Protein AF-0000000079759157 (afdb_homodimer)

Structure (mmCIF, N/CA/C/O backbone):
data_AF-0000000079759157-model_v1
#
loop_
_entity.id
_entity.type
_entity.pdbx_description
1 polymer 'Putative HTH-type transcriptional regulator YurK'
#
loop_
_atom_site.group_PDB
_atom_site.id
_atom_site.type_symbol
_atom_site.label_atom_id
_atom_site.label_alt_id
_atom_site.label_comp_id
_atom_site.label_asym_id
_atom_site.label_entity_id
_atom_site.label_seq_id
_atom_site.pdbx_PDB_ins_code
_atom_site.Cartn_x
_atom_site.Cartn_y
_atom_site.Cartn_z
_atom_site.occupancy
_atom_site.B_iso_or_equiv
_atom_site.auth_seq_id
_atom_site.auth_comp_id
_atom_site.auth_asym_id
_atom_site.auth_atom_id
_atom_site.pdbx_PDB_model_num
ATOM 1 N N . MET A 1 1 ? 7.984 17.531 22.031 1 26.16 1 MET A N 1
ATOM 2 C CA . MET A 1 1 ? 6.555 17.766 21.828 1 26.16 1 MET A CA 1
ATOM 3 C C . MET A 1 1 ? 6.312 18.609 20.578 1 26.16 1 MET A C 1
ATOM 5 O O . MET A 1 1 ? 6.824 19.719 20.484 1 26.16 1 MET A O 1
ATOM 9 N N . GLY A 1 2 ? 6.324 18.125 19.375 1 37.56 2 GLY A N 1
ATOM 10 C CA . GLY A 1 2 ? 6.117 18.844 18.141 1 37.56 2 GLY A CA 1
ATOM 11 C C . GLY A 1 2 ? 5.105 19.969 18.266 1 37.56 2 GLY A C 1
ATOM 12 O O . GLY A 1 2 ? 4.277 19.969 19.188 1 37.56 2 GLY A O 1
ATOM 13 N N . ASN A 1 3 ? 5.531 21.156 17.891 1 44.03 3 ASN A N 1
ATOM 14 C CA . ASN A 1 3 ? 4.754 22.391 17.969 1 44.03 3 ASN A CA 1
ATOM 15 C C . ASN A 1 3 ? 3.35 22.203 17.406 1 44.03 3 ASN A C 1
ATOM 17 O O . ASN A 1 3 ? 3.088 22.562 16.266 1 44.03 3 ASN A O 1
ATOM 21 N N . GLU A 1 4 ? 2.848 21.094 17.531 1 53 4 GLU A N 1
ATOM 22 C CA . GLU A 1 4 ? 1.427 21.172 17.203 1 53 4 GLU A CA 1
ATOM 23 C C . GLU A 1 4 ? 0.751 22.312 17.953 1 53 4 GLU A C 1
ATOM 25 O O . GLU A 1 4 ? 1.009 22.516 19.156 1 53 4 GLU A O 1
ATOM 30 N N . ASN A 1 5 ? 0.287 23.281 17.094 1 66.5 5 ASN A N 1
ATOM 31 C CA . ASN A 1 5 ? -0.483 24.375 17.656 1 66.5 5 ASN A CA 1
ATOM 32 C C . ASN A 1 5 ? -1.43 23.891 18.766 1 66.5 5 ASN A C 1
ATOM 34 O O . ASN A 1 5 ? -1.923 22.766 18.703 1 66.5 5 ASN A O 1
ATOM 38 N N . LEU A 1 6 ? -1.226 24.266 19.969 1 78.81 6 LEU A N 1
ATOM 39 C CA . LEU A 1 6 ? -1.998 23.938 21.156 1 78.81 6 LEU A CA 1
ATOM 40 C C . LEU A 1 6 ? -3.467 23.719 20.812 1 78.81 6 LEU A C 1
ATOM 42 O O . LEU A 1 6 ? -4.125 22.844 21.375 1 78.81 6 LEU A O 1
ATOM 46 N N . TYR A 1 7 ? -3.875 24.438 19.797 1 83.94 7 TYR A N 1
ATOM 47 C CA . TYR A 1 7 ? -5.285 24.297 19.453 1 83.94 7 TYR A CA 1
ATOM 48 C C . TYR A 1 7 ? -5.543 22.969 18.766 1 83.94 7 TYR A C 1
ATOM 50 O O . TYR A 1 7 ? -6.629 22.391 18.891 1 83.94 7 TYR A O 1
ATOM 58 N N . GLU A 1 8 ? -4.551 22.484 18.031 1 83.19 8 GLU A N 1
ATOM 59 C CA . GLU A 1 8 ? -4.688 21.203 17.375 1 83.19 8 GLU A CA 1
ATOM 60 C C . GLU A 1 8 ? -4.715 20.062 18.391 1 83.19 8 GLU A C 1
ATOM 62 O O . GLU A 1 8 ? -5.422 19.062 18.188 1 83.19 8 GLU A O 1
ATOM 67 N N . ILE A 1 9 ? -4.012 20.25 19.375 1 86.19 9 ILE A N 1
ATOM 68 C CA . ILE A 1 9 ? -3.973 19.25 20.438 1 86.19 9 ILE A CA 1
ATOM 69 C C . ILE A 1 9 ? -5.352 19.141 21.078 1 86.19 9 ILE A C 1
ATOM 71 O O . ILE A 1 9 ? -5.852 18.031 21.297 1 86.19 9 ILE A O 1
ATOM 75 N N . VAL A 1 10 ? -5.93 20.297 21.344 1 90.06 10 VAL A N 1
ATOM 76 C CA . VAL A 1 10 ? -7.25 20.312 21.953 1 90.06 10 VAL A CA 1
ATOM 77 C C . VAL A 1 10 ? -8.273 19.688 21 1 90.06 10 VAL A C 1
ATOM 79 O O . VAL A 1 10 ? -9.062 18.828 21.406 1 90.06 10 VAL A O 1
ATOM 82 N N . LYS A 1 11 ? -8.242 20.109 19.781 1 92 11 LYS A N 1
ATOM 83 C CA . LYS A 1 11 ? -9.148 19.562 18.781 1 92 11 LYS A CA 1
ATOM 84 C C . LYS A 1 11 ? -9.031 18.047 18.688 1 92 11 LYS A C 1
ATOM 86 O O . LYS A 1 11 ? -10.031 17.344 18.719 1 92 11 LYS A O 1
ATOM 91 N N . ASN A 1 12 ? -7.816 17.609 18.641 1 91.69 12 ASN A N 1
ATOM 92 C CA . ASN A 1 12 ? -7.559 16.172 18.5 1 91.69 12 ASN A CA 1
ATOM 93 C C . ASN A 1 12 ? -8.047 15.398 19.719 1 91.69 12 ASN A C 1
ATOM 95 O O . ASN A 1 12 ? -8.547 14.281 19.594 1 91.69 12 ASN A O 1
ATOM 99 N N . ARG A 1 13 ? -7.875 15.977 20.828 1 93.31 13 ARG A N 1
ATOM 100 C CA . ARG A 1 13 ? -8.336 15.328 22.062 1 93.31 13 ARG A CA 1
ATOM 101 C C . ARG A 1 13 ? -9.852 15.148 22.031 1 93.31 13 ARG A C 1
ATOM 103 O O . ARG A 1 13 ? -10.359 14.094 22.422 1 93.31 13 ARG A O 1
ATOM 110 N N . ILE A 1 14 ? -10.516 16.141 21.625 1 94.25 14 ILE A N 1
ATOM 111 C CA . ILE A 1 14 ? -11.969 16.062 21.562 1 94.25 14 ILE A CA 1
ATOM 112 C C . ILE A 1 14 ? -12.383 15.023 20.516 1 94.25 14 ILE A C 1
ATOM 114 O O . ILE A 1 14 ? -13.273 14.211 20.766 1 94.25 14 ILE A O 1
ATOM 118 N N . CYS A 1 15 ? -11.742 15.008 19.375 1 95.94 15 CYS A N 1
ATOM 119 C CA . CYS A 1 15 ? -12.008 14.023 18.328 1 95.94 15 CYS A CA 1
ATOM 120 C C . CYS A 1 15 ? -11.766 12.609 18.844 1 95.94 15 CYS A C 1
ATOM 122 O O . CYS A 1 15 ? -12.531 11.688 18.547 1 95.94 15 CYS A O 1
ATOM 124 N N . ASP A 1 16 ? -10.695 12.492 19.672 1 96.62 16 ASP A N 1
ATOM 125 C CA . ASP A 1 16 ? -10.391 11.203 20.281 1 96.62 16 ASP A CA 1
ATOM 126 C C . ASP A 1 16 ? -11.547 10.727 21.172 1 96.62 16 ASP A C 1
ATOM 128 O O . ASP A 1 16 ? -11.953 9.562 21.094 1 96.62 16 ASP A O 1
ATOM 132 N N . GLU A 1 17 ? -12.055 11.633 21.922 1 96 17 GLU A N 1
ATOM 133 C CA . GLU A 1 17 ? -13.133 11.289 22.844 1 96 17 GLU A CA 1
ATOM 134 C C . GLU A 1 17 ? -14.414 10.938 22.094 1 96 17 GLU A C 1
ATOM 136 O O . GLU A 1 17 ? -15.156 10.047 22.5 1 96 17 GLU A O 1
ATOM 141 N N . ILE A 1 18 ? -14.641 11.609 21.031 1 96.38 18 ILE A N 1
ATOM 142 C CA . ILE A 1 18 ? -15.797 11.297 20.188 1 96.38 18 ILE A CA 1
ATOM 143 C C . ILE A 1 18 ? -15.625 9.914 19.578 1 96.38 18 ILE A C 1
ATOM 145 O O . ILE A 1 18 ? -16.531 9.07 19.672 1 96.38 18 ILE A O 1
ATOM 149 N N . PHE A 1 19 ? -14.492 9.633 19.031 1 97.5 19 PHE A N 1
ATOM 150 C CA . PHE A 1 19 ? -14.242 8.359 18.359 1 97.5 19 PHE A CA 1
ATOM 151 C C . PHE A 1 19 ? -14.359 7.199 19.328 1 97.5 19 PHE A C 1
ATOM 153 O O . PHE A 1 19 ? -14.906 6.148 19 1 97.5 19 PHE A O 1
ATOM 160 N N . LYS A 1 20 ? -13.859 7.43 20.562 1 96.75 20 LYS A N 1
ATOM 161 C CA . LYS A 1 20 ? -13.875 6.387 21.578 1 96.75 20 LYS A CA 1
ATOM 162 C C . LYS A 1 20 ? -15.289 6.172 22.125 1 96.75 20 LYS A C 1
ATOM 164 O O . LYS A 1 20 ? -15.539 5.203 22.844 1 96.75 20 LYS A O 1
ATOM 169 N N . GLY A 1 21 ? -16.156 7.031 21.797 1 96.25 21 GLY A N 1
ATOM 170 C CA . GLY A 1 21 ? -17.547 6.887 22.203 1 96.25 21 GLY A CA 1
ATOM 171 C C . GLY A 1 21 ? -17.859 7.543 23.547 1 96.25 21 GLY A C 1
ATOM 172 O O . GLY A 1 21 ? -18.938 7.336 24.109 1 96.25 21 GLY A O 1
ATOM 173 N N . HIS A 1 22 ? -16.938 8.305 24.062 1 95.94 22 HIS A N 1
ATOM 174 C CA . HIS A 1 22 ? -17.172 9.008 25.312 1 95.94 22 HIS A CA 1
ATOM 175 C C . HIS A 1 22 ? -18.203 10.109 25.141 1 95.94 22 HIS A C 1
ATOM 177 O O . HIS A 1 22 ? -18.922 10.445 26.078 1 95.94 22 HIS A O 1
ATOM 183 N N . TYR A 1 23 ? -18.281 10.734 23.953 1 95.25 23 TYR A N 1
ATOM 184 C CA . TYR A 1 23 ? -19.344 11.664 23.594 1 95.25 23 TYR A CA 1
ATOM 185 C C . TYR A 1 23 ? -20.25 11.07 22.531 1 95.25 23 TYR A C 1
ATOM 187 O O . TYR A 1 23 ? -19.797 10.68 21.453 1 95.25 23 TYR A O 1
ATOM 195 N N . SER A 1 24 ? -21.484 10.992 22.844 1 93.88 24 SER A N 1
ATOM 196 C CA . SER A 1 24 ? -22.5 10.57 21.875 1 93.88 24 SER A CA 1
ATOM 197 C C . SER A 1 24 ? -23.109 11.773 21.141 1 93.88 24 SER A C 1
ATOM 199 O O . SER A 1 24 ? -22.797 12.922 21.484 1 93.88 24 SER A O 1
ATOM 201 N N . ASP A 1 25 ? -23.922 11.414 20.156 1 94.88 25 ASP A N 1
ATOM 202 C CA . ASP A 1 25 ? -24.641 12.477 19.453 1 94.88 25 ASP A CA 1
ATOM 203 C C . ASP A 1 25 ? -25.5 13.281 20.422 1 94.88 25 ASP A C 1
ATOM 205 O O . ASP A 1 25 ? -26.156 12.711 21.312 1 94.88 25 ASP A O 1
ATOM 209 N N . ALA A 1 26 ? -25.391 14.539 20.406 1 95.19 26 ALA A N 1
ATOM 210 C CA . ALA A 1 26 ? -26.188 15.492 21.172 1 95.19 26 ALA A CA 1
ATOM 211 C C . ALA A 1 26 ? -25.672 15.625 22.609 1 95.19 26 ALA A C 1
ATOM 213 O O . ALA A 1 26 ? -26.219 16.391 23.406 1 95.19 26 ALA A O 1
ATOM 214 N N . ASP A 1 27 ? -24.609 14.945 22.891 1 96.31 27 ASP A N 1
ATOM 215 C CA . ASP A 1 27 ? -24.016 15.133 24.203 1 96.31 27 ASP A CA 1
ATOM 216 C C . ASP A 1 27 ? -23.438 16.531 24.359 1 96.31 27 ASP A C 1
ATOM 218 O O . ASP A 1 27 ? -22.922 17.109 23.391 1 96.31 27 ASP A O 1
ATOM 222 N N . LYS A 1 28 ? -23.422 17.016 25.609 1 96.12 28 LYS A N 1
ATOM 223 C CA . LYS A 1 28 ? -22.844 18.328 25.906 1 96.12 28 LYS A CA 1
ATOM 224 C C . LYS A 1 28 ? -21.344 18.188 26.234 1 96.12 28 LYS A C 1
ATOM 226 O O . LYS A 1 28 ? -20.953 17.312 27 1 96.12 28 LYS A O 1
ATOM 231 N N . LEU A 1 29 ? -20.562 19.016 25.594 1 96.31 29 LEU A N 1
ATOM 232 C CA . LEU A 1 29 ? -19.172 19.141 26.016 1 96.31 29 LEU A CA 1
ATOM 233 C C . LEU A 1 29 ? -19.062 19.938 27.297 1 96.31 29 LEU A C 1
ATOM 235 O O . LEU A 1 29 ? -19.922 20.781 27.594 1 96.31 29 LEU A O 1
ATOM 239 N N . PRO A 1 30 ? -17.953 19.688 28.031 1 94.38 30 PRO A N 1
ATOM 240 C CA . PRO A 1 30 ? -17.703 20.562 29.172 1 94.38 30 PRO A CA 1
ATOM 241 C C . PRO A 1 30 ? -17.594 22.031 28.781 1 94.38 30 PRO A C 1
ATOM 243 O O . PRO A 1 30 ? -17.188 22.344 27.656 1 94.38 30 PRO A O 1
ATOM 246 N N . PRO A 1 31 ? -18 22.906 29.75 1 93.5 31 PRO A N 1
ATOM 247 C CA . PRO A 1 31 ? -17.828 24.344 29.469 1 93.5 31 PRO A CA 1
ATOM 248 C C . PRO A 1 31 ? -16.391 24.719 29.156 1 93.5 31 PRO A C 1
ATOM 250 O O . PRO A 1 31 ? -15.461 24 29.547 1 93.5 31 PRO A O 1
ATOM 253 N N . GLU A 1 32 ? -16.219 25.797 28.375 1 93.19 32 GLU A N 1
ATOM 254 C CA . GLU A 1 32 ? -14.906 26.25 27.938 1 93.19 32 GLU A CA 1
ATOM 255 C C . GLU A 1 32 ? -13.938 26.344 29.109 1 93.19 32 GLU A C 1
ATOM 257 O O . GLU A 1 32 ? -12.781 25.938 29.016 1 93.19 32 GLU A O 1
ATOM 262 N N . ARG A 1 33 ? -14.422 26.812 30.297 1 92.44 33 ARG A N 1
ATOM 263 C CA . ARG A 1 33 ? -13.594 26.984 31.484 1 92.44 33 ARG A CA 1
ATOM 264 C C . ARG A 1 33 ? -13.078 25.641 31.984 1 92.44 33 ARG A C 1
ATOM 266 O O . ARG A 1 33 ? -11.914 25.531 32.375 1 92.44 33 ARG A O 1
ATOM 273 N N . GLU A 1 34 ? -13.914 24.719 32 1 94.38 34 GLU A N 1
ATOM 274 C CA . GLU A 1 34 ? -13.523 23.391 32.438 1 94.38 34 GLU A CA 1
ATOM 275 C C . GLU A 1 34 ? -12.531 22.75 31.469 1 94.38 34 GLU A C 1
ATOM 277 O O . GLU A 1 34 ? -11.594 22.062 31.875 1 94.38 34 GLU A O 1
ATOM 282 N N . LEU A 1 35 ? -12.75 22.891 30.172 1 93.62 35 LEU A N 1
ATOM 283 C CA . LEU A 1 35 ? -11.82 22.391 29.172 1 93.62 35 LEU A CA 1
ATOM 284 C C . LEU A 1 35 ? -10.438 23.016 29.344 1 93.62 35 LEU A C 1
ATOM 286 O O . LEU A 1 35 ? -9.422 22.328 29.203 1 93.62 35 LEU A O 1
ATOM 290 N N . GLU A 1 36 ? -10.414 24.25 29.625 1 93 36 GLU A N 1
ATOM 291 C CA . GLU A 1 36 ? -9.18 24.969 29.906 1 93 36 GLU A CA 1
ATOM 292 C C . GLU A 1 36 ? -8.391 24.297 31.016 1 93 36 GLU A C 1
ATOM 294 O O . GLU A 1 36 ? -7.184 24.078 30.891 1 93 36 GLU A O 1
ATOM 299 N N . GLU A 1 37 ? -9.102 24 32.062 1 93.06 37 GLU A N 1
ATOM 300 C CA . GLU A 1 37 ? -8.492 23.406 33.25 1 93.06 37 GLU A CA 1
ATOM 301 C C . GLU A 1 37 ? -8.039 21.969 32.969 1 93.06 37 GLU A C 1
ATOM 303 O O . GLU A 1 37 ? -6.922 21.578 33.312 1 93.06 37 GLU A O 1
ATOM 308 N N . MET A 1 38 ? -8.867 21.281 32.344 1 91.75 38 MET A N 1
ATOM 309 C CA . MET A 1 38 ? -8.609 19.875 32.062 1 91.75 38 MET A CA 1
ATOM 310 C C . MET A 1 38 ? -7.418 19.703 31.109 1 91.75 38 MET A C 1
ATOM 312 O O . MET A 1 38 ? -6.637 18.766 31.25 1 91.75 38 MET A O 1
ATOM 316 N N . LEU A 1 39 ? -7.293 20.625 30.125 1 90.31 39 LEU A N 1
ATOM 317 C CA . LEU A 1 39 ? -6.293 20.453 29.078 1 90.31 39 LEU A CA 1
ATOM 318 C C . LEU A 1 39 ? -5.098 21.375 29.312 1 90.31 39 LEU A C 1
ATOM 320 O O . LEU A 1 39 ? -4.125 21.328 28.547 1 90.31 39 LEU A O 1
ATOM 324 N N . GLU A 1 40 ? -5.172 22.172 30.312 1 91.31 40 GLU A N 1
ATOM 325 C CA . GLU A 1 40 ? -4.098 23.078 30.703 1 91.31 40 GLU A CA 1
ATOM 326 C C . GLU A 1 40 ? -3.666 23.969 29.531 1 91.31 40 GLU A C 1
ATOM 328 O O . GLU A 1 40 ? -2.479 24.047 29.219 1 91.31 40 GLU A O 1
ATOM 333 N N . VAL A 1 41 ? -4.68 24.562 28.891 1 92.5 41 VAL A N 1
ATOM 334 C CA . VAL A 1 41 ? -4.457 25.5 27.797 1 92.5 41 VAL A CA 1
ATOM 335 C C . VAL A 1 41 ? -5.277 26.766 28.031 1 92.5 41 VAL A C 1
ATOM 337 O O . VAL A 1 41 ? -6.145 26.797 28.906 1 92.5 41 VAL A O 1
ATOM 340 N N . SER A 1 42 ? -5.004 27.812 27.281 1 90.69 42 SER A N 1
ATOM 341 C CA . SER A 1 42 ? -5.703 29.078 27.438 1 90.69 42 SER A CA 1
ATOM 342 C C . SER A 1 42 ? -7.109 29.016 26.859 1 90.69 42 SER A C 1
ATOM 344 O O . SER A 1 42 ? -7.41 28.141 26.047 1 90.69 42 SER A O 1
ATOM 346 N N . ARG A 1 43 ? -7.949 29.969 27.297 1 90.69 43 ARG A N 1
ATOM 347 C CA . ARG A 1 43 ? -9.305 30.094 26.75 1 90.69 43 ARG A CA 1
ATOM 348 C C . ARG A 1 43 ? -9.273 30.375 25.25 1 90.69 43 ARG A C 1
ATOM 350 O O . ARG A 1 43 ? -10.133 29.891 24.516 1 90.69 43 ARG A O 1
ATOM 357 N N . VAL A 1 44 ? -8.352 31.094 24.891 1 88.12 44 VAL A N 1
ATOM 358 C CA . VAL A 1 44 ? -8.211 31.453 23.484 1 88.12 44 VAL A CA 1
ATOM 359 C C . VAL A 1 44 ? -7.938 30.203 22.656 1 88.12 44 VAL A C 1
ATOM 361 O O . VAL A 1 44 ? -8.508 30.031 21.578 1 88.12 44 VAL A O 1
ATOM 364 N N . THR A 1 45 ? -7.09 29.359 23.156 1 89.25 45 THR A N 1
ATOM 365 C CA . THR A 1 45 ? -6.754 28.094 22.5 1 89.25 45 THR A CA 1
ATOM 366 C C . THR A 1 45 ? -7.984 27.203 22.391 1 89.25 45 THR A C 1
ATOM 368 O O . THR A 1 45 ? -8.266 26.656 21.328 1 89.25 45 THR A O 1
ATOM 371 N N . VAL A 1 46 ? -8.68 27.109 23.484 1 93.19 46 VAL A N 1
ATOM 372 C CA . VAL A 1 46 ? -9.875 26.281 23.516 1 93.19 46 VAL A CA 1
ATOM 373 C C . VAL A 1 46 ? -10.898 26.812 22.516 1 93.19 46 VAL A C 1
ATOM 375 O O . VAL A 1 46 ? -11.461 26.047 21.719 1 93.19 46 VAL A O 1
ATOM 378 N N . ARG A 1 47 ? -11.125 28.078 22.5 1 91.62 47 ARG A N 1
ATOM 379 C CA . ARG A 1 47 ? -12.109 28.703 21.625 1 91.62 47 ARG A CA 1
ATOM 380 C C . ARG A 1 47 ? -11.766 28.453 20.156 1 91.62 47 ARG A C 1
ATOM 382 O O . ARG A 1 47 ? -12.641 28.172 19.344 1 91.62 47 ARG A O 1
ATOM 389 N N . LYS A 1 48 ? -10.523 28.562 19.891 1 87.94 48 LYS A N 1
ATOM 390 C CA . LYS A 1 48 ? -10.094 28.312 18.516 1 87.94 48 LYS A CA 1
ATOM 391 C C . LYS A 1 48 ? -10.383 26.859 18.109 1 87.94 48 LYS A C 1
ATOM 393 O O . LYS A 1 48 ? -10.852 26.609 17 1 87.94 48 LYS A O 1
ATOM 398 N N . SER A 1 49 ? -10.062 25.969 18.953 1 92.31 49 SER A N 1
ATOM 399 C CA . SER A 1 49 ? -10.336 24.562 18.688 1 92.31 49 SER A CA 1
ATOM 400 C C . SER A 1 49 ? -11.82 24.312 18.469 1 92.31 49 SER A C 1
ATOM 402 O O . SER A 1 49 ? -12.203 23.609 17.547 1 92.31 49 SER A O 1
ATOM 404 N N . LEU A 1 50 ? -12.602 24.922 19.328 1 93.62 50 LEU A N 1
ATOM 405 C CA . LEU A 1 50 ? -14.047 24.75 19.234 1 93.62 50 LEU A CA 1
ATOM 406 C C . LEU A 1 50 ? -14.594 25.359 17.953 1 93.62 50 LEU A C 1
ATOM 408 O O . LEU A 1 50 ? -15.539 24.844 17.359 1 93.62 50 LEU A O 1
ATOM 412 N N . GLU A 1 51 ? -14.031 26.438 17.594 1 91.75 51 GLU A N 1
ATOM 413 C CA . GLU A 1 51 ? -14.414 27.062 16.328 1 91.75 51 GLU A CA 1
ATOM 414 C C . GLU A 1 51 ? -14.156 26.125 15.148 1 91.75 51 GLU A C 1
ATOM 416 O O . GLU A 1 51 ? -15 25.984 14.258 1 91.75 51 GLU A O 1
ATOM 421 N N . ILE A 1 52 ? -13.031 25.5 15.188 1 88.69 52 ILE A N 1
ATOM 422 C CA . ILE A 1 52 ? -12.672 24.578 14.117 1 88.69 52 ILE A CA 1
ATOM 423 C C . ILE A 1 52 ? -13.641 23.391 14.117 1 88.69 52 ILE A C 1
ATOM 425 O O . ILE A 1 52 ? -14.133 23 13.062 1 88.69 52 ILE A O 1
ATOM 429 N N . LEU A 1 53 ? -13.875 22.891 15.242 1 92.94 53 LEU A N 1
ATOM 430 C CA . LEU A 1 53 ? -14.789 21.766 15.367 1 92.94 53 LEU A CA 1
ATOM 431 C C . LEU A 1 53 ? -16.188 22.141 14.891 1 92.94 53 LEU A C 1
ATOM 433 O O . LEU A 1 53 ? -16.891 21.312 14.289 1 92.94 53 LEU A O 1
ATOM 437 N N . GLU A 1 54 ? -16.594 23.344 15.195 1 93.06 54 GLU A N 1
ATOM 438 C CA . GLU A 1 54 ? -17.906 23.828 14.75 1 93.06 54 GLU A CA 1
ATOM 439 C C . GLU A 1 54 ? -17.953 23.984 13.234 1 93.06 54 GLU A C 1
ATOM 441 O O . GLU A 1 54 ? -18.922 23.594 12.594 1 93.06 54 GLU A O 1
ATOM 446 N N . ASP A 1 55 ? -16.906 24.469 12.734 1 87.06 55 ASP A N 1
ATOM 447 C CA . ASP A 1 55 ? -16.797 24.625 11.289 1 87.06 55 ASP A CA 1
ATOM 448 C C . ASP A 1 55 ? -16.844 23.266 10.594 1 87.06 55 ASP A C 1
ATOM 450 O O . ASP A 1 55 ? -17.391 23.141 9.492 1 87.06 55 ASP A O 1
ATOM 454 N N . ASP A 1 56 ? -16.344 22.266 11.281 1 86.25 56 ASP A N 1
ATOM 455 C CA . ASP A 1 56 ? -16.328 20.906 10.742 1 86.25 56 ASP A CA 1
ATOM 456 C C . ASP A 1 56 ? -17.672 20.219 10.938 1 86.25 56 ASP A C 1
ATOM 458 O O . ASP A 1 56 ? -17.906 19.109 10.445 1 86.25 56 ASP A O 1
ATOM 462 N N . GLY A 1 57 ? -18.531 20.891 11.672 1 88.62 57 GLY A N 1
ATOM 463 C CA . GLY A 1 57 ? -19.875 20.375 11.883 1 88.62 57 GLY A CA 1
ATOM 464 C C . GLY A 1 57 ? -19.953 19.312 12.969 1 88.62 57 GLY A C 1
ATOM 465 O O . GLY A 1 57 ? -20.906 18.531 13.023 1 88.62 57 GLY A O 1
ATOM 466 N N . LEU A 1 58 ? -18.938 19.25 13.805 1 93.56 58 LEU A N 1
ATOM 467 C CA . LEU A 1 58 ? -18.859 18.188 14.812 1 93.56 58 LEU A CA 1
ATOM 468 C C . LEU A 1 58 ? -19.516 18.641 16.109 1 93.56 58 LEU A C 1
ATOM 470 O O . LEU A 1 58 ? -19.828 17.812 16.969 1 93.56 58 LEU A O 1
ATOM 474 N N . ILE A 1 59 ? -19.641 19.984 16.234 1 95.69 59 ILE A N 1
ATOM 475 C CA . ILE A 1 59 ? -20.297 20.531 17.406 1 95.69 59 ILE A CA 1
ATOM 476 C C . ILE A 1 59 ? -21.188 21.703 17 1 95.69 59 ILE A C 1
ATOM 478 O O . ILE A 1 59 ? -21.062 22.234 15.898 1 95.69 59 ILE A O 1
ATOM 482 N N . VAL A 1 60 ? -22.078 22.031 17.828 1 95.69 60 VAL A N 1
ATOM 483 C CA . VAL A 1 60 ? -22.906 23.234 17.719 1 95.69 60 VAL A CA 1
ATOM 484 C C . VAL A 1 60 ? -22.844 24.031 19.031 1 95.69 60 VAL A C 1
ATOM 486 O O . VAL A 1 60 ? -23.016 23.469 20.109 1 95.69 60 VAL A O 1
ATOM 489 N N . ARG A 1 61 ? -22.422 25.203 18.875 1 94.25 61 ARG A N 1
ATOM 490 C CA . ARG A 1 61 ? -22.375 26.094 20.031 1 94.25 61 ARG A CA 1
ATOM 491 C C . ARG A 1 61 ? -23.594 27.016 20.062 1 94.25 61 ARG A C 1
ATOM 493 O O . ARG A 1 61 ? -23.891 27.688 19.062 1 94.25 61 ARG A O 1
ATOM 500 N N . GLN A 1 62 ? -24.328 26.969 21.141 1 92.5 62 GLN A N 1
ATOM 501 C CA . GLN A 1 62 ? -25.5 27.812 21.312 1 92.5 62 GLN A CA 1
ATOM 502 C C . GLN A 1 62 ? -25.391 28.656 22.594 1 92.5 62 GLN A C 1
ATOM 504 O O . GLN A 1 62 ? -25.125 28.125 23.672 1 92.5 62 GLN A O 1
ATOM 509 N N . VAL A 1 63 ? -25.688 29.906 22.406 1 88.88 63 VAL A N 1
ATOM 510 C CA . VAL A 1 63 ? -25.641 30.812 23.547 1 88.88 63 VAL A CA 1
ATOM 511 C C . VAL A 1 63 ? -26.641 30.359 24.609 1 88.88 63 VAL A C 1
ATOM 513 O O . VAL A 1 63 ? -27.812 30.078 24.297 1 88.88 63 VAL A O 1
ATOM 516 N N . GLY A 1 64 ? -26.188 30.234 25.734 1 87.12 64 GLY A N 1
ATOM 517 C CA . GLY A 1 64 ? -27.062 29.875 26.844 1 87.12 64 GLY A CA 1
ATOM 518 C C . GLY A 1 64 ? -27.297 28.375 26.953 1 87.12 64 GLY A C 1
ATOM 519 O O . GLY A 1 64 ? -27.781 27.891 27.969 1 87.12 64 GLY A O 1
ATOM 520 N N . ARG A 1 65 ? -27.047 27.578 25.906 1 90.56 65 ARG A N 1
ATOM 521 C CA . ARG A 1 65 ? -27.328 26.141 25.906 1 90.56 65 ARG A CA 1
ATOM 522 C C . ARG A 1 65 ? -26.031 25.328 25.922 1 90.56 65 ARG A C 1
ATOM 524 O O . ARG A 1 65 ? -26.062 24.125 26.141 1 90.56 65 ARG A O 1
ATOM 531 N N . GLY A 1 66 ? -25 26.016 25.641 1 93.19 66 GLY A N 1
ATOM 532 C CA . GLY A 1 66 ? -23.719 25.344 25.703 1 93.19 66 GLY A CA 1
ATOM 533 C C . GLY A 1 66 ? -23.266 24.766 24.375 1 93.19 66 GLY A C 1
ATOM 534 O O . GLY A 1 66 ? -23.719 25.219 23.312 1 93.19 66 GLY A O 1
ATOM 535 N N . THR A 1 67 ? -22.219 23.922 24.359 1 96 67 THR A N 1
ATOM 536 C CA . THR A 1 67 ? -21.641 23.281 23.188 1 96 67 THR A CA 1
ATOM 537 C C . THR A 1 67 ? -22.031 21.812 23.125 1 96 67 THR A C 1
ATOM 539 O O . THR A 1 67 ? -21.797 21.062 24.078 1 96 67 THR A O 1
ATOM 542 N N . THR A 1 68 ? -22.672 21.375 22.016 1 97.12 68 THR A N 1
ATOM 543 C CA . THR A 1 68 ? -23.141 20 21.891 1 97.12 68 THR A CA 1
ATOM 544 C C . THR A 1 68 ? -22.484 19.312 20.703 1 97.12 68 THR A C 1
ATOM 546 O O . THR A 1 68 ? -22.25 19.938 19.672 1 97.12 68 THR A O 1
ATOM 549 N N . VAL A 1 69 ? -22.266 17.953 20.844 1 96.88 69 VAL A N 1
ATOM 550 C CA . VAL A 1 69 ? -21.672 17.141 19.781 1 96.88 69 VAL A CA 1
ATOM 551 C C . VAL A 1 69 ? -22.734 16.781 18.75 1 96.88 69 VAL A C 1
ATOM 553 O O . VAL A 1 69 ? -23.875 16.484 19.094 1 96.88 69 VAL A O 1
ATOM 556 N N . THR A 1 70 ? -22.391 16.812 17.5 1 95.06 70 THR A N 1
ATOM 557 C CA . THR A 1 70 ? -23.25 16.406 16.406 1 95.06 70 THR A CA 1
ATOM 558 C C . THR A 1 70 ? -22.578 15.328 15.555 1 95.06 70 THR A C 1
ATOM 560 O O . THR A 1 70 ? -21.5 15.555 15 1 95.06 70 THR A O 1
ATOM 563 N N . LEU A 1 71 ? -23.172 14.211 15.469 1 93.88 71 LEU A N 1
ATOM 564 C CA . LEU A 1 71 ? -22.672 13.133 14.625 1 93.88 71 LEU A CA 1
ATOM 565 C C . LEU A 1 71 ? -23.547 12.969 13.383 1 93.88 71 LEU A C 1
ATOM 567 O O . LEU A 1 71 ? -24.516 12.211 13.398 1 93.88 71 LEU A O 1
ATOM 571 N N . ARG A 1 72 ? -23.141 13.578 12.297 1 89.75 72 ARG A N 1
ATOM 572 C CA . ARG A 1 72 ? -23.938 13.57 11.07 1 89.75 72 ARG A CA 1
ATOM 573 C C . ARG A 1 72 ? -23.406 12.531 10.086 1 89.75 72 ARG A C 1
ATOM 575 O O . ARG A 1 72 ? -22.203 12.234 10.078 1 89.75 72 ARG A O 1
ATOM 582 N N . ASN A 1 73 ? -24.281 12.016 9.336 1 89.56 73 ASN A N 1
ATOM 583 C CA . ASN A 1 73 ? -23.953 11.125 8.234 1 89.56 73 ASN A CA 1
ATOM 584 C C . ASN A 1 73 ? -24.031 11.836 6.891 1 89.56 73 ASN A C 1
ATOM 586 O O . ASN A 1 73 ? -25.094 11.906 6.277 1 89.56 73 ASN A O 1
ATOM 590 N N . ARG A 1 74 ? -22.938 12.344 6.461 1 88 74 ARG A N 1
ATOM 591 C CA . ARG A 1 74 ? -22.891 13.117 5.227 1 88 74 ARG A CA 1
ATOM 592 C C . ARG A 1 74 ? -21.578 12.898 4.492 1 88 74 ARG A C 1
ATOM 594 O O . ARG A 1 74 ? -20.672 12.227 5.004 1 88 74 ARG A O 1
ATOM 601 N N . GLY A 1 75 ? -21.562 13.445 3.33 1 85.38 75 GLY A N 1
ATOM 602 C CA . GLY A 1 75 ? -20.266 13.539 2.688 1 85.38 75 GLY A CA 1
ATOM 603 C C . GLY A 1 75 ? -19.359 14.562 3.34 1 85.38 75 GLY A C 1
ATOM 604 O O . GLY A 1 75 ? -19.828 15.531 3.939 1 85.38 75 GLY A O 1
ATOM 605 N N . ASN A 1 76 ? -18.062 14.266 3.275 1 87.06 76 ASN A N 1
ATOM 606 C CA . ASN A 1 76 ? -17.062 15.156 3.871 1 87.06 76 ASN A CA 1
ATOM 607 C C . ASN A 1 76 ? -16.125 15.742 2.816 1 87.06 76 ASN A C 1
ATOM 609 O O . ASN A 1 76 ? -15.461 15 2.098 1 87.06 76 ASN A O 1
ATOM 613 N N . LYS A 1 77 ? -16.141 17.016 2.867 1 86.88 77 LYS A N 1
ATOM 614 C CA . LYS A 1 77 ? -15.312 17.703 1.886 1 86.88 77 LYS A CA 1
ATOM 615 C C . LYS A 1 77 ? -13.836 17.375 2.07 1 86.88 77 LYS A C 1
ATOM 617 O O . LYS A 1 77 ? -13.297 17.469 3.178 1 86.88 77 LYS A O 1
ATOM 622 N N . SER A 1 78 ? -13.25 16.953 1.023 1 88.69 78 SER A N 1
ATOM 623 C CA . SER A 1 78 ? -11.828 16.609 0.996 1 88.69 78 SER A CA 1
ATOM 624 C C . SER A 1 78 ? -11.312 16.531 -0.435 1 88.69 78 SER A C 1
ATOM 626 O O . SER A 1 78 ? -12.094 16.406 -1.38 1 88.69 78 SER A O 1
ATOM 628 N N . LYS A 1 79 ? -10.023 16.75 -0.517 1 89.19 79 LYS A N 1
ATOM 629 C CA . LYS A 1 79 ? -9.398 16.516 -1.817 1 89.19 79 LYS A CA 1
ATOM 630 C C . LYS A 1 79 ? -9.227 15.031 -2.096 1 89.19 79 LYS A C 1
ATOM 632 O O . LYS A 1 79 ? -8.859 14.266 -1.201 1 89.19 79 LYS A O 1
ATOM 637 N N . LEU A 1 80 ? -9.57 14.672 -3.262 1 93.5 80 LEU A N 1
ATOM 638 C CA . LEU A 1 80 ? -9.398 13.281 -3.656 1 93.5 80 LEU A CA 1
ATOM 639 C C . LEU A 1 80 ? -8.039 13.062 -4.305 1 93.5 80 LEU A C 1
ATOM 641 O O . LEU A 1 80 ? -7.941 12.453 -5.371 1 93.5 80 LEU A O 1
ATOM 645 N N . ASP A 1 81 ? -7.008 13.531 -3.666 1 94.12 81 ASP A N 1
ATOM 646 C CA . ASP A 1 81 ? -5.66 13.438 -4.211 1 94.12 81 ASP A CA 1
ATOM 647 C C . ASP A 1 81 ? -4.914 12.242 -3.613 1 94.12 81 ASP A C 1
ATOM 649 O O . ASP A 1 81 ? -3.871 11.836 -4.129 1 94.12 81 ASP A O 1
ATOM 653 N N . MET A 1 82 ? -5.496 11.688 -2.557 1 96.06 82 MET A N 1
ATOM 654 C CA . MET A 1 82 ? -4.961 10.469 -1.955 1 96.06 82 MET A CA 1
ATOM 655 C C . MET A 1 82 ? -6.086 9.539 -1.517 1 96.06 82 MET A C 1
ATOM 657 O O . MET A 1 82 ? -7.086 9.992 -0.953 1 96.06 82 MET A O 1
ATOM 661 N N . ILE A 1 83 ? -5.93 8.312 -1.78 1 97.75 83 ILE A N 1
ATOM 662 C CA . ILE A 1 83 ? -6.883 7.273 -1.404 1 97.75 83 ILE A CA 1
ATOM 663 C C . ILE A 1 83 ? -6.152 6.137 -0.694 1 97.75 83 ILE A C 1
ATOM 665 O O . ILE A 1 83 ? -5.105 5.68 -1.156 1 97.75 83 ILE A O 1
ATOM 669 N N . VAL A 1 84 ? -6.68 5.711 0.443 1 97.94 84 VAL A N 1
ATOM 670 C CA . VAL A 1 84 ? -6.109 4.562 1.143 1 97.94 84 VAL A CA 1
ATOM 671 C C . VAL A 1 84 ? -6.949 3.318 0.865 1 97.94 84 VAL A C 1
ATOM 673 O O . VAL A 1 84 ? -8.164 3.326 1.063 1 97.94 84 VAL A O 1
ATOM 676 N N . LEU A 1 85 ? -6.309 2.354 0.375 1 96.38 85 LEU A N 1
ATOM 677 C CA . LEU A 1 85 ? -6.93 1.046 0.201 1 96.38 85 LEU A CA 1
ATOM 678 C C . LEU A 1 85 ? -6.488 0.083 1.297 1 96.38 85 LEU A C 1
ATOM 680 O O . LEU A 1 85 ? -5.301 -0.236 1.406 1 96.38 85 LEU A O 1
ATOM 684 N N . ILE A 1 86 ? -7.383 -0.341 2.098 1 95.69 86 ILE A N 1
ATOM 685 C CA . ILE A 1 86 ? -7.137 -1.387 3.086 1 95.69 86 ILE A CA 1
ATOM 686 C C . ILE A 1 86 ? -7.602 -2.734 2.537 1 95.69 86 ILE A C 1
ATOM 688 O O . ILE A 1 86 ? -8.797 -2.93 2.287 1 95.69 86 ILE A O 1
ATOM 692 N N . ALA A 1 87 ? -6.664 -3.617 2.318 1 91.06 87 ALA A N 1
ATOM 693 C CA . ALA A 1 87 ? -6.969 -4.895 1.682 1 91.06 87 ALA A CA 1
ATOM 694 C C . ALA A 1 87 ? -6.039 -5.996 2.186 1 91.06 87 ALA A C 1
ATOM 696 O O . ALA A 1 87 ? -4.953 -5.711 2.695 1 91.06 87 ALA A O 1
ATOM 697 N N . PRO A 1 88 ? -6.488 -7.188 2.064 1 82.25 88 PRO A N 1
ATOM 698 C CA . PRO A 1 88 ? -5.598 -8.297 2.42 1 82.25 88 PRO A CA 1
ATOM 699 C C . PRO A 1 88 ? -4.551 -8.578 1.348 1 82.25 88 PRO A C 1
ATOM 701 O O . PRO A 1 88 ? -4.895 -8.984 0.235 1 82.25 88 PRO A O 1
ATOM 704 N N . ALA A 1 89 ? -3.291 -8.445 1.628 1 71.75 89 ALA A N 1
ATOM 705 C CA . ALA A 1 89 ? -2.197 -8.539 0.663 1 71.75 89 ALA A CA 1
ATOM 706 C C . ALA A 1 89 ? -2.084 -9.945 0.094 1 71.75 89 ALA A C 1
ATOM 708 O O . ALA A 1 89 ? -1.611 -10.133 -1.03 1 71.75 89 ALA A O 1
ATOM 709 N N . ARG A 1 90 ? -2.459 -10.883 0.73 1 70 90 ARG A N 1
ATOM 710 C CA . ARG A 1 90 ? -2.193 -12.266 0.363 1 70 90 ARG A CA 1
ATOM 711 C C . ARG A 1 90 ? -3.238 -12.781 -0.619 1 70 90 ARG A C 1
ATOM 713 O O . ARG A 1 90 ? -3.113 -13.898 -1.141 1 70 90 ARG A O 1
ATOM 720 N N . ASN A 1 91 ? -4.168 -11.992 -0.942 1 67.06 91 ASN A N 1
ATOM 721 C CA . ASN A 1 91 ? -5.195 -12.422 -1.885 1 67.06 91 ASN A CA 1
ATOM 722 C C . ASN A 1 91 ? -4.715 -12.297 -3.328 1 67.06 91 ASN A C 1
ATOM 724 O O . ASN A 1 91 ? -4.246 -11.242 -3.746 1 67.06 91 ASN A O 1
ATOM 728 N N . PRO A 1 92 ? -4.676 -13.383 -4.008 1 65.62 92 PRO A N 1
ATOM 729 C CA . PRO A 1 92 ? -4.199 -13.352 -5.395 1 65.62 92 PRO A CA 1
ATOM 730 C C . PRO A 1 92 ? -4.949 -12.336 -6.25 1 65.62 92 PRO A C 1
ATOM 732 O O . PRO A 1 92 ? -4.391 -11.797 -7.207 1 65.62 92 PRO A O 1
ATOM 735 N N . PHE A 1 93 ? -6.258 -12.312 -6.012 1 71.31 93 PHE A N 1
ATOM 736 C CA . PHE A 1 93 ? -7.09 -11.367 -6.738 1 71.31 93 PHE A CA 1
ATOM 737 C C . PHE A 1 93 ? -6.688 -9.93 -6.422 1 71.31 93 PHE A C 1
ATOM 739 O O . PHE A 1 93 ? -6.945 -9.016 -7.207 1 71.31 93 PHE A O 1
ATOM 746 N N . PHE A 1 94 ? -6.027 -9.789 -5.406 1 75.38 94 PHE A N 1
ATOM 747 C CA . PHE A 1 94 ? -5.641 -8.484 -4.895 1 75.38 94 PHE A CA 1
ATOM 748 C C . PHE A 1 94 ? -4.695 -7.781 -5.863 1 75.38 94 PHE A C 1
ATOM 750 O O . PHE A 1 94 ? -4.828 -6.582 -6.109 1 75.38 94 PHE A O 1
ATOM 757 N N . ALA A 1 95 ? -3.883 -8.586 -6.496 1 77.56 95 ALA A N 1
ATOM 758 C CA . ALA A 1 95 ? -2.861 -8 -7.363 1 77.56 95 ALA A CA 1
ATOM 759 C C . ALA A 1 95 ? -3.494 -7.312 -8.57 1 77.56 95 ALA A C 1
ATOM 761 O O . ALA A 1 95 ? -3.111 -6.199 -8.922 1 77.56 95 ALA A O 1
ATOM 762 N N . GLU A 1 96 ? -4.438 -8.031 -9.125 1 82.56 96 GLU A N 1
ATOM 763 C CA . GLU A 1 96 ? -5.105 -7.449 -10.289 1 82.56 96 GLU A CA 1
ATOM 764 C C . GLU A 1 96 ? -5.934 -6.23 -9.898 1 82.56 96 GLU A C 1
ATOM 766 O O . GLU A 1 96 ? -5.938 -5.223 -10.609 1 82.56 96 GLU A O 1
ATOM 771 N N . PHE A 1 97 ? -6.605 -6.355 -8.836 1 85.75 97 PHE A N 1
ATOM 772 C CA . PHE A 1 97 ? -7.43 -5.262 -8.336 1 85.75 97 PHE A CA 1
ATOM 773 C C . PHE A 1 97 ? -6.586 -4.016 -8.094 1 85.75 97 PHE A C 1
ATOM 775 O O . PHE A 1 97 ? -6.934 -2.926 -8.555 1 85.75 97 PHE A O 1
ATOM 782 N N . ILE A 1 98 ? -5.531 -4.098 -7.43 1 86.62 98 ILE A N 1
ATOM 783 C CA . ILE A 1 98 ? -4.68 -2.967 -7.07 1 86.62 98 ILE A CA 1
ATOM 784 C C . ILE A 1 98 ? -4.082 -2.352 -8.336 1 86.62 98 ILE A C 1
ATOM 786 O O . ILE A 1 98 ? -3.934 -1.13 -8.43 1 86.62 98 ILE A O 1
ATOM 790 N N . ALA A 1 99 ? -3.723 -3.254 -9.281 1 87.19 99 ALA A N 1
ATOM 791 C CA . ALA A 1 99 ? -3.16 -2.748 -10.531 1 87.19 99 ALA A CA 1
ATOM 792 C C . ALA A 1 99 ? -4.156 -1.855 -11.266 1 87.19 99 ALA A C 1
ATOM 794 O O . ALA A 1 99 ? -3.811 -0.758 -11.711 1 87.19 99 ALA A O 1
ATOM 795 N N . ARG A 1 100 ? -5.379 -2.307 -11.352 1 91.06 100 ARG A N 1
ATOM 796 C CA . ARG A 1 100 ? -6.426 -1.531 -12.016 1 91.06 100 ARG A CA 1
ATOM 797 C C . ARG A 1 100 ? -6.699 -0.231 -11.266 1 91.06 100 ARG A C 1
ATOM 799 O O . ARG A 1 100 ? -6.875 0.821 -11.883 1 91.06 100 ARG A O 1
ATOM 806 N N . PHE A 1 101 ? -6.699 -0.373 -9.992 1 93.25 101 PHE A N 1
ATOM 807 C CA . PHE A 1 101 ? -6.973 0.79 -9.156 1 93.25 101 PHE A CA 1
ATOM 808 C C . PHE A 1 101 ? -5.859 1.825 -9.289 1 93.25 101 PHE A C 1
ATOM 810 O O . PHE A 1 101 ? -6.133 3.018 -9.453 1 93.25 101 PHE A O 1
ATOM 817 N N . GLN A 1 102 ? -4.691 1.36 -9.195 1 92.12 102 GLN A N 1
ATOM 818 C CA . GLN A 1 102 ? -3.529 2.23 -9.336 1 92.12 102 GLN A CA 1
ATOM 819 C C . GLN A 1 102 ? -3.549 2.973 -10.664 1 92.12 102 GLN A C 1
ATOM 821 O O . GLN A 1 102 ? -3.322 4.184 -10.711 1 92.12 102 GLN A O 1
ATOM 826 N N . ASN A 1 103 ? -3.738 2.252 -11.719 1 93.44 103 ASN A N 1
ATOM 827 C CA . ASN A 1 103 ? -3.773 2.852 -13.047 1 93.44 103 ASN A CA 1
ATOM 828 C C . ASN A 1 103 ? -4.844 3.934 -13.148 1 93.44 103 ASN A C 1
ATOM 830 O O . ASN A 1 103 ? -4.59 5.02 -13.672 1 93.44 103 ASN A O 1
ATOM 834 N N . TYR A 1 104 ? -5.977 3.607 -12.641 1 96.12 104 TYR A N 1
ATOM 835 C CA . TYR A 1 104 ? -7.062 4.578 -12.711 1 96.12 104 TYR A CA 1
ATOM 836 C C . TYR A 1 104 ? -6.773 5.785 -11.82 1 96.12 104 TYR A C 1
ATOM 838 O O . TYR A 1 104 ? -7.016 6.93 -12.219 1 96.12 104 TYR A O 1
ATOM 846 N N . ALA A 1 105 ? -6.324 5.547 -10.609 1 95.12 105 ALA A N 1
ATOM 847 C CA . ALA A 1 105 ? -5.98 6.625 -9.688 1 95.12 105 ALA A CA 1
ATOM 848 C C . ALA A 1 105 ? -5 7.602 -10.336 1 95.12 105 ALA A C 1
ATOM 850 O O . ALA A 1 105 ? -5.129 8.82 -10.172 1 95.12 105 ALA A O 1
ATOM 851 N N . GLU A 1 106 ? -4.039 7.078 -11.031 1 94 106 GLU A N 1
ATOM 852 C CA . GLU A 1 106 ? -3.047 7.906 -11.711 1 94 106 GLU A CA 1
ATOM 853 C C . GLU A 1 106 ? -3.703 8.836 -12.727 1 94 106 GLU A C 1
ATOM 855 O O . GLU A 1 106 ? -3.334 10.008 -12.828 1 94 106 GLU A O 1
ATOM 860 N N . THR A 1 107 ? -4.672 8.312 -13.461 1 95.19 107 THR A N 1
ATOM 861 C CA . THR A 1 107 ? -5.359 9.125 -14.461 1 95.19 107 THR A CA 1
ATOM 862 C C . THR A 1 107 ? -6.148 10.25 -13.789 1 95.19 107 THR A C 1
ATOM 864 O O . THR A 1 107 ? -6.434 11.273 -14.414 1 95.19 107 THR A O 1
ATOM 867 N N . GLN A 1 108 ? -6.52 10.047 -12.508 1 95 108 GLN A N 1
ATOM 868 C CA . GLN A 1 108 ? -7.277 11.047 -11.758 1 95 108 GLN A CA 1
ATOM 869 C C . GLN A 1 108 ? -6.355 11.914 -10.906 1 95 108 GLN A C 1
ATOM 871 O O . GLN A 1 108 ? -6.816 12.672 -10.047 1 95 108 GLN A O 1
ATOM 876 N N . ASP A 1 109 ? -5.039 11.734 -11.039 1 94.5 109 ASP A N 1
ATOM 877 C CA . ASP A 1 109 ? -4.012 12.453 -10.289 1 94.5 109 ASP A CA 1
ATOM 878 C C . ASP A 1 109 ? -4.152 12.203 -8.789 1 94.5 109 ASP A C 1
ATOM 880 O O . ASP A 1 109 ? -4.074 13.141 -7.992 1 94.5 109 ASP A O 1
ATOM 884 N N . ALA A 1 110 ? -4.484 11.008 -8.477 1 95.75 110 ALA A N 1
ATOM 885 C CA . ALA A 1 110 ? -4.57 10.586 -7.082 1 95.75 110 ALA A CA 1
ATOM 886 C C . ALA A 1 110 ? -3.512 9.531 -6.762 1 95.75 110 ALA A C 1
ATOM 888 O O . ALA A 1 110 ? -3.203 8.68 -7.598 1 95.75 110 ALA A O 1
ATOM 889 N N . LEU A 1 111 ? -2.959 9.625 -5.586 1 96.06 111 LEU A N 1
ATOM 890 C CA . LEU A 1 111 ? -2.049 8.602 -5.094 1 96.06 111 LEU A CA 1
ATOM 891 C C . LEU A 1 111 ? -2.812 7.508 -4.348 1 96.06 111 LEU A C 1
ATOM 893 O O . LEU A 1 111 ? -3.697 7.805 -3.543 1 96.06 111 LEU A O 1
ATOM 897 N N . LEU A 1 112 ? -2.508 6.297 -4.715 1 95.88 112 LEU A N 1
ATOM 898 C CA . LEU A 1 112 ? -3.086 5.164 -4.004 1 95.88 112 LEU A CA 1
ATOM 899 C C . LEU A 1 112 ? -2.119 4.629 -2.951 1 95.88 112 LEU A C 1
ATOM 901 O O . LEU A 1 112 ? -0.972 4.305 -3.266 1 95.88 112 LEU A O 1
ATOM 905 N N . LEU A 1 113 ? -2.582 4.645 -1.706 1 96.56 113 LEU A N 1
ATOM 906 C CA . LEU A 1 113 ? -1.83 4.086 -0.589 1 96.56 113 LEU A CA 1
ATOM 907 C C . LEU A 1 113 ? -2.449 2.773 -0.12 1 96.56 113 LEU A C 1
ATOM 909 O O . LEU A 1 113 ? -3.631 2.73 0.232 1 96.56 113 LEU A O 1
ATOM 913 N N . TYR A 1 114 ? -1.646 1.75 -0.15 1 93.19 114 TYR A N 1
ATOM 914 C CA . TYR A 1 114 ? -2.131 0.443 0.276 1 93.19 114 TYR A CA 1
ATOM 915 C C . TYR A 1 114 ? -1.725 0.151 1.716 1 93.19 114 TYR A C 1
ATOM 917 O O . TYR A 1 114 ? -0.579 0.391 2.104 1 93.19 114 TYR A O 1
ATOM 925 N N . VAL A 1 115 ? -2.697 -0.362 2.498 1 94.38 115 VAL A N 1
ATOM 926 C CA . VAL A 1 115 ? -2.463 -0.731 3.891 1 94.38 115 VAL A CA 1
ATOM 927 C C . VAL A 1 115 ? -3.02 -2.129 4.156 1 94.38 115 VAL A C 1
ATOM 929 O O . VAL A 1 115 ? -4.164 -2.424 3.805 1 94.38 115 VAL A O 1
ATOM 932 N N . GLU A 1 116 ? -2.154 -2.947 4.641 1 90.38 116 GLU A N 1
ATOM 933 C CA . GLU A 1 116 ? -2.697 -4.141 5.285 1 90.38 116 GLU A CA 1
ATOM 934 C C . GLU A 1 116 ? -2.965 -3.893 6.766 1 90.38 116 GLU A C 1
ATOM 936 O O . GLU A 1 116 ? -2.053 -3.545 7.52 1 90.38 116 GLU A O 1
ATOM 941 N N . LYS A 1 117 ? -4.145 -3.99 7.113 1 91.06 117 LYS A N 1
ATOM 942 C CA . LYS A 1 117 ? -4.508 -3.766 8.508 1 91.06 117 LYS A CA 1
ATOM 943 C C . LYS A 1 117 ? -3.695 -4.66 9.438 1 91.06 117 LYS A C 1
ATOM 945 O O . LYS A 1 117 ? -3.562 -5.863 9.195 1 91.06 117 LYS A O 1
ATOM 950 N N . PRO A 1 118 ? -3.193 -4.102 10.516 1 90.94 118 PRO A N 1
ATOM 951 C CA . PRO A 1 118 ? -2.531 -4.957 11.5 1 90.94 118 PRO A CA 1
ATOM 952 C C . PRO A 1 118 ? -3.457 -6.031 12.062 1 90.94 118 PRO A C 1
ATOM 954 O O . PRO A 1 118 ? -4.645 -5.773 12.289 1 90.94 118 PRO A O 1
ATOM 957 N N . ARG A 1 119 ? -2.885 -7.199 12.398 1 88.88 119 ARG A N 1
ATOM 958 C CA . ARG A 1 119 ? -3.656 -8.391 12.734 1 88.88 119 ARG A CA 1
ATOM 959 C C . ARG A 1 119 ? -4.492 -8.164 13.984 1 88.88 119 ARG A C 1
ATOM 961 O O . ARG A 1 119 ? -5.656 -8.57 14.047 1 88.88 119 ARG A O 1
ATOM 968 N N . LEU A 1 120 ? -3.949 -7.492 14.953 1 90.88 120 LEU A N 1
ATOM 969 C CA . LEU A 1 120 ? -4.609 -7.391 16.25 1 90.88 120 LEU A CA 1
ATOM 970 C C . LEU A 1 120 ? -5.383 -6.082 16.359 1 90.88 120 LEU A C 1
ATOM 972 O O . LEU A 1 120 ? -6.047 -5.836 17.375 1 90.88 120 LEU A O 1
ATOM 976 N N . GLU A 1 121 ? -5.383 -5.281 15.406 1 93.69 121 GLU A N 1
ATOM 977 C CA . GLU A 1 121 ? -6.074 -3.996 15.445 1 93.69 121 GLU A CA 1
ATOM 978 C C . GLU A 1 121 ? -7.43 -4.074 14.75 1 93.69 121 GLU A C 1
ATOM 980 O O . GLU A 1 121 ? -7.566 -4.73 13.719 1 93.69 121 GLU A O 1
ATOM 985 N N . GLU A 1 122 ? -8.352 -3.375 15.312 1 95.62 122 GLU A N 1
ATOM 986 C CA . GLU A 1 122 ? -9.648 -3.27 14.648 1 95.62 122 GLU A CA 1
ATOM 987 C C . GLU A 1 122 ? -9.57 -2.375 13.414 1 95.62 122 GLU A C 1
ATOM 989 O O . GLU A 1 122 ? -8.75 -1.455 13.359 1 95.62 122 GLU A O 1
ATOM 994 N N . LEU A 1 123 ? -10.406 -2.691 12.422 1 96.75 123 LEU A N 1
ATOM 995 C CA . LEU A 1 123 ? -10.445 -1.907 11.195 1 96.75 123 LEU A CA 1
ATOM 996 C C . LEU A 1 123 ? -10.641 -0.426 11.5 1 96.75 123 LEU A C 1
ATOM 998 O O . LEU A 1 123 ? -9.906 0.42 10.977 1 96.75 123 LEU A O 1
ATOM 1002 N N . GLU A 1 124 ? -11.57 -0.129 12.414 1 97.88 124 GLU A N 1
ATOM 1003 C CA . GLU A 1 124 ? -11.961 1.247 12.695 1 97.88 124 GLU A CA 1
ATOM 1004 C C . GLU A 1 124 ? -10.828 2.02 13.359 1 97.88 124 GLU A C 1
ATOM 1006 O O . GLU A 1 124 ? -10.641 3.209 13.094 1 97.88 124 GLU A O 1
ATOM 1011 N N . ASN A 1 125 ? -10.125 1.373 14.219 1 96.81 125 ASN A N 1
ATOM 1012 C CA . ASN A 1 125 ? -8.961 2.006 14.828 1 96.81 125 ASN A CA 1
ATOM 1013 C C . ASN A 1 125 ? -7.891 2.33 13.789 1 96.81 125 ASN A C 1
ATOM 1015 O O . ASN A 1 125 ? -7.266 3.391 13.844 1 96.81 125 ASN A O 1
ATOM 1019 N N . CYS A 1 126 ? -7.691 1.405 12.898 1 96.69 126 CYS A N 1
ATOM 1020 C CA . CYS A 1 126 ? -6.762 1.641 11.797 1 96.69 126 CYS A CA 1
ATOM 1021 C C . CYS A 1 126 ? -7.195 2.844 10.969 1 96.69 126 CYS A C 1
ATOM 1023 O O . CYS A 1 126 ? -6.387 3.729 10.688 1 96.69 126 CYS A O 1
ATOM 1025 N N . LEU A 1 127 ? -8.445 2.9 10.609 1 97.75 127 LEU A N 1
ATOM 1026 C CA . LEU A 1 127 ? -9.008 4.008 9.836 1 97.75 127 LEU A CA 1
ATOM 1027 C C . LEU A 1 127 ? -8.852 5.324 10.594 1 97.75 127 LEU A C 1
ATOM 1029 O O . LEU A 1 127 ? -8.555 6.359 9.984 1 97.75 127 LEU A O 1
ATOM 1033 N N . TYR A 1 128 ? -9.008 5.277 11.898 1 97.44 128 TYR A N 1
ATOM 1034 C CA . TYR A 1 128 ? -8.898 6.496 12.688 1 97.44 128 TYR A CA 1
ATOM 1035 C C . TYR A 1 128 ? -7.461 7.008 12.703 1 97.44 128 TYR A C 1
ATOM 1037 O O . TYR A 1 128 ? -7.223 8.219 12.703 1 97.44 128 TYR A O 1
ATOM 1045 N N . ARG A 1 129 ? -6.484 6.113 12.758 1 95.06 129 ARG A N 1
ATOM 1046 C CA . ARG A 1 129 ? -5.09 6.527 12.633 1 95.06 129 ARG A CA 1
ATOM 1047 C C . ARG A 1 129 ? -4.863 7.297 11.336 1 95.06 129 ARG A C 1
ATOM 1049 O O . ARG A 1 129 ? -4.16 8.312 11.328 1 95.06 129 ARG A O 1
ATOM 1056 N N . LEU A 1 130 ? -5.438 6.762 10.273 1 96.38 130 LEU A N 1
ATOM 1057 C CA . LEU A 1 130 ? -5.316 7.402 8.969 1 96.38 130 LEU A CA 1
ATOM 1058 C C . LEU A 1 130 ? -5.988 8.773 8.969 1 96.38 130 LEU A C 1
ATOM 1060 O O . LEU A 1 130 ? -5.422 9.75 8.484 1 96.38 130 LEU A O 1
ATOM 1064 N N . TYR A 1 131 ? -7.172 8.844 9.586 1 95.06 131 TYR A N 1
ATOM 1065 C CA . TYR A 1 131 ? -7.906 10.094 9.719 1 95.06 131 TYR A CA 1
ATOM 1066 C C . TYR A 1 131 ? -7.047 11.164 10.383 1 95.06 131 TYR A C 1
ATOM 1068 O O . TYR A 1 131 ? -7.02 12.312 9.93 1 95.06 131 TYR A O 1
ATOM 1076 N N . LYS A 1 132 ? -6.344 10.766 11.383 1 90.75 132 LYS A N 1
ATOM 1077 C CA . LYS A 1 132 ? -5.535 11.695 12.164 1 90.75 132 LYS A CA 1
ATOM 1078 C C . LYS A 1 132 ? -4.395 12.273 11.32 1 90.75 132 LYS A C 1
ATOM 1080 O O . LYS A 1 132 ? -3.846 13.328 11.656 1 90.75 132 LYS A O 1
ATOM 1085 N N . ARG A 1 133 ? -4.117 11.664 10.195 1 90.19 133 ARG A N 1
ATOM 1086 C CA . ARG A 1 133 ? -3.051 12.141 9.328 1 90.19 133 ARG A CA 1
ATOM 1087 C C . ARG A 1 133 ? -3.619 12.836 8.094 1 90.19 133 ARG A C 1
ATOM 1089 O O . ARG A 1 133 ? -2.893 13.094 7.133 1 90.19 133 ARG A O 1
ATOM 1096 N N . GLY A 1 134 ? -4.859 13.039 8.125 1 90.19 134 GLY A N 1
ATOM 1097 C CA . GLY A 1 134 ? -5.488 13.75 7.023 1 90.19 134 GLY A CA 1
ATOM 1098 C C . GLY A 1 134 ? -5.805 12.859 5.836 1 90.19 134 GLY A C 1
ATOM 1099 O O . GLY A 1 134 ? -6.109 13.352 4.746 1 90.19 134 GLY A O 1
ATOM 1100 N N . LEU A 1 135 ? -5.629 11.57 6 1 95.19 135 LEU A N 1
ATOM 1101 C CA . LEU A 1 135 ? -6.051 10.617 4.98 1 95.19 135 LEU A CA 1
ATOM 1102 C C . LEU A 1 135 ? -7.52 10.25 5.152 1 95.19 135 LEU A C 1
ATOM 1104 O O . LEU A 1 135 ? -7.848 9.32 5.898 1 95.19 135 LEU A O 1
ATOM 1108 N N . ARG A 1 136 ? -8.359 10.922 4.379 1 95.12 136 ARG A N 1
ATOM 1109 C CA . ARG A 1 136 ? -9.781 10.93 4.715 1 95.12 136 ARG A CA 1
ATOM 1110 C C . ARG A 1 136 ? -10.586 10.117 3.707 1 95.12 136 ARG A C 1
ATOM 1112 O O . ARG A 1 136 ? -11.812 10.023 3.822 1 95.12 136 ARG A O 1
ATOM 1119 N N . ASN A 1 137 ? -9.984 9.633 2.645 1 97.75 137 ASN A N 1
ATOM 1120 C CA . ASN A 1 137 ? -10.641 8.805 1.639 1 97.75 137 ASN A CA 1
ATOM 1121 C C . ASN A 1 137 ? -10.148 7.363 1.685 1 97.75 137 ASN A C 1
ATOM 1123 O O . ASN A 1 137 ? -8.992 7.09 1.368 1 97.75 137 ASN A O 1
ATOM 1127 N N . ALA A 1 138 ? -11.07 6.469 2.055 1 98.31 138 ALA A N 1
ATOM 1128 C CA . ALA A 1 138 ? -10.641 5.086 2.252 1 98.31 138 ALA A CA 1
ATOM 1129 C C . ALA A 1 138 ? -11.516 4.117 1.467 1 98.31 138 ALA A C 1
ATOM 1131 O O . ALA A 1 138 ? -12.734 4.305 1.375 1 98.31 138 ALA A O 1
ATOM 1132 N N . VAL A 1 139 ? -10.922 3.189 0.917 1 98.12 139 VAL A N 1
ATOM 1133 C CA . VAL A 1 139 ? -11.57 2.021 0.335 1 98.12 139 VAL A CA 1
ATOM 1134 C C . VAL A 1 139 ? -11.195 0.771 1.128 1 98.12 139 VAL A C 1
ATOM 1136 O O . VAL A 1 139 ? -10.023 0.545 1.422 1 98.12 139 VAL A O 1
ATOM 1139 N N . VAL A 1 140 ? -12.211 -0.039 1.461 1 97.12 140 VAL A N 1
ATOM 1140 C CA . VAL A 1 140 ? -11.961 -1.18 2.336 1 97.12 140 VAL A CA 1
ATOM 1141 C C . VAL A 1 140 ? -12.422 -2.465 1.652 1 97.12 140 VAL A C 1
ATOM 1143 O O . VAL A 1 140 ? -13.586 -2.596 1.282 1 97.12 140 VAL A O 1
ATOM 1146 N N . TRP A 1 141 ? -11.508 -3.283 1.398 1 93.06 141 TRP A N 1
ATOM 1147 C CA . TRP A 1 141 ? -11.836 -4.668 1.084 1 93.06 141 TRP A CA 1
ATOM 1148 C C . TRP A 1 141 ? -11.883 -5.52 2.348 1 93.06 141 TRP A C 1
ATOM 1150 O O . TRP A 1 141 ? -10.844 -5.992 2.818 1 93.06 141 TRP A O 1
ATOM 1160 N N . LEU A 1 142 ? -13.008 -5.789 2.85 1 87.19 142 LEU A N 1
ATOM 1161 C CA . LEU A 1 142 ? -13.242 -6.293 4.199 1 87.19 142 LEU A CA 1
ATOM 1162 C C . LEU A 1 142 ? -13.086 -7.809 4.246 1 87.19 142 LEU A C 1
ATOM 1164 O O . LEU A 1 142 ? -12.625 -8.359 5.246 1 87.19 142 LEU A O 1
ATOM 1168 N N . GLU A 1 143 ? -13.359 -8.523 3.176 1 81.75 143 GLU A N 1
ATOM 1169 C CA . GLU A 1 143 ? -13.453 -9.977 3.145 1 81.75 143 GLU A CA 1
ATOM 1170 C C . GLU A 1 143 ? -14.352 -10.5 4.258 1 81.75 143 GLU A C 1
ATOM 1172 O O . GLU A 1 143 ? -15.547 -10.172 4.301 1 81.75 143 GLU A O 1
ATOM 1177 N N . ASP A 1 144 ? -13.828 -11.211 5.285 1 80.75 144 ASP A N 1
ATOM 1178 C CA . ASP A 1 144 ? -14.641 -11.844 6.316 1 80.75 144 ASP A CA 1
ATOM 1179 C C . ASP A 1 144 ? -14.438 -11.164 7.672 1 80.75 144 ASP A C 1
ATOM 1181 O O . ASP A 1 144 ? -14.93 -11.656 8.695 1 80.75 144 ASP A O 1
ATOM 1185 N N . LEU A 1 145 ? -13.914 -10 7.695 1 86.12 145 LEU A N 1
ATOM 1186 C CA . LEU A 1 145 ? -13.625 -9.312 8.953 1 86.12 145 LEU A CA 1
ATOM 1187 C C . LEU A 1 145 ? -14.875 -8.625 9.492 1 86.12 145 LEU A C 1
ATOM 1189 O O . LEU A 1 145 ? -15.75 -8.219 8.727 1 86.12 145 LEU A O 1
ATOM 1193 N N . PRO A 1 146 ? -14.969 -8.539 10.797 1 90.62 146 PRO A N 1
ATOM 1194 C CA . PRO A 1 146 ? -16.109 -7.84 11.398 1 90.62 146 PRO A CA 1
ATOM 1195 C C . PRO A 1 146 ? -15.977 -6.32 11.32 1 90.62 146 PRO A C 1
ATOM 1197 O O . PRO A 1 146 ? -14.891 -5.805 11.047 1 90.62 146 PRO A O 1
ATOM 1200 N N . VAL A 1 147 ? -17.109 -5.668 11.57 1 94.44 147 VAL A N 1
ATOM 1201 C CA . VAL A 1 147 ? -17.141 -4.207 11.617 1 94.44 147 VAL A CA 1
ATOM 1202 C C . VAL A 1 147 ? -17.875 -3.746 12.875 1 94.44 147 VAL A C 1
ATOM 1204 O O . VAL A 1 147 ? -18.828 -4.387 13.312 1 94.44 147 VAL A O 1
ATOM 1207 N N . ASP A 1 1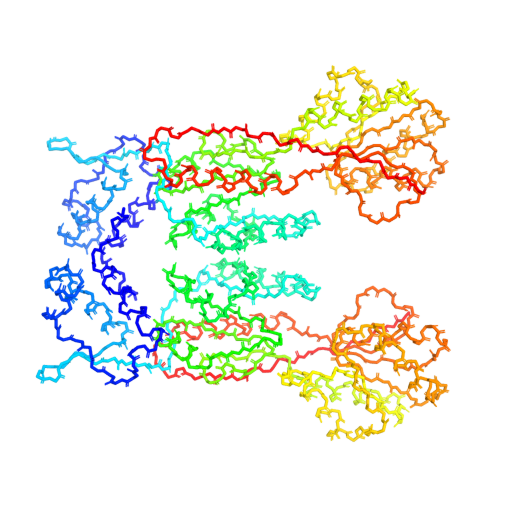48 ? -17.359 -2.758 13.492 1 96.5 148 ASP A N 1
ATOM 1208 C CA . ASP A 1 148 ? -18.062 -2.021 14.531 1 96.5 148 ASP A CA 1
ATOM 1209 C C . ASP A 1 148 ? -18.828 -0.842 13.945 1 96.5 148 ASP A C 1
ATOM 1211 O O . ASP A 1 148 ? -18.266 0.223 13.703 1 96.5 148 ASP A O 1
ATOM 1215 N N . VAL A 1 149 ? -20.078 -1.021 13.836 1 95.12 149 VAL A N 1
ATOM 1216 C CA . VAL A 1 149 ? -20.938 -0.078 13.117 1 95.12 149 VAL A CA 1
ATOM 1217 C C . VAL A 1 149 ? -20.938 1.27 13.836 1 95.12 149 VAL A C 1
ATOM 1219 O O . VAL A 1 149 ? -20.969 2.322 13.195 1 95.12 149 VAL A O 1
ATOM 1222 N N . GLU A 1 150 ? -20.906 1.251 15.117 1 96.31 150 GLU A N 1
ATOM 1223 C CA . GLU A 1 150 ? -20.922 2.494 15.875 1 96.31 150 GLU A CA 1
ATOM 1224 C C . GLU A 1 150 ? -19.625 3.275 15.68 1 96.31 150 GLU A C 1
ATOM 1226 O O . GLU A 1 150 ? -19.641 4.504 15.562 1 96.31 150 GLU A O 1
ATOM 1231 N N . LYS A 1 151 ? -18.562 2.604 15.664 1 97.19 151 LYS A N 1
ATOM 1232 C CA . LYS A 1 151 ? -17.297 3.27 15.383 1 97.19 151 LYS A CA 1
ATOM 1233 C C . LYS A 1 151 ? -17.266 3.834 13.969 1 97.19 151 LYS A C 1
ATOM 1235 O O . LYS A 1 151 ? -16.734 4.918 13.734 1 97.19 151 LYS A O 1
ATOM 1240 N N . LEU A 1 152 ? -17.875 3.109 13.031 1 97.06 152 LEU A N 1
ATOM 1241 C CA . LEU A 1 152 ? -17.938 3.611 11.664 1 97.06 152 LEU A CA 1
ATOM 1242 C C . LEU A 1 152 ? -18.766 4.887 11.586 1 97.06 152 LEU A C 1
ATOM 1244 O O . LEU A 1 152 ? -18.422 5.82 10.867 1 97.06 152 LEU A O 1
ATOM 1248 N N . ARG A 1 153 ? -19.844 4.836 12.336 1 96.56 153 ARG A N 1
ATOM 1249 C CA . ARG A 1 153 ? -20.688 6.023 12.43 1 96.56 153 ARG A CA 1
ATOM 1250 C C . ARG A 1 153 ? -19.891 7.23 12.906 1 96.56 153 ARG A C 1
ATOM 1252 O O . ARG A 1 153 ? -19.969 8.305 12.305 1 96.56 153 ARG A O 1
ATOM 1259 N N . ARG A 1 154 ? -19.141 7.012 13.922 1 97.19 154 ARG A N 1
ATOM 1260 C CA . ARG A 1 154 ? -18.359 8.102 14.492 1 97.19 154 ARG A CA 1
ATOM 1261 C C . ARG A 1 154 ? -17.266 8.547 13.539 1 97.19 154 ARG A C 1
ATOM 1263 O O . ARG A 1 154 ? -16.984 9.742 13.406 1 97.19 154 ARG A O 1
ATOM 1270 N N . LEU A 1 155 ? -16.641 7.621 12.859 1 96.88 155 LEU A N 1
ATOM 1271 C CA . LEU A 1 155 ? -15.617 7.945 11.867 1 96.88 155 LEU A CA 1
ATOM 1272 C C . LEU A 1 155 ? -16.203 8.781 10.734 1 96.88 155 LEU A C 1
ATOM 1274 O O . LEU A 1 155 ? -15.594 9.758 10.297 1 96.88 155 LEU A O 1
ATOM 1278 N N . ARG A 1 156 ? -17.375 8.344 10.281 1 95.81 156 ARG A N 1
ATOM 1279 C CA . ARG A 1 156 ? -18.078 9.086 9.25 1 95.81 156 ARG A CA 1
ATOM 1280 C C . ARG A 1 156 ? -18.359 10.516 9.695 1 95.81 156 ARG A C 1
ATOM 1282 O O . ARG A 1 156 ? -18.078 11.469 8.953 1 95.81 156 ARG A O 1
ATOM 1289 N N . ALA A 1 157 ? -18.812 10.656 10.859 1 94.12 157 ALA A N 1
ATOM 1290 C CA . ALA A 1 157 ? -19.156 11.969 11.406 1 94.12 157 ALA A CA 1
ATOM 1291 C C . ALA A 1 157 ? -17.906 12.836 11.562 1 94.12 157 ALA A C 1
ATOM 1293 O O . ALA A 1 157 ? -17.969 14.055 11.398 1 94.12 157 ALA A O 1
ATOM 1294 N N . LEU A 1 158 ? -16.828 12.203 11.898 1 94.69 158 LEU A N 1
ATOM 1295 C CA . LEU A 1 158 ? -15.57 12.922 12.094 1 94.69 158 LEU A CA 1
ATOM 1296 C C . LEU A 1 158 ? -15.047 13.477 10.773 1 94.69 158 LEU A C 1
ATOM 1298 O O . LEU A 1 158 ? -14.359 14.5 10.758 1 94.69 158 LEU A O 1
ATOM 1302 N N . GLY A 1 159 ? -15.391 12.742 9.695 1 92.94 159 GLY A N 1
ATOM 1303 C CA . GLY A 1 159 ? -14.961 13.336 8.438 1 92.94 159 GLY A CA 1
ATOM 1304 C C . GLY A 1 159 ? -14.391 12.328 7.465 1 92.94 159 GLY A C 1
ATOM 1305 O O . GLY A 1 159 ? -13.781 12.703 6.457 1 92.94 159 GLY A O 1
ATOM 1306 N N . MET A 1 160 ? -14.547 11.047 7.746 1 95.44 160 MET A N 1
ATOM 1307 C CA . MET A 1 160 ? -14 10.016 6.875 1 95.44 160 MET A CA 1
ATOM 1308 C C . MET A 1 160 ? -14.953 9.703 5.727 1 95.44 160 MET A C 1
ATOM 1310 O O . MET A 1 160 ? -16.156 9.57 5.938 1 95.44 160 MET A O 1
ATOM 1314 N N . ASN A 1 161 ? -14.492 9.703 4.547 1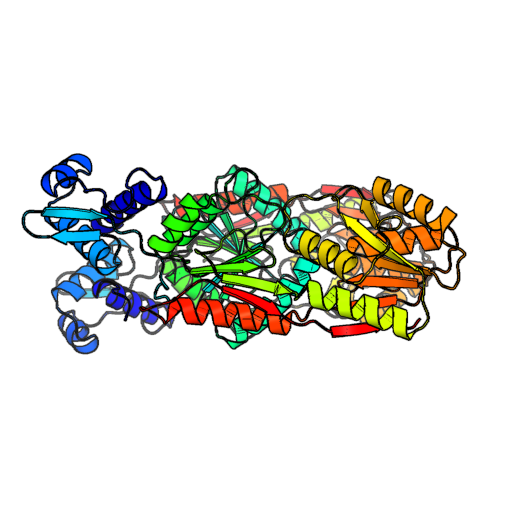 96.69 161 ASN A N 1
ATOM 1315 C CA . ASN A 1 161 ? -15.188 9.133 3.395 1 96.69 161 ASN A CA 1
ATOM 1316 C C . ASN A 1 161 ? -14.781 7.684 3.158 1 96.69 161 ASN A C 1
ATOM 1318 O O . ASN A 1 161 ? -13.602 7.348 3.205 1 96.69 161 ASN A O 1
ATOM 1322 N N . MET A 1 162 ? -15.781 6.789 2.945 1 98 162 MET A N 1
ATOM 1323 C CA . MET A 1 162 ? -15.453 5.367 2.904 1 98 162 MET A CA 1
ATOM 1324 C C . MET A 1 162 ? -16.266 4.656 1.825 1 98 162 MET A C 1
ATOM 1326 O O . MET A 1 162 ? -17.438 4.961 1.627 1 98 162 MET A O 1
ATOM 1330 N N . VAL A 1 163 ? -15.672 3.762 1.16 1 98.38 163 VAL A N 1
ATOM 1331 C CA . VAL A 1 163 ? -16.312 2.812 0.259 1 98.38 163 VAL A CA 1
ATOM 1332 C C . VAL A 1 163 ? -15.883 1.393 0.602 1 98.38 163 VAL A C 1
ATOM 1334 O O . VAL A 1 163 ? -14.68 1.116 0.713 1 98.38 163 VAL A O 1
ATOM 1337 N N . PHE A 1 164 ? -16.797 0.526 0.801 1 97.62 164 PHE A N 1
ATOM 1338 C CA . PHE A 1 164 ? -16.484 -0.882 1.033 1 97.62 164 PHE A CA 1
ATOM 1339 C C . PHE A 1 164 ? -16.656 -1.69 -0.248 1 97.62 164 PHE A C 1
ATOM 1341 O O . PHE A 1 164 ? -17.672 -1.557 -0.943 1 97.62 164 PHE A O 1
ATOM 1348 N N . PHE A 1 165 ? -15.688 -2.461 -0.534 1 95 165 PHE A N 1
ATOM 1349 C CA . PHE A 1 165 ? -15.719 -3.373 -1.672 1 95 165 PHE A CA 1
ATOM 1350 C C . PHE A 1 165 ? -16.203 -4.758 -1.243 1 95 165 PHE A C 1
ATOM 1352 O O . PHE A 1 165 ? -15.68 -5.32 -0.276 1 95 165 PHE A O 1
ATOM 1359 N N . ASP A 1 166 ? -17.188 -5.266 -1.887 1 92.06 166 ASP A N 1
ATOM 1360 C CA . ASP A 1 166 ? -17.688 -6.633 -1.76 1 92.06 166 ASP A CA 1
ATOM 1361 C C . ASP A 1 166 ? -18.297 -6.871 -0.382 1 92.06 166 ASP A C 1
ATOM 1363 O O . ASP A 1 166 ? -18.25 -7.984 0.143 1 92.06 166 ASP A O 1
ATOM 1367 N N . SER A 1 167 ? -18.828 -5.785 0.293 1 93.88 167 SER A N 1
ATOM 1368 C CA . SER A 1 167 ? -19.453 -5.91 1.601 1 93.88 167 SER A CA 1
ATOM 1369 C C . SER A 1 167 ? -20.453 -4.781 1.842 1 93.88 167 SER A C 1
ATOM 1371 O O . SER A 1 167 ? -20.156 -3.615 1.565 1 93.88 167 SER A O 1
ATOM 1373 N N . ASP A 1 168 ? -21.594 -5.125 2.396 1 93.44 168 ASP A N 1
ATOM 1374 C CA . ASP A 1 168 ? -22.609 -4.117 2.713 1 93.44 168 ASP A CA 1
ATOM 1375 C C . ASP A 1 168 ? -22.672 -3.861 4.219 1 93.44 168 ASP A C 1
ATOM 1377 O O . ASP A 1 168 ? -23.594 -3.203 4.703 1 93.44 168 ASP A O 1
ATOM 1381 N N . LYS A 1 169 ? -21.703 -4.305 4.914 1 93.88 169 LYS A N 1
ATOM 1382 C CA . LYS A 1 169 ? -21.719 -4.258 6.371 1 93.88 169 LYS A CA 1
ATOM 1383 C C . LYS A 1 169 ? -21.625 -2.818 6.875 1 93.88 169 LYS A C 1
ATOM 1385 O O . LYS A 1 169 ? -22 -2.531 8.016 1 93.88 169 LYS A O 1
ATOM 1390 N N . ALA A 1 170 ? -21.156 -1.962 6.055 1 95 170 ALA A N 1
ATOM 1391 C CA . ALA A 1 170 ? -20.875 -0.605 6.516 1 95 170 ALA A CA 1
ATOM 1392 C C . ALA A 1 170 ? -22.031 0.336 6.191 1 95 170 ALA A C 1
ATOM 1394 O O . ALA A 1 170 ? -22 1.512 6.562 1 95 170 ALA A O 1
ATOM 1395 N N . ILE A 1 171 ? -23.062 -0.123 5.516 1 94.62 171 ILE A N 1
ATOM 1396 C CA . ILE A 1 171 ? -24.25 0.682 5.266 1 94.62 171 ILE A CA 1
ATOM 1397 C C . ILE A 1 171 ? -24.922 1.03 6.59 1 94.62 171 ILE A C 1
ATOM 1399 O O . ILE A 1 171 ? -25.078 0.168 7.457 1 94.62 171 ILE A O 1
ATOM 1403 N N . PRO A 1 172 ? -25.297 2.262 6.859 1 96.12 172 PRO A N 1
ATOM 1404 C CA . PRO A 1 172 ? -25.406 3.361 5.898 1 96.12 172 PRO A CA 1
ATOM 1405 C C . PRO A 1 172 ? -24.234 4.344 5.992 1 96.12 172 PRO A C 1
ATOM 1407 O O . PRO A 1 172 ? -24.359 5.5 5.59 1 96.12 172 PRO A O 1
ATOM 1410 N N . TYR A 1 173 ? -23.141 4.004 6.496 1 96.19 173 TYR A N 1
ATOM 1411 C CA . TYR A 1 173 ? -22.078 4.961 6.781 1 96.19 173 TYR A CA 1
ATOM 1412 C C . TYR A 1 173 ? -21 4.922 5.703 1 96.19 173 TYR A C 1
ATOM 1414 O O . TYR A 1 173 ? -20.094 5.762 5.691 1 96.19 173 TYR A O 1
ATOM 1422 N N . ALA A 1 174 ? -21.078 3.986 4.781 1 97.25 174 ALA A N 1
ATOM 1423 C CA . ALA A 1 174 ? -20.188 3.893 3.635 1 97.25 174 ALA A CA 1
ATOM 1424 C C . ALA A 1 174 ? -20.906 3.311 2.422 1 97.25 174 ALA A C 1
ATOM 1426 O O . ALA A 1 174 ? -21.797 2.475 2.566 1 97.25 174 ALA A O 1
ATOM 1427 N N . ASP A 1 175 ? -20.531 3.766 1.267 1 97.62 175 ASP A N 1
ATOM 1428 C CA . ASP A 1 175 ? -21 3.125 0.045 1 97.62 175 ASP A CA 1
ATOM 1429 C C . ASP A 1 175 ? -20.438 1.716 -0.094 1 97.62 175 ASP A C 1
ATOM 1431 O O . ASP A 1 175 ? -19.375 1.409 0.468 1 97.62 175 ASP A O 1
ATOM 1435 N N . CYS A 1 176 ? -21.172 0.886 -0.743 1 97.5 176 CYS A N 1
ATOM 1436 C CA . CYS A 1 176 ? -20.734 -0.468 -1.064 1 97.5 176 CYS A CA 1
ATOM 1437 C C . CYS A 1 176 ? -20.688 -0.686 -2.572 1 97.5 176 CYS A C 1
ATOM 1439 O O . CYS A 1 176 ? -21.656 -0.378 -3.271 1 97.5 176 CYS A O 1
ATOM 1441 N N . VAL A 1 177 ? -19.547 -1.115 -3.09 1 97.88 177 VAL A N 1
ATOM 1442 C CA . VAL A 1 177 ? -19.422 -1.492 -4.492 1 97.88 177 VAL A CA 1
ATOM 1443 C C . VAL A 1 177 ? -19.141 -2.988 -4.602 1 97.88 177 VAL A C 1
ATOM 1445 O O . VAL A 1 177 ? -18.203 -3.494 -3.979 1 97.88 177 VAL A O 1
ATOM 1448 N N . THR A 1 178 ? -19.891 -3.73 -5.348 1 96.25 178 THR A N 1
ATOM 1449 C CA . THR A 1 178 ? -19.781 -5.18 -5.453 1 96.25 178 THR A CA 1
ATOM 1450 C C . THR A 1 178 ? -20.125 -5.648 -6.863 1 96.25 178 THR A C 1
ATOM 1452 O O . THR A 1 178 ? -20.656 -4.875 -7.668 1 96.25 178 THR A O 1
ATOM 1455 N N . LEU A 1 179 ? -19.734 -6.867 -7.117 1 96.25 179 LEU A N 1
ATOM 1456 C CA . LEU A 1 179 ? -20.281 -7.543 -8.289 1 96.25 179 LEU A CA 1
ATOM 1457 C C . LEU A 1 179 ? -21.781 -7.742 -8.156 1 96.25 179 LEU A C 1
ATOM 1459 O O . LEU A 1 179 ? -22.281 -7.938 -7.051 1 96.25 179 LEU A O 1
ATOM 1463 N N . ASP A 1 180 ? -22.5 -7.609 -9.266 1 97.75 180 ASP A N 1
ATOM 1464 C CA . ASP A 1 180 ? -23.875 -8.102 -9.266 1 97.75 180 ASP A CA 1
ATOM 1465 C C . ASP A 1 180 ? -23.906 -9.625 -9.188 1 97.75 180 ASP A C 1
ATOM 1467 O O . ASP A 1 180 ? -23.984 -10.305 -10.211 1 97.75 180 ASP A O 1
ATOM 1471 N N . ASN A 1 181 ? -23.859 -10.016 -8 1 97.12 181 ASN A N 1
ATOM 1472 C CA . ASN A 1 181 ? -23.703 -11.438 -7.727 1 97.12 181 ASN A CA 1
ATOM 1473 C C . ASN A 1 181 ? -24.891 -12.242 -8.266 1 97.12 181 ASN A C 1
ATOM 1475 O O . ASN A 1 181 ? -24.719 -13.336 -8.797 1 97.12 181 ASN A O 1
ATOM 1479 N N . ALA A 1 182 ? -26.078 -11.773 -8.078 1 97.12 182 ALA A N 1
ATOM 1480 C CA . ALA A 1 182 ? -27.266 -12.453 -8.586 1 97.12 182 ALA A CA 1
ATOM 1481 C C . ALA A 1 182 ? -27.219 -12.594 -10.109 1 97.12 182 ALA A C 1
ATOM 1483 O O . ALA A 1 182 ? -27.484 -13.672 -10.641 1 97.12 182 ALA A O 1
ATOM 1484 N N . LEU A 1 183 ? -26.844 -11.508 -10.695 1 97.69 183 LEU A N 1
ATOM 1485 C CA . LEU A 1 183 ? -26.734 -11.531 -12.148 1 97.69 183 LEU A CA 1
ATOM 1486 C C . LEU A 1 183 ? -25.656 -12.516 -12.594 1 97.69 183 LEU A C 1
ATOM 1488 O O . LEU A 1 183 ? -25.797 -13.188 -13.617 1 97.69 183 LEU A O 1
ATOM 1492 N N . ALA A 1 184 ? -24.547 -12.547 -11.906 1 98.12 184 ALA A N 1
ATOM 1493 C CA . ALA A 1 184 ? -23.453 -13.461 -12.242 1 98.12 184 ALA A CA 1
ATOM 1494 C C . ALA A 1 184 ? -23.938 -14.906 -12.281 1 98.12 184 ALA A C 1
ATOM 1496 O O . ALA A 1 184 ? -23.703 -15.625 -13.25 1 98.12 184 ALA A O 1
ATOM 1497 N N . ILE A 1 185 ? -24.672 -15.273 -11.258 1 98.12 185 ILE A N 1
ATOM 1498 C CA . ILE A 1 185 ? -25.141 -16.641 -11.148 1 98.12 185 ILE A CA 1
ATOM 1499 C C . ILE A 1 185 ? -26.219 -16.906 -12.188 1 98.12 185 ILE A C 1
ATOM 1501 O O . ILE A 1 185 ? -26.234 -17.953 -12.836 1 98.12 185 ILE A O 1
ATOM 1505 N N . ARG A 1 186 ? -27.094 -15.953 -12.352 1 97.62 186 ARG A N 1
ATOM 1506 C CA . ARG A 1 186 ? -28.141 -16.094 -13.359 1 97.62 186 ARG A CA 1
ATOM 1507 C C . ARG A 1 186 ? -27.547 -16.281 -14.75 1 97.62 186 ARG A C 1
ATOM 1509 O O . ARG A 1 186 ? -28.047 -17.094 -15.539 1 97.62 186 ARG A O 1
ATOM 1516 N N . ALA A 1 187 ? -26.562 -15.547 -15.039 1 97.69 187 ALA A N 1
ATOM 1517 C CA . ALA A 1 187 ? -25.891 -15.625 -16.344 1 97.69 187 ALA A CA 1
ATOM 1518 C C . ALA A 1 187 ? -25.25 -16.984 -16.547 1 97.69 187 ALA A C 1
ATOM 1520 O O . ALA A 1 187 ? -25.406 -17.609 -17.609 1 97.69 187 ALA A O 1
ATOM 1521 N N . LEU A 1 188 ? -24.547 -17.438 -15.555 1 97.69 188 LEU A N 1
ATOM 1522 C CA . LEU A 1 188 ? -23.906 -18.734 -15.641 1 97.69 188 LEU A CA 1
ATOM 1523 C C . LEU A 1 188 ? -24.938 -19.844 -15.766 1 97.69 188 LEU A C 1
ATOM 1525 O O . LEU A 1 188 ? -24.844 -20.703 -16.641 1 97.69 188 LEU A O 1
ATOM 1529 N N . TYR A 1 189 ? -25.906 -19.844 -14.898 1 97.44 189 TYR A N 1
ATOM 1530 C CA . TYR A 1 189 ? -26.969 -20.844 -14.891 1 97.44 189 TYR A CA 1
ATOM 1531 C C . TYR A 1 189 ? -27.703 -20.859 -16.219 1 97.44 189 TYR A C 1
ATOM 1533 O O . TYR A 1 189 ? -27.922 -21.922 -16.797 1 97.44 189 TYR A O 1
ATOM 1541 N N . GLY A 1 190 ? -28.062 -19.672 -16.641 1 96.56 190 GLY A N 1
ATOM 1542 C CA . GLY A 1 190 ? -28.781 -19.547 -17.906 1 96.56 190 GLY A CA 1
ATOM 1543 C C . GLY A 1 190 ? -27.984 -20.062 -19.094 1 96.56 190 GLY A C 1
ATOM 1544 O O . GLY A 1 190 ? -28.531 -20.766 -19.953 1 96.56 190 GLY A O 1
ATOM 1545 N N . GLU A 1 191 ? -26.734 -19.734 -19.125 1 96.94 191 GLU A N 1
ATOM 1546 C CA . GLU A 1 191 ? -25.875 -20.203 -20.219 1 96.94 191 GLU A CA 1
ATOM 1547 C C . GLU A 1 191 ? -25.734 -21.719 -20.188 1 96.94 191 GLU A C 1
ATOM 1549 O O . GLU A 1 191 ? -25.766 -22.375 -21.234 1 96.94 191 GLU A O 1
ATOM 1554 N N . LEU A 1 192 ? -25.594 -22.281 -19.031 1 96.12 192 LEU A N 1
ATOM 1555 C CA . LEU A 1 192 ? -25.5 -23.719 -18.906 1 96.12 192 LEU A CA 1
ATOM 1556 C C . LEU A 1 192 ? -26.781 -24.391 -19.391 1 96.12 192 LEU A C 1
ATOM 1558 O O . LEU A 1 192 ? -26.734 -25.391 -20.125 1 96.12 192 LEU A O 1
ATOM 1562 N N . LYS A 1 193 ? -27.906 -23.859 -19.062 1 95.94 193 LYS A N 1
ATOM 1563 C CA . LYS A 1 193 ? -29.188 -24.391 -19.516 1 95.94 193 LYS A CA 1
ATOM 1564 C C . LYS A 1 193 ? -29.297 -24.297 -21.047 1 95.94 193 LYS A C 1
ATOM 1566 O O . LYS A 1 193 ? -29.766 -25.25 -21.688 1 95.94 193 LYS A O 1
ATOM 1571 N N . ARG A 1 194 ? -28.938 -23.188 -21.547 1 95.94 194 ARG A N 1
ATOM 1572 C CA . ARG A 1 194 ? -28.969 -22.984 -23 1 95.94 194 ARG A CA 1
ATOM 1573 C C . ARG A 1 194 ? -28.109 -24.016 -23.719 1 95.94 194 ARG A C 1
ATOM 1575 O O . ARG A 1 194 ? -28.469 -24.453 -24.812 1 95.94 194 ARG A O 1
ATOM 1582 N N . ARG A 1 195 ? -27.031 -24.469 -23.062 1 93.94 195 ARG A N 1
ATOM 1583 C CA . ARG A 1 195 ? -26.109 -25.438 -23.656 1 93.94 195 ARG A CA 1
ATOM 1584 C C . ARG A 1 195 ? -26.625 -26.859 -23.469 1 93.94 195 ARG A C 1
ATOM 1586 O O . ARG A 1 195 ? -26.016 -27.812 -23.969 1 93.94 195 ARG A O 1
ATOM 1593 N N . GLY A 1 196 ? -27.703 -27.016 -22.688 1 93.88 196 GLY A N 1
ATOM 1594 C CA . GLY A 1 196 ? -28.359 -28.312 -22.625 1 93.88 196 GLY A CA 1
ATOM 1595 C C . GLY A 1 196 ? -28.125 -29.031 -21.312 1 93.88 196 GLY A C 1
ATOM 1596 O O . GLY A 1 196 ? -28.578 -30.172 -21.125 1 93.88 196 GLY A O 1
ATOM 1597 N N . TYR A 1 197 ? -27.453 -28.359 -20.391 1 93.75 197 TYR A N 1
ATOM 1598 C CA . TYR A 1 197 ? -27.25 -29 -19.094 1 93.75 197 TYR A CA 1
ATOM 1599 C C . TYR A 1 197 ? -28.531 -28.969 -18.266 1 93.75 197 TYR A C 1
ATOM 1601 O O . TYR A 1 197 ? -29.141 -27.922 -18.109 1 93.75 197 TYR A O 1
ATOM 1609 N N . GLU A 1 198 ? -28.859 -30.141 -17.719 1 91.5 198 GLU A N 1
ATOM 1610 C CA . GLU A 1 198 ? -30.125 -30.25 -17 1 91.5 198 GLU A CA 1
ATOM 1611 C C . GLU A 1 198 ? -29.906 -30.281 -15.484 1 91.5 198 GLU A C 1
ATOM 1613 O O . GLU A 1 198 ? -30.734 -29.797 -14.719 1 91.5 198 GLU A O 1
ATOM 1618 N N . ARG A 1 199 ? -28.859 -30.875 -15.062 1 92.06 199 ARG A N 1
ATOM 1619 C CA . ARG A 1 199 ? -28.531 -30.984 -13.641 1 92.06 199 ARG A CA 1
ATOM 1620 C C . ARG A 1 199 ? -27.359 -30.078 -13.273 1 92.06 199 ARG A C 1
ATOM 1622 O O . ARG A 1 199 ? -26.203 -30.438 -13.469 1 92.06 199 ARG A O 1
ATOM 1629 N N . ILE A 1 200 ? -27.734 -28.938 -12.766 1 95.56 200 ILE A N 1
ATOM 1630 C CA . ILE A 1 200 ? -26.703 -27.953 -12.469 1 95.56 200 ILE A CA 1
ATOM 1631 C C . ILE A 1 200 ? -26.516 -27.844 -10.953 1 95.56 200 ILE A C 1
ATOM 1633 O O . ILE A 1 200 ? -27.453 -27.5 -10.234 1 95.56 200 ILE A O 1
ATOM 1637 N N . GLY A 1 201 ? -25.328 -28.141 -10.484 1 96.19 201 GLY A N 1
ATOM 1638 C CA . GLY A 1 201 ? -24.984 -28.031 -9.07 1 96.19 201 GLY A CA 1
ATOM 1639 C C . GLY A 1 201 ? -24.266 -26.734 -8.727 1 96.19 201 GLY A C 1
ATOM 1640 O O . GLY A 1 201 ? -24.031 -25.906 -9.594 1 96.19 201 GLY A O 1
ATOM 1641 N N . TYR A 1 202 ? -24.031 -26.562 -7.438 1 97.38 202 TYR A N 1
ATOM 1642 C CA . TYR A 1 202 ? -23.391 -25.359 -6.926 1 97.38 202 TYR A CA 1
ATOM 1643 C C . TYR A 1 202 ? -22.375 -25.703 -5.836 1 97.38 202 TYR A C 1
ATOM 1645 O O . TYR A 1 202 ? -22.672 -26.484 -4.934 1 97.38 202 TYR A O 1
ATOM 1653 N N . ILE A 1 203 ? -21.188 -25.172 -6.051 1 97.25 203 ILE A N 1
ATOM 1654 C CA . ILE A 1 203 ? -20.141 -25.344 -5.051 1 97.25 203 ILE A CA 1
ATOM 1655 C C . ILE A 1 203 ? -19.781 -23.984 -4.465 1 97.25 203 ILE A C 1
ATOM 1657 O O . ILE A 1 203 ? -19.297 -23.094 -5.18 1 97.25 203 ILE A O 1
ATOM 1661 N N . GLY A 1 204 ? -19.984 -23.766 -3.182 1 96.56 204 GLY A N 1
ATOM 1662 C CA . GLY A 1 204 ? -19.672 -22.531 -2.49 1 96.56 204 GLY A CA 1
ATOM 1663 C C . GLY A 1 204 ? -18.969 -22.75 -1.163 1 96.56 204 GLY A C 1
ATOM 1664 O O . GLY A 1 204 ? -18.484 -23.859 -0.884 1 96.56 204 GLY A O 1
ATOM 1665 N N . TRP A 1 205 ? -18.766 -21.719 -0.407 1 95.06 205 TRP A N 1
ATOM 1666 C CA . TRP A 1 205 ? -18.094 -21.75 0.891 1 95.06 205 TRP A CA 1
ATOM 1667 C C . TRP A 1 205 ? -19.109 -21.828 2.023 1 95.06 205 TRP A C 1
ATOM 1669 O O . TRP A 1 205 ? -20.234 -21.328 1.903 1 95.06 205 TRP A O 1
ATOM 1679 N N . ASP A 1 206 ? -18.625 -22.469 3.123 1 93.94 206 ASP A N 1
ATOM 1680 C CA . ASP A 1 206 ? -19.484 -22.484 4.309 1 93.94 206 ASP A CA 1
ATOM 1681 C C . ASP A 1 206 ? -19.234 -21.266 5.184 1 93.94 206 ASP A C 1
ATOM 1683 O O . ASP A 1 206 ? -18.953 -21.391 6.379 1 93.94 206 ASP A O 1
ATOM 1687 N N . LEU A 1 207 ? -19.078 -20.156 4.66 1 88.5 207 LEU A N 1
ATOM 1688 C CA . LEU A 1 207 ? -18.875 -18.891 5.359 1 88.5 207 LEU A CA 1
ATOM 1689 C C . LEU A 1 207 ? -20.188 -18.141 5.527 1 88.5 207 LEU A C 1
ATOM 1691 O O . LEU A 1 207 ? -20.875 -17.844 4.543 1 88.5 207 LEU A O 1
ATOM 1695 N N . GLU A 1 208 ? -20.391 -17.922 6.91 1 81.19 208 GLU A N 1
ATOM 1696 C CA . GLU A 1 208 ? -21.609 -17.203 7.223 1 81.19 208 GLU A CA 1
ATOM 1697 C C . GLU A 1 208 ? -21.375 -15.695 7.207 1 81.19 208 GLU A C 1
ATOM 1699 O O . G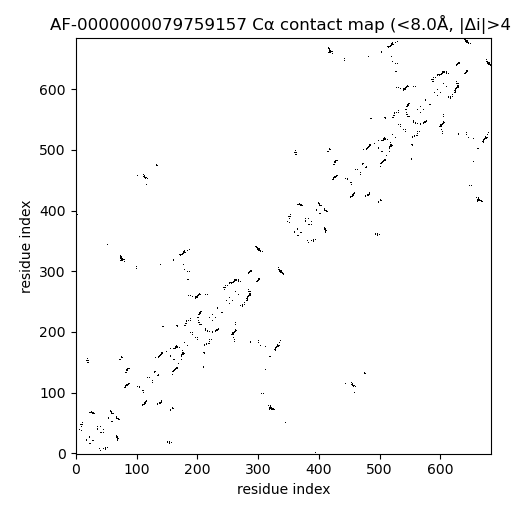LU A 1 208 ? -20.266 -15.227 7.473 1 81.19 208 GLU A O 1
ATOM 1704 N N . ASN A 1 209 ? -22.141 -14.906 6.508 1 80.81 209 ASN A N 1
ATOM 1705 C CA . ASN A 1 209 ? -22.141 -13.453 6.625 1 80.81 209 ASN A CA 1
ATOM 1706 C C . ASN A 1 209 ? -21.25 -12.805 5.578 1 80.81 209 ASN A C 1
ATOM 1708 O O . ASN A 1 209 ? -20.609 -11.781 5.844 1 80.81 209 ASN A O 1
ATOM 1712 N N . ALA A 1 210 ? -20.891 -13.516 4.641 1 86.25 210 ALA A N 1
ATOM 1713 C CA . ALA A 1 210 ? -20.219 -12.914 3.494 1 86.25 210 ALA A CA 1
ATOM 1714 C C . ALA A 1 210 ? -21.219 -12.531 2.41 1 86.25 210 ALA A C 1
ATOM 1716 O O . ALA A 1 210 ? -21.906 -13.391 1.85 1 86.25 210 ALA A O 1
ATOM 1717 N N . TYR A 1 211 ? -21.156 -11.359 2.143 1 88.94 211 TYR A N 1
ATOM 1718 C CA . TYR A 1 211 ? -22.188 -10.773 1.277 1 88.94 211 TYR A CA 1
ATOM 1719 C C . TYR A 1 211 ? -22.219 -11.484 -0.072 1 88.94 211 TYR A C 1
ATOM 1721 O O . TYR A 1 211 ? -23.25 -12.008 -0.476 1 88.94 211 TYR A O 1
ATOM 1729 N N . SER A 1 212 ? -21.109 -11.586 -0.729 1 92.12 212 SER A N 1
ATOM 1730 C CA . SER A 1 212 ? -21.047 -12.133 -2.078 1 92.12 212 SER A CA 1
ATOM 1731 C C . SER A 1 212 ? -21.359 -13.633 -2.08 1 92.12 212 SER A C 1
ATOM 1733 O O . SER A 1 212 ? -22.094 -14.117 -2.951 1 92.12 212 SER A O 1
ATOM 1735 N N . ILE A 1 213 ? -20.875 -14.305 -1.068 1 91.69 213 ILE A N 1
ATOM 1736 C CA . ILE A 1 213 ? -21.078 -15.75 -0.967 1 91.69 213 ILE A CA 1
ATOM 1737 C C . ILE A 1 213 ? -22.562 -16.047 -0.787 1 91.69 213 ILE A C 1
ATOM 1739 O O . ILE A 1 213 ? -23.125 -16.875 -1.506 1 91.69 213 ILE A O 1
ATOM 1743 N N . ASN A 1 214 ? -23.188 -15.32 0.084 1 92.75 214 ASN A N 1
ATOM 1744 C CA . ASN A 1 214 ? -24.609 -15.531 0.35 1 92.75 214 ASN A CA 1
ATOM 1745 C C . ASN A 1 214 ? -25.453 -15.156 -0.856 1 92.75 214 ASN A C 1
ATOM 1747 O O . ASN A 1 214 ? -26.391 -15.875 -1.211 1 92.75 214 ASN A O 1
ATOM 1751 N N . ALA A 1 215 ? -25.109 -14.07 -1.426 1 94.88 215 ALA A N 1
ATOM 1752 C CA . ALA A 1 215 ? -25.891 -13.586 -2.566 1 94.88 215 ALA A CA 1
ATOM 1753 C C . ALA A 1 215 ? -25.828 -14.57 -3.73 1 94.88 215 ALA A C 1
ATOM 1755 O O . ALA A 1 215 ? -26.828 -14.812 -4.398 1 94.88 215 ALA A O 1
ATOM 1756 N N . ARG A 1 216 ? -24.719 -15.148 -3.977 1 96.88 216 ARG A N 1
ATOM 1757 C CA . ARG A 1 216 ? -24.531 -16.094 -5.074 1 96.88 216 ARG A CA 1
ATOM 1758 C C . ARG A 1 216 ? -25.266 -17.391 -4.801 1 96.88 216 ARG A C 1
ATOM 1760 O O . ARG A 1 216 ? -25.953 -17.938 -5.684 1 96.88 216 ARG A O 1
ATOM 1767 N N . GLU A 1 217 ? -25.141 -17.844 -3.57 1 96.25 217 GLU A N 1
ATOM 1768 C CA . GLU A 1 217 ? -25.859 -19.062 -3.189 1 96.25 217 GLU A CA 1
ATOM 1769 C C . GLU A 1 217 ? -27.359 -18.875 -3.328 1 96.25 217 GLU A C 1
ATOM 1771 O O . GLU A 1 217 ? -28.047 -19.719 -3.893 1 96.25 217 GLU A O 1
ATOM 1776 N N . GLU A 1 218 ? -27.844 -17.781 -2.803 1 95.44 218 GLU A N 1
ATOM 1777 C CA . GLU A 1 218 ? -29.266 -17.469 -2.889 1 95.44 218 GLU A CA 1
ATOM 1778 C C . GLU A 1 218 ? -29.719 -17.391 -4.34 1 95.44 218 GLU A C 1
ATOM 1780 O O . GLU A 1 218 ? -30.797 -17.891 -4.684 1 95.44 218 GLU A O 1
ATOM 1785 N N . ALA A 1 219 ? -28.938 -16.781 -5.152 1 97.19 219 ALA A N 1
ATOM 1786 C CA . ALA A 1 219 ? -29.281 -16.641 -6.566 1 97.19 219 ALA A CA 1
ATOM 1787 C C . ALA A 1 219 ? -29.375 -18.016 -7.238 1 97.19 219 ALA A C 1
ATOM 1789 O O . ALA A 1 219 ? -30.234 -18.234 -8.086 1 97.19 219 ALA A O 1
ATOM 1790 N N . TYR A 1 220 ? -28.5 -18.891 -6.91 1 97.5 220 TYR A N 1
ATOM 1791 C CA . TYR A 1 220 ? -28.531 -20.25 -7.434 1 97.5 220 TYR A CA 1
ATOM 1792 C C . TYR A 1 220 ? -29.859 -20.938 -7.094 1 97.5 220 TYR A C 1
ATOM 1794 O O . TYR A 1 220 ? -30.5 -21.5 -7.969 1 97.5 220 TYR A O 1
ATOM 1802 N N . LEU A 1 221 ? -30.25 -20.797 -5.848 1 95.88 221 LEU A N 1
ATOM 1803 C CA . LEU A 1 221 ? -31.484 -21.422 -5.391 1 95.88 221 LEU A CA 1
ATOM 1804 C C . LEU A 1 221 ? -32.688 -20.766 -6.043 1 95.88 221 LEU A C 1
ATOM 1806 O O . LEU A 1 221 ? -33.656 -21.453 -6.418 1 95.88 221 LEU A O 1
ATOM 1810 N N . GLU A 1 222 ? -32.625 -19.531 -6.195 1 95.25 222 GLU A N 1
ATOM 1811 C CA . GLU A 1 222 ? -33.719 -18.781 -6.789 1 95.25 222 GLU A CA 1
ATOM 1812 C C . GLU A 1 222 ? -33.906 -19.141 -8.258 1 95.25 222 GLU A C 1
ATOM 1814 O O . GLU A 1 222 ? -35 -19.016 -8.805 1 95.25 222 GLU A O 1
ATOM 1819 N N . ASN A 1 223 ? -32.844 -19.594 -8.898 1 93.12 223 ASN A N 1
ATOM 1820 C CA . ASN A 1 223 ? -32.906 -19.969 -10.312 1 93.12 223 ASN A CA 1
ATOM 1821 C C . ASN A 1 223 ? -33.281 -21.438 -10.492 1 93.12 223 ASN A C 1
ATOM 1823 O O . ASN A 1 223 ? -33.094 -21.984 -11.578 1 93.12 223 ASN A O 1
ATOM 1827 N N . GLY A 1 224 ? -33.719 -22.062 -9.383 1 86.06 224 GLY A N 1
ATOM 1828 C CA . GLY A 1 224 ? -34.188 -23.438 -9.477 1 86.06 224 GLY A CA 1
ATOM 1829 C C . GLY A 1 224 ? -33.094 -24.469 -9.25 1 86.06 224 GLY A C 1
ATOM 1830 O O . GLY A 1 224 ? -33.219 -25.625 -9.641 1 86.06 224 GLY A O 1
ATOM 1831 N N . GLY A 1 225 ? -32 -24 -8.75 1 88.94 225 GLY A N 1
ATOM 1832 C CA . GLY A 1 225 ? -30.938 -24.938 -8.453 1 88.94 225 GLY A CA 1
ATOM 1833 C C . GLY A 1 225 ? -31.359 -26.047 -7.523 1 88.94 225 GLY A C 1
ATOM 1834 O O . GLY A 1 225 ? -32.219 -25.859 -6.648 1 88.94 225 GLY A O 1
ATOM 1835 N N . ASP A 1 226 ? -30.828 -27.203 -7.859 1 85 226 ASP A N 1
ATOM 1836 C CA . ASP A 1 226 ? -31.094 -28.375 -7.047 1 85 226 ASP A CA 1
ATOM 1837 C C . ASP A 1 226 ? -30.391 -28.281 -5.695 1 85 226 ASP A C 1
ATOM 1839 O O . ASP A 1 226 ? -29.156 -28.312 -5.629 1 85 226 ASP A O 1
ATOM 1843 N N . GLY A 1 227 ? -31.109 -28.219 -4.645 1 83.69 227 GLY A N 1
ATOM 1844 C CA . GLY A 1 227 ? -30.562 -28.156 -3.299 1 83.69 227 GLY A CA 1
ATOM 1845 C C . GLY A 1 227 ? -29.703 -29.375 -2.949 1 83.69 227 GLY A C 1
ATOM 1846 O O . GLY A 1 227 ? -28.781 -29.266 -2.135 1 83.69 227 GLY A O 1
ATOM 1847 N N . GLU A 1 228 ? -29.922 -30.469 -3.633 1 83.31 228 GLU A N 1
ATOM 1848 C CA . GLU A 1 228 ? -29.172 -31.688 -3.367 1 83.31 228 GLU A CA 1
ATOM 1849 C C . GLU A 1 228 ? -27.766 -31.625 -3.961 1 83.31 228 GLU A C 1
ATOM 1851 O O . GLU A 1 228 ? -26.875 -32.375 -3.543 1 83.31 228 GLU A O 1
ATOM 1856 N N . MET A 1 229 ? -27.672 -30.688 -4.914 1 89.94 229 MET A N 1
ATOM 1857 C CA . MET A 1 229 ? -26.359 -30.562 -5.559 1 89.94 229 MET A CA 1
ATOM 1858 C C . MET A 1 229 ? -25.656 -29.297 -5.09 1 89.94 229 MET A C 1
ATOM 1860 O O . MET A 1 229 ? -24.719 -28.812 -5.742 1 89.94 229 MET A O 1
ATOM 1864 N N . LEU A 1 230 ? -26.25 -28.734 -4.066 1 94.5 230 LEU A N 1
ATOM 1865 C CA . LEU A 1 230 ? -25.594 -27.609 -3.428 1 94.5 230 LEU A CA 1
ATOM 1866 C C . LEU A 1 230 ? -24.562 -28.078 -2.402 1 94.5 230 LEU A C 1
ATOM 1868 O O . LEU A 1 230 ? -24.938 -28.703 -1.402 1 94.5 230 LEU A O 1
ATOM 1872 N N . LEU A 1 231 ? -23.344 -27.781 -2.693 1 95.88 231 LEU A N 1
ATOM 1873 C CA . LEU A 1 231 ? -22.266 -28.203 -1.803 1 95.88 231 LEU A CA 1
ATOM 1874 C C . LEU A 1 231 ? -21.578 -26.984 -1.186 1 95.88 231 LEU A C 1
ATOM 1876 O O . LEU A 1 231 ? -21.094 -26.109 -1.904 1 95.88 231 LEU A O 1
ATOM 1880 N N . LYS A 1 232 ? -21.562 -26.891 0.118 1 95.81 232 LYS A N 1
ATOM 1881 C CA . LYS A 1 232 ? -20.812 -25.875 0.849 1 95.81 232 LYS A CA 1
ATOM 1882 C C . LYS A 1 232 ? -19.547 -26.453 1.453 1 95.81 232 LYS A C 1
ATOM 1884 O O . LYS A 1 232 ? -19.609 -27.281 2.373 1 95.81 232 LYS A O 1
ATOM 1889 N N . ILE A 1 233 ? -18.484 -26.062 0.893 1 96.88 233 ILE A N 1
ATOM 1890 C CA . ILE A 1 233 ? -17.219 -26.609 1.384 1 96.88 233 ILE A CA 1
ATOM 1891 C C . ILE A 1 233 ? -16.656 -25.703 2.469 1 96.88 233 ILE A C 1
ATOM 1893 O O . ILE A 1 233 ? -17 -24.516 2.547 1 96.88 233 ILE A O 1
ATOM 1897 N N . PRO A 1 234 ? -15.742 -26.234 3.348 1 95.56 234 PRO A N 1
ATOM 1898 C CA . PRO A 1 234 ? -15.195 -25.453 4.449 1 95.56 234 PRO A CA 1
ATOM 1899 C C . PRO A 1 234 ? -14.32 -24.297 3.969 1 95.56 234 PRO A C 1
ATOM 1901 O O . PRO A 1 234 ? -13.438 -24.484 3.127 1 95.56 234 PRO A O 1
ATOM 1904 N N . TRP A 1 235 ? -14.531 -23.156 4.59 1 91.25 235 TRP A N 1
ATOM 1905 C CA . TRP A 1 235 ? -13.852 -21.922 4.199 1 91.25 235 TRP A CA 1
ATOM 1906 C C . TRP A 1 235 ? -12.336 -22.078 4.316 1 91.25 235 TRP A C 1
ATOM 1908 O O . TRP A 1 235 ? -11.82 -22.375 5.398 1 91.25 235 TRP A O 1
ATOM 1918 N N . LYS A 1 236 ? -11.617 -21.922 3.232 1 81.38 236 LYS A N 1
ATOM 1919 C CA . LYS A 1 236 ? -10.164 -21.875 3.09 1 81.38 236 LYS A CA 1
ATOM 1920 C C . LYS A 1 236 ? -9.531 -23.219 3.455 1 81.38 236 LYS A C 1
ATOM 1922 O O . LYS A 1 236 ? -8.359 -23.281 3.826 1 81.38 236 LYS A O 1
ATOM 1927 N N . ASP A 1 237 ? -10.32 -24.297 3.422 1 92.56 237 ASP A N 1
ATOM 1928 C CA . ASP A 1 237 ? -9.805 -25.656 3.541 1 92.56 237 ASP A CA 1
ATOM 1929 C C . ASP A 1 237 ? -9.836 -26.375 2.195 1 92.56 237 ASP A C 1
ATOM 1931 O O . ASP A 1 237 ? -10.781 -27.109 1.904 1 92.56 237 ASP A O 1
ATOM 1935 N N . THR A 1 238 ? -8.82 -26.188 1.506 1 92.44 238 THR A N 1
ATOM 1936 C CA . THR A 1 238 ? -8.734 -26.672 0.131 1 92.44 238 THR A CA 1
ATOM 1937 C C . THR A 1 238 ? -8.758 -28.203 0.086 1 92.44 238 THR A C 1
ATOM 1939 O O . THR A 1 238 ? -9.398 -28.781 -0.782 1 92.44 238 THR A O 1
ATOM 1942 N N . GLN A 1 239 ? -8.062 -28.781 1.016 1 93.69 239 GLN A N 1
ATOM 1943 C CA . GLN A 1 239 ? -7.965 -30.234 1.02 1 93.69 239 GLN A CA 1
ATOM 1944 C C . GLN A 1 239 ? -9.32 -30.875 1.31 1 93.69 239 GLN A C 1
ATOM 1946 O O . GLN A 1 239 ? -9.766 -31.766 0.572 1 93.69 239 GLN A O 1
ATOM 1951 N N . LYS A 1 240 ? -9.898 -30.438 2.35 1 95.94 240 LYS A N 1
ATOM 1952 C CA . LYS A 1 240 ? -11.219 -30.953 2.678 1 95.94 240 LYS A CA 1
ATOM 1953 C C . LYS A 1 240 ? -12.227 -30.641 1.576 1 95.94 240 LYS A C 1
ATOM 1955 O O . LYS A 1 240 ? -13.078 -31.469 1.246 1 95.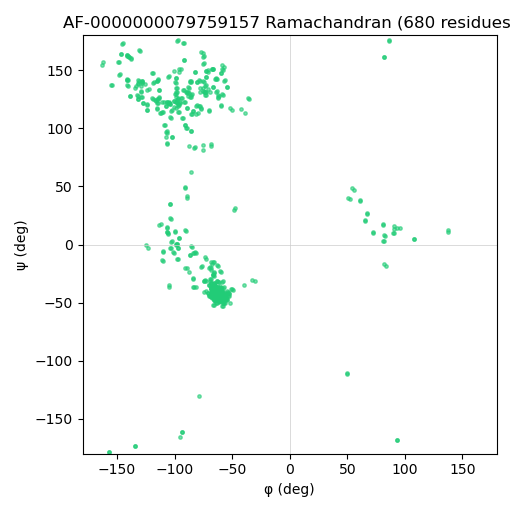94 240 LYS A O 1
ATOM 1960 N N . GLY A 1 241 ? -12.164 -29.469 1.062 1 96.69 241 GLY A N 1
ATOM 1961 C CA . GLY A 1 241 ? -13.031 -29.078 -0.036 1 96.69 241 GLY A CA 1
ATOM 1962 C C . GLY A 1 241 ? -12.906 -29.984 -1.246 1 96.69 241 GLY A C 1
ATOM 1963 O O . GLY A 1 241 ? -13.914 -30.391 -1.829 1 96.69 241 GLY A O 1
ATOM 1964 N N . ARG A 1 242 ? -11.688 -30.281 -1.576 1 96.44 242 ARG A N 1
ATOM 1965 C CA . ARG A 1 242 ? -11.445 -31.141 -2.73 1 96.44 242 ARG A CA 1
ATOM 1966 C C . ARG A 1 242 ? -12.07 -32.531 -2.527 1 96.44 242 ARG A C 1
ATOM 1968 O O . ARG A 1 242 ? -12.711 -33.062 -3.436 1 96.44 242 ARG A O 1
ATOM 1975 N N . LYS A 1 243 ? -11.898 -33.062 -1.368 1 96.12 243 LYS A N 1
ATOM 1976 C CA . LYS A 1 243 ? -12.477 -34.375 -1.059 1 96.12 243 LYS A CA 1
ATOM 1977 C C . LYS A 1 243 ? -14 -34.344 -1.182 1 96.12 243 LYS A C 1
ATOM 1979 O O . LYS A 1 243 ? -14.602 -35.25 -1.718 1 96.12 243 LYS A O 1
ATOM 1984 N N . MET A 1 244 ? -14.555 -33.344 -0.705 1 96.5 244 MET A N 1
ATOM 1985 C CA . MET A 1 244 ? -16.016 -33.188 -0.763 1 96.5 244 MET A CA 1
ATOM 1986 C C . MET A 1 244 ? -16.484 -33.062 -2.207 1 96.5 244 MET A C 1
ATOM 1988 O O . MET A 1 244 ? -17.516 -33.656 -2.574 1 96.5 244 MET A O 1
ATOM 1992 N N . VAL A 1 245 ? -15.773 -32.344 -2.977 1 96.12 245 VAL A N 1
ATOM 1993 C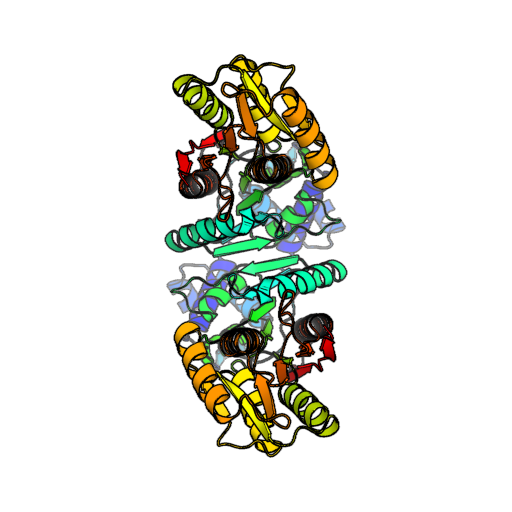 CA . VAL A 1 245 ? -16.125 -32.156 -4.383 1 96.12 245 VAL A CA 1
ATOM 1994 C C . VAL A 1 245 ? -15.977 -33.5 -5.117 1 96.12 245 VAL A C 1
ATOM 1996 O O . VAL A 1 245 ? -16.812 -33.844 -5.961 1 96.12 245 VAL A O 1
ATOM 1999 N N . GLU A 1 246 ? -14.945 -34.219 -4.812 1 95.62 246 GLU A N 1
ATOM 2000 C CA . GLU A 1 246 ? -14.742 -35.531 -5.41 1 95.62 246 GLU A CA 1
ATOM 2001 C C . GLU A 1 246 ? -15.906 -36.469 -5.105 1 95.62 246 GLU A C 1
ATOM 2003 O O . GLU A 1 246 ? -16.344 -37.219 -5.969 1 95.62 246 GLU A O 1
ATOM 2008 N N . GLU A 1 247 ? -16.359 -36.375 -3.916 1 93.44 247 GLU A N 1
ATOM 2009 C CA . GLU A 1 247 ? -17.531 -37.188 -3.547 1 93.44 247 GLU A CA 1
ATOM 2010 C C . GLU A 1 247 ? -18.75 -36.812 -4.383 1 93.44 247 GLU A C 1
ATOM 2012 O O . GLU A 1 247 ? -19.5 -37.688 -4.812 1 93.44 247 GLU A O 1
ATOM 2017 N N . LEU A 1 248 ? -18.969 -35.531 -4.586 1 90.44 248 LEU A N 1
ATOM 2018 C CA . LEU A 1 248 ? -20.062 -35.062 -5.43 1 90.44 248 LEU A CA 1
ATOM 2019 C C . LEU A 1 248 ? -19.906 -35.562 -6.859 1 90.44 248 LEU A C 1
ATOM 2021 O O . LEU A 1 248 ? -20.875 -35.969 -7.488 1 90.44 248 LEU A O 1
ATOM 2025 N N . LEU A 1 249 ? -18.688 -35.562 -7.352 1 89.94 249 LEU A N 1
ATOM 2026 C CA . LEU A 1 249 ? -18.406 -35.938 -8.734 1 89.94 249 LEU A CA 1
ATOM 2027 C C . LEU A 1 249 ? -18.562 -37.438 -8.93 1 89.94 249 LEU A C 1
ATOM 2029 O O . LEU A 1 249 ? -18.812 -37.906 -10.047 1 89.94 249 LEU A O 1
ATOM 2033 N N . LYS A 1 250 ? -18.281 -38.219 -7.875 1 88.44 250 LYS A N 1
ATOM 2034 C CA . LYS A 1 250 ? -18.5 -39.656 -7.941 1 88.44 250 LYS A CA 1
ATOM 2035 C C . LYS A 1 250 ? -19.953 -39.969 -8.273 1 88.44 250 LYS A C 1
ATOM 2037 O O . LYS A 1 250 ? -20.234 -40.938 -9 1 88.44 250 LYS A O 1
ATOM 2042 N N . ARG A 1 251 ? -20.812 -39.188 -7.75 1 83.62 251 ARG A N 1
ATOM 2043 C CA . ARG A 1 251 ? -22.25 -39.438 -7.926 1 83.62 251 ARG A CA 1
ATOM 2044 C C . ARG A 1 251 ? -22.734 -38.875 -9.266 1 83.62 251 ARG A C 1
ATOM 2046 O O . ARG A 1 251 ? -23.578 -39.469 -9.922 1 83.62 251 ARG A O 1
ATOM 2053 N N . HIS A 1 252 ? -22.172 -37.75 -9.648 1 78.56 252 HIS A N 1
ATOM 2054 C CA . HIS A 1 252 ? -22.75 -37.031 -10.773 1 78.56 252 HIS A CA 1
ATOM 2055 C C . HIS A 1 252 ? -21.703 -36.781 -11.867 1 78.56 252 HIS A C 1
ATOM 2057 O O . HIS A 1 252 ? -22.016 -36.25 -12.922 1 78.56 252 HIS A O 1
ATOM 2063 N N . GLY A 1 253 ? -20.484 -37.188 -11.719 1 71.44 253 GLY A N 1
ATOM 2064 C CA . GLY A 1 253 ? -19.344 -36.812 -12.539 1 71.44 253 GLY A CA 1
ATOM 2065 C C . GLY A 1 253 ? -19.406 -37.406 -13.945 1 71.44 253 GLY A C 1
ATOM 2066 O O . GLY A 1 253 ? -18.766 -36.875 -14.859 1 71.44 253 GLY A O 1
ATOM 2067 N N . GLN A 1 254 ? -20.188 -38.469 -14.133 1 77.81 254 GLN A N 1
ATOM 2068 C CA . GLN A 1 254 ? -20.25 -39.125 -15.445 1 77.81 254 GLN A CA 1
ATOM 2069 C C . GLN A 1 254 ? -21.531 -38.75 -16.172 1 77.81 254 GLN A C 1
ATOM 2071 O O . GLN A 1 254 ? -21.75 -39.188 -17.312 1 77.81 254 GLN A O 1
ATOM 2076 N N . ASP A 1 255 ? -22.266 -37.938 -15.547 1 82.38 255 ASP A N 1
ATOM 2077 C CA . ASP A 1 255 ? -23.484 -37.469 -16.172 1 82.38 255 ASP A CA 1
ATOM 2078 C C . ASP A 1 255 ? -23.203 -36.344 -17.188 1 82.38 255 ASP A C 1
ATOM 2080 O O . ASP A 1 255 ? -22.781 -35.25 -16.797 1 82.38 255 ASP A O 1
ATOM 2084 N N . LYS A 1 256 ? -23.422 -36.625 -18.453 1 85.75 256 LYS A N 1
ATOM 2085 C CA . LYS A 1 256 ? -23.109 -35.688 -19.531 1 85.75 256 LYS A CA 1
ATOM 2086 C C . LYS A 1 256 ? -24.031 -34.469 -19.484 1 85.75 256 LYS A C 1
ATOM 2088 O O . LYS A 1 256 ? -23.734 -33.438 -20.094 1 85.75 256 LYS A O 1
ATOM 2093 N N . ASN A 1 257 ? -25.078 -34.562 -18.766 1 89.75 257 ASN A N 1
ATOM 2094 C CA . ASN A 1 257 ? -26.031 -33.469 -18.656 1 89.75 257 ASN A CA 1
ATOM 2095 C C . ASN A 1 257 ? -25.812 -32.688 -17.359 1 89.75 257 ASN A C 1
ATOM 2097 O O . ASN A 1 257 ? -26.641 -31.828 -17.016 1 89.75 257 ASN A O 1
ATOM 2101 N N . ALA A 1 258 ? -24.734 -32.969 -16.703 1 91.62 258 ALA A N 1
ATOM 2102 C CA . ALA A 1 258 ? -24.5 -32.312 -15.406 1 91.62 258 ALA A CA 1
ATOM 2103 C C . ALA A 1 258 ? -23.453 -31.219 -15.523 1 91.62 258 ALA A C 1
ATOM 2105 O O . ALA A 1 258 ? -22.562 -31.281 -16.359 1 91.62 258 ALA A O 1
ATOM 2106 N N . ALA A 1 259 ? -23.625 -30.172 -14.789 1 95.12 259 ALA A N 1
ATOM 2107 C CA . ALA A 1 259 ? -22.672 -29.078 -14.656 1 95.12 259 ALA A CA 1
ATOM 2108 C C . ALA A 1 259 ? -22.609 -28.562 -13.219 1 95.12 259 ALA A C 1
ATOM 2110 O O . ALA A 1 259 ? -23.469 -28.891 -12.398 1 95.12 259 ALA A O 1
ATOM 2111 N N . VAL A 1 260 ? -21.578 -27.859 -12.922 1 96.38 260 VAL A N 1
ATOM 2112 C CA . VAL A 1 260 ? -21.484 -27.281 -11.586 1 96.38 260 VAL A CA 1
ATOM 2113 C C . VAL A 1 260 ? -21.047 -25.812 -11.688 1 96.38 260 VAL A C 1
ATOM 2115 O O . VAL A 1 260 ? -20.203 -25.469 -12.516 1 96.38 260 VAL A O 1
ATOM 2118 N N . ILE A 1 261 ? -21.719 -24.953 -10.938 1 97.88 261 ILE A N 1
ATOM 2119 C CA . ILE A 1 261 ? -21.328 -23.562 -10.781 1 97.88 261 ILE A CA 1
ATOM 2120 C C . ILE A 1 261 ? -20.516 -23.391 -9.5 1 97.88 261 ILE A C 1
ATOM 2122 O O . ILE A 1 261 ? -20.953 -23.812 -8.422 1 97.88 261 ILE A O 1
ATOM 2126 N N . CYS A 1 262 ? -19.359 -22.844 -9.648 1 97.44 262 CYS A N 1
ATOM 2127 C CA . CYS A 1 262 ? -18.516 -22.562 -8.5 1 97.44 262 CYS A CA 1
ATOM 2128 C C . CYS A 1 262 ? -18.609 -21.094 -8.094 1 97.44 262 CYS A C 1
ATOM 2130 O O . CYS A 1 262 ? -18.594 -20.219 -8.945 1 97.44 262 CYS A O 1
ATOM 2132 N N . SER A 1 263 ? -18.641 -20.906 -6.805 1 96.19 263 SER A N 1
ATOM 2133 C CA . SER A 1 263 ? -18.953 -19.594 -6.234 1 96.19 263 SER A CA 1
ATOM 2134 C C . SER A 1 263 ? -17.859 -18.578 -6.57 1 96.19 263 SER A C 1
ATOM 2136 O O . SER A 1 263 ? -18.125 -17.375 -6.598 1 96.19 263 SER A O 1
ATOM 2138 N N . ASP A 1 264 ? -16.625 -18.969 -6.676 1 93.12 264 ASP A N 1
ATOM 2139 C CA . ASP A 1 264 ? -15.5 -18.062 -6.934 1 93.12 264 ASP A CA 1
ATOM 2140 C C . ASP A 1 264 ? -14.328 -18.828 -7.547 1 93.12 264 ASP A C 1
ATOM 2142 O O . ASP A 1 264 ? -14.445 -20.016 -7.875 1 93.12 264 ASP A O 1
ATOM 2146 N N . ARG A 1 265 ? -13.305 -18.156 -7.785 1 91 265 ARG A N 1
ATOM 2147 C CA . ARG A 1 265 ? -12.117 -18.719 -8.43 1 91 265 ARG A CA 1
ATOM 2148 C C . ARG A 1 265 ? -11.57 -19.906 -7.645 1 91 265 ARG A C 1
ATOM 2150 O O . ARG A 1 265 ? -11.219 -20.922 -8.234 1 91 265 ARG A O 1
ATOM 2157 N N . ASP A 1 266 ? -11.547 -19.812 -6.371 1 91.12 266 ASP A N 1
ATOM 2158 C CA . ASP A 1 266 ? -10.969 -20.859 -5.535 1 91.12 266 ASP A CA 1
ATOM 2159 C C . ASP A 1 266 ? -11.805 -22.141 -5.613 1 91.12 266 ASP A C 1
ATOM 2161 O O . ASP A 1 266 ? -11.266 -23.234 -5.758 1 91.12 266 ASP A O 1
ATOM 2165 N N . CYS A 1 267 ? -13.039 -22 -5.52 1 94.75 267 CYS A N 1
ATOM 2166 C CA . CYS A 1 267 ? -13.93 -23.141 -5.68 1 94.75 267 CYS A CA 1
ATOM 2167 C C . CYS A 1 267 ? -13.766 -23.781 -7.055 1 94.75 267 CYS A C 1
ATOM 2169 O O . CYS A 1 267 ? -13.773 -25 -7.188 1 94.75 267 CYS A O 1
ATOM 2171 N N . GLY A 1 268 ? -13.625 -22.906 -8.031 1 95.06 268 GLY A N 1
ATOM 2172 C CA . GLY A 1 268 ? -13.398 -23.391 -9.383 1 95.06 268 GLY A CA 1
ATOM 2173 C C . GLY A 1 268 ? -12.125 -24.203 -9.516 1 95.06 268 GLY A C 1
ATOM 2174 O O . GLY A 1 268 ? -12.125 -25.266 -10.148 1 95.06 268 GLY A O 1
ATOM 2175 N N . GLU A 1 269 ? -11.109 -23.703 -8.922 1 92.81 269 GLU A N 1
ATOM 2176 C CA . GLU A 1 269 ? -9.836 -24.406 -8.961 1 92.81 269 GLU A CA 1
ATOM 2177 C C . GLU A 1 269 ? -9.945 -25.766 -8.266 1 92.81 269 GLU A C 1
ATOM 2179 O O . GLU A 1 269 ? -9.406 -26.766 -8.75 1 92.81 269 GLU A O 1
ATOM 2184 N N . ILE A 1 270 ? -10.586 -25.781 -7.164 1 94.94 270 ILE A N 1
ATOM 2185 C CA . ILE A 1 270 ? -10.805 -27.016 -6.422 1 94.94 270 ILE A CA 1
ATOM 2186 C C . ILE A 1 270 ? -11.594 -28 -7.281 1 94.94 270 ILE A C 1
ATOM 2188 O O . ILE A 1 270 ? -11.234 -29.172 -7.379 1 94.94 270 ILE A O 1
ATOM 2192 N N . ALA A 1 271 ? -12.633 -27.547 -7.953 1 95.56 271 ALA A N 1
ATOM 2193 C CA . ALA A 1 271 ? -13.477 -28.391 -8.805 1 95.56 271 ALA A CA 1
ATOM 2194 C C . ALA A 1 271 ? -12.688 -28.938 -9.992 1 95.56 271 ALA A C 1
ATOM 2196 O O . ALA A 1 271 ? -12.812 -30.109 -10.344 1 95.56 271 ALA A O 1
ATOM 2197 N N . CYS A 1 272 ? -11.891 -28.078 -10.586 1 94.25 272 CYS A N 1
ATOM 2198 C CA . CYS A 1 272 ? -11.07 -28.5 -11.719 1 94.25 272 CYS A CA 1
ATOM 2199 C C . CYS A 1 272 ? -10.086 -29.594 -11.32 1 94.25 272 CYS A C 1
ATOM 2201 O O . CYS A 1 272 ? -9.953 -30.594 -12.023 1 94.25 272 CYS A O 1
ATOM 2203 N N . LYS A 1 273 ? -9.453 -29.391 -10.227 1 93.31 273 LYS A N 1
ATOM 2204 C CA . LYS A 1 273 ? -8.484 -30.375 -9.75 1 93.31 273 LYS A CA 1
ATOM 2205 C C . LYS A 1 273 ? -9.164 -31.688 -9.406 1 93.31 273 LYS A C 1
ATOM 2207 O O . LYS A 1 273 ? -8.641 -32.75 -9.727 1 93.31 273 LYS A O 1
ATOM 2212 N N . ALA A 1 274 ? -10.258 -31.609 -8.742 1 94.62 274 ALA A N 1
ATOM 2213 C CA . ALA A 1 274 ? -11.023 -32.812 -8.406 1 94.62 274 ALA A CA 1
ATOM 2214 C C . ALA A 1 274 ? -11.453 -33.562 -9.664 1 94.62 274 ALA A C 1
ATOM 2216 O O . ALA A 1 274 ? -11.336 -34.781 -9.734 1 94.62 274 ALA A O 1
ATOM 2217 N N . ALA A 1 275 ? -11.961 -32.844 -10.656 1 93.31 275 ALA A N 1
ATOM 2218 C CA . ALA A 1 275 ? -12.398 -33.438 -11.914 1 93.31 275 ALA A CA 1
ATOM 2219 C C . ALA A 1 275 ? -11.242 -34.125 -12.633 1 93.31 275 ALA A C 1
ATOM 2221 O O . ALA A 1 275 ? -11.406 -35.188 -13.227 1 93.31 275 ALA A O 1
ATOM 2222 N N . GLU A 1 276 ? -10.141 -33.438 -12.578 1 91.56 276 GLU A N 1
ATOM 2223 C CA . GLU A 1 276 ? -8.945 -34 -13.188 1 91.56 276 GLU A CA 1
ATOM 2224 C C . GLU A 1 276 ? -8.547 -35.312 -12.5 1 91.56 276 GLU A C 1
ATOM 2226 O O . GLU A 1 276 ? -8.273 -36.312 -13.172 1 91.56 276 GLU A O 1
ATOM 2231 N N . ASN A 1 277 ? -8.531 -35.281 -11.234 1 92.25 277 ASN A N 1
ATOM 2232 C CA . ASN A 1 277 ? -8.156 -36.438 -10.453 1 92.25 277 ASN A CA 1
ATOM 2233 C C . ASN A 1 277 ? -9.102 -37.625 -10.695 1 92.25 277 ASN A C 1
ATOM 2235 O O . ASN A 1 277 ? -8.688 -38.781 -10.68 1 92.25 277 ASN A O 1
ATOM 2239 N N . MET A 1 278 ? -10.328 -37.312 -10.961 1 91.88 278 MET A N 1
ATOM 2240 C CA . MET A 1 278 ? -11.359 -38.344 -11.102 1 91.88 278 MET A CA 1
ATOM 2241 C C . MET A 1 278 ? -11.617 -38.656 -12.578 1 91.88 278 MET A C 1
ATOM 2243 O O . MET A 1 278 ? -12.461 -39.5 -12.898 1 91.88 278 MET A O 1
ATOM 2247 N N . ASP A 1 279 ? -10.922 -38 -13.43 1 89.62 279 ASP A N 1
ATOM 2248 C CA . ASP A 1 279 ? -11.18 -38.094 -14.859 1 89.62 279 ASP A CA 1
ATOM 2249 C C . ASP A 1 279 ? -12.656 -37.875 -15.172 1 89.62 279 ASP A C 1
ATOM 2251 O O . ASP A 1 279 ? -13.266 -38.656 -15.914 1 89.62 279 ASP A O 1
ATOM 2255 N N . ALA A 1 280 ? -13.211 -36.938 -14.461 1 90.25 280 ALA A N 1
ATOM 2256 C CA . ALA A 1 280 ? -14.617 -36.594 -14.656 1 90.25 280 ALA A CA 1
ATOM 2257 C C . ALA A 1 280 ? -14.773 -35.562 -15.773 1 90.25 280 ALA A C 1
ATOM 2259 O O . ALA A 1 280 ? -13.969 -34.625 -15.883 1 90.25 280 ALA A O 1
ATOM 2260 N N . ASP A 1 281 ? -15.789 -35.719 -16.578 1 87.44 281 ASP A N 1
ATOM 2261 C CA . ASP A 1 281 ? -16.016 -34.812 -17.703 1 87.44 281 ASP A CA 1
ATOM 2262 C C . ASP A 1 281 ? -17.156 -33.844 -17.406 1 87.44 281 ASP A C 1
ATOM 2264 O O . ASP A 1 281 ? -17.891 -33.438 -18.312 1 87.44 281 ASP A O 1
ATOM 2268 N N . ILE A 1 282 ? -17.297 -33.438 -16.266 1 92.06 282 ILE A N 1
ATOM 2269 C CA . ILE A 1 282 ? -18.375 -32.531 -15.859 1 92.06 282 ILE A CA 1
ATOM 2270 C C . ILE A 1 282 ? -18.031 -31.109 -16.281 1 92.06 282 ILE A C 1
ATOM 2272 O O . ILE A 1 282 ? -16.859 -30.703 -16.219 1 92.06 282 ILE A O 1
ATOM 2276 N N . MET A 1 283 ? -19.047 -30.344 -16.75 1 94 283 MET A N 1
ATOM 2277 C CA . MET A 1 283 ? -18.844 -28.938 -17.078 1 94 283 MET A CA 1
ATOM 2278 C C . MET A 1 283 ? -18.719 -28.094 -15.82 1 94 283 MET A C 1
ATOM 2280 O O . MET A 1 283 ? -19.531 -28.219 -14.898 1 94 283 MET A O 1
ATOM 2284 N N . ILE A 1 284 ? -17.703 -27.266 -15.805 1 95.25 284 ILE A N 1
ATOM 2285 C CA . ILE A 1 284 ? -17.453 -26.406 -14.648 1 95.25 284 ILE A CA 1
ATOM 2286 C C . ILE A 1 284 ? -17.625 -24.938 -15.047 1 95.25 284 ILE A C 1
ATOM 2288 O O . ILE A 1 284 ? -17.047 -24.5 -16.047 1 95.25 284 ILE A O 1
ATOM 2292 N N . ALA A 1 285 ? -18.453 -24.234 -14.359 1 97.06 285 ALA A N 1
ATOM 2293 C CA . ALA A 1 285 ? -18.641 -22.797 -14.469 1 97.06 285 ALA A CA 1
ATOM 2294 C C . ALA A 1 285 ? -18.234 -22.094 -13.172 1 97.06 285 ALA A C 1
ATOM 2296 O O . ALA A 1 285 ? -18.453 -22.609 -12.078 1 97.06 285 ALA A O 1
ATOM 2297 N N . THR A 1 286 ? -17.625 -20.984 -13.289 1 96.75 286 THR A N 1
ATOM 2298 C CA . THR A 1 286 ? -17.125 -20.328 -12.086 1 96.75 286 THR A CA 1
ATOM 2299 C C . THR A 1 286 ? -17.312 -18.812 -12.172 1 96.75 286 THR A C 1
ATOM 2301 O O . THR A 1 286 ? -17.219 -18.234 -13.25 1 96.75 286 THR A O 1
ATOM 2304 N N . VAL A 1 287 ? -17.641 -18.25 -11.016 1 95.75 287 VAL A N 1
ATOM 2305 C CA . VAL A 1 287 ? -17.5 -16.797 -10.875 1 95.75 287 VAL A CA 1
ATOM 2306 C C . VAL A 1 287 ? -16.016 -16.438 -10.734 1 95.75 287 VAL A C 1
ATOM 2308 O O . VAL A 1 287 ? -15.281 -17.094 -9.984 1 95.75 287 VAL A O 1
ATOM 2311 N N . ASP A 1 288 ? -15.477 -15.445 -11.492 1 91.38 288 ASP A N 1
ATOM 2312 C CA . ASP A 1 288 ? -14.094 -15 -11.578 1 91.38 288 ASP A CA 1
ATOM 2313 C C . ASP A 1 288 ? -13.281 -15.898 -12.516 1 91.38 288 ASP A C 1
ATOM 2315 O O . ASP A 1 288 ? -13.656 -17.047 -12.75 1 91.38 288 ASP A O 1
ATOM 2319 N N . GLU A 1 289 ? -12.242 -15.453 -12.945 1 87.88 289 GLU A N 1
ATOM 2320 C CA . GLU A 1 289 ? -11.383 -16.172 -13.883 1 87.88 289 GLU A CA 1
ATOM 2321 C C . GLU A 1 289 ? -10.391 -17.078 -13.141 1 87.88 289 GLU A C 1
ATOM 2323 O O . GLU A 1 289 ? -9.844 -16.688 -12.109 1 87.88 289 GLU A O 1
ATOM 2328 N N . ILE A 1 290 ? -10.266 -18.266 -13.602 1 86.69 290 ILE A N 1
ATOM 2329 C CA . ILE A 1 290 ? -9.211 -19.141 -13.117 1 86.69 290 ILE A CA 1
ATOM 2330 C C . ILE A 1 290 ? -7.926 -18.906 -13.898 1 86.69 290 ILE A C 1
ATOM 2332 O O . ILE A 1 290 ? -7.945 -18.844 -15.133 1 86.69 290 ILE A O 1
ATOM 2336 N N . ALA A 1 291 ? -6.875 -18.656 -13.102 1 73.69 291 ALA A N 1
ATOM 2337 C CA . ALA A 1 291 ? -5.59 -18.375 -13.742 1 73.69 291 ALA A CA 1
ATOM 2338 C C . ALA A 1 291 ? -4.992 -19.656 -14.336 1 73.69 291 ALA A C 1
ATOM 2340 O O . ALA A 1 291 ? -5.078 -20.734 -13.734 1 73.69 291 ALA A O 1
ATOM 2341 N N . GLY A 1 292 ? -4.355 -19.453 -15.438 1 72 292 GLY A N 1
ATOM 2342 C CA . GLY A 1 292 ? -3.586 -20.547 -16 1 72 292 GLY A CA 1
ATOM 2343 C C . GLY A 1 292 ? -4.414 -21.469 -16.891 1 72 292 GLY A C 1
ATOM 2344 O O . GLY A 1 292 ? -5.594 -21.203 -17.125 1 72 292 GLY A O 1
ATOM 2345 N N . ASN A 1 293 ? -3.764 -22.422 -17.516 1 70.38 293 ASN A N 1
ATOM 2346 C CA . ASN A 1 293 ? -4.395 -23.438 -18.359 1 70.38 293 ASN A CA 1
ATOM 2347 C C . ASN A 1 293 ? -4.898 -24.609 -17.531 1 70.38 293 ASN A C 1
ATOM 2349 O O . ASN A 1 293 ? -4.109 -25.328 -16.906 1 70.38 293 ASN A O 1
ATOM 2353 N N . THR A 1 294 ? -6.227 -24.734 -17.484 1 74.44 294 THR A N 1
ATOM 2354 C CA . THR A 1 294 ? -6.82 -25.812 -16.703 1 74.44 294 THR A CA 1
ATOM 2355 C C . THR A 1 294 ? -6.926 -27.094 -17.531 1 74.44 294 THR A C 1
ATOM 2357 O O . THR A 1 294 ? -7.156 -28.172 -16.984 1 74.44 294 THR A O 1
ATOM 2360 N N . GLY A 1 295 ? -6.656 -26.984 -18.797 1 78.5 295 GLY A N 1
ATOM 2361 C CA . GLY A 1 295 ? -6.766 -28.141 -19.672 1 78.5 295 GLY A CA 1
ATOM 2362 C C . GLY A 1 295 ? -8.203 -28.547 -19.953 1 78.5 295 GLY A C 1
ATOM 2363 O O . GLY A 1 295 ? -8.461 -29.688 -20.359 1 78.5 295 GLY A O 1
ATOM 2364 N N . ARG A 1 296 ? -9.195 -27.781 -19.594 1 86.12 296 ARG A N 1
ATOM 2365 C CA . ARG A 1 296 ? -10.602 -28.094 -19.828 1 86.12 296 ARG A CA 1
ATOM 2366 C C . ARG A 1 296 ? -11.391 -26.859 -20.234 1 86.12 296 ARG A C 1
ATOM 2368 O O . ARG A 1 296 ? -10.922 -25.734 -20.047 1 86.12 296 ARG A O 1
ATOM 2375 N N . ASP A 1 297 ? -12.578 -27.141 -20.828 1 87.88 297 ASP A N 1
ATOM 2376 C CA . ASP A 1 297 ? -13.508 -26.062 -21.141 1 87.88 297 ASP A CA 1
ATOM 2377 C C . ASP A 1 297 ? -14.172 -25.531 -19.859 1 87.88 297 ASP A C 1
ATOM 2379 O O . ASP A 1 297 ? -14.625 -26.297 -19.016 1 87.88 297 ASP A O 1
ATOM 2383 N N . LEU A 1 298 ? -14.094 -24.297 -19.75 1 92.88 298 LEU A N 1
ATOM 2384 C CA . LEU A 1 298 ? -14.688 -23.641 -18.578 1 92.88 298 LEU A CA 1
ATOM 2385 C C . LEU A 1 298 ? -15.609 -22.516 -19 1 92.88 298 LEU A C 1
ATOM 2387 O O . LEU A 1 298 ? -15.352 -21.828 -20 1 92.88 298 LEU A O 1
ATOM 2391 N N . LEU A 1 299 ? -16.688 -22.391 -18.312 1 95.5 299 LEU A N 1
ATOM 2392 C CA . LEU A 1 299 ? -17.5 -21.188 -18.375 1 95.5 299 LEU A CA 1
ATOM 2393 C C . LEU A 1 299 ? -17.188 -20.266 -17.188 1 95.5 299 LEU A C 1
ATOM 2395 O O . LEU A 1 299 ? -17.172 -20.719 -16.047 1 95.5 299 LEU A O 1
ATOM 2399 N N . MET A 1 300 ? -16.875 -19.031 -17.484 1 96.19 300 MET A N 1
ATOM 2400 C CA . MET A 1 300 ? -16.453 -18.141 -16.406 1 96.19 300 MET A CA 1
ATOM 2401 C C . MET A 1 300 ? -17.203 -16.812 -16.469 1 96.19 300 MET A C 1
ATOM 2403 O O . MET A 1 300 ? -17.578 -16.359 -17.562 1 96.19 300 MET A O 1
ATOM 2407 N N . TYR A 1 301 ? -17.531 -16.312 -15.383 1 96.62 301 TYR A N 1
ATOM 2408 C CA . TYR A 1 301 ? -18.078 -14.977 -15.258 1 96.62 301 TYR A CA 1
ATOM 2409 C C . TYR A 1 301 ? -17.078 -14.031 -14.594 1 96.62 301 TYR A C 1
ATOM 2411 O O . TYR A 1 301 ? -16.938 -14.023 -13.375 1 96.62 301 TYR A O 1
ATOM 2419 N N . LYS A 1 302 ? -16.469 -13.227 -15.398 1 94 302 LYS A N 1
ATOM 2420 C CA . LYS A 1 302 ? -15.375 -12.359 -14.969 1 94 302 LYS A CA 1
ATOM 2421 C C . LYS A 1 302 ? -15.914 -11.047 -14.391 1 94 302 LYS A C 1
ATOM 2423 O O . LYS A 1 302 ? -16.844 -10.461 -14.938 1 94 302 LYS A O 1
ATOM 2428 N N . GLN A 1 303 ? -15.281 -10.625 -13.359 1 93.25 303 GLN A N 1
ATOM 2429 C CA . GLN A 1 303 ? -15.656 -9.336 -12.781 1 93.25 303 GLN A CA 1
ATOM 2430 C C . GLN A 1 303 ? -15.141 -8.188 -13.648 1 93.25 303 GLN A C 1
ATOM 2432 O O . GLN A 1 303 ? -14.039 -8.25 -14.188 1 93.25 303 GLN A O 1
ATOM 2437 N N . ASN A 1 304 ? -15.938 -7.223 -13.758 1 94.56 304 ASN A N 1
ATOM 2438 C CA . ASN A 1 304 ? -15.539 -5.973 -14.391 1 94.56 304 ASN A CA 1
ATOM 2439 C C . ASN A 1 304 ? -14.797 -5.055 -13.422 1 94.56 304 ASN A C 1
ATOM 2441 O O . ASN A 1 304 ? -15.375 -4.094 -12.906 1 94.56 304 ASN A O 1
ATOM 2445 N N . LEU A 1 305 ? -13.508 -5.297 -13.266 1 92.81 305 LEU A N 1
ATOM 2446 C CA . LEU A 1 305 ? -12.727 -4.586 -12.266 1 92.81 305 LEU A CA 1
ATOM 2447 C C . LEU A 1 305 ? -12.547 -3.123 -12.648 1 92.81 305 LEU A C 1
ATOM 2449 O O . LEU A 1 305 ? -12.5 -2.25 -11.773 1 92.81 305 LEU A O 1
ATOM 2453 N N . SER A 1 306 ? -12.422 -2.861 -13.93 1 94.38 306 SER A N 1
ATOM 2454 C CA . SER A 1 306 ? -12.32 -1.478 -14.383 1 94.38 306 SER A CA 1
ATOM 2455 C C . SER A 1 306 ? -13.555 -0.677 -13.984 1 94.38 306 SER A C 1
ATOM 2457 O O . SER A 1 306 ? -13.445 0.417 -13.43 1 94.38 306 SER A O 1
ATOM 2459 N N . GLY A 1 307 ? -14.719 -1.322 -14.266 1 96.94 307 GLY A N 1
ATOM 2460 C CA . GLY A 1 307 ? -15.953 -0.68 -13.852 1 96.94 307 GLY A CA 1
ATOM 2461 C C . GLY A 1 307 ? -16.062 -0.505 -12.344 1 96.94 307 GLY A C 1
ATOM 2462 O O . GLY A 1 307 ? -16.562 0.512 -11.867 1 96.94 307 GLY A O 1
ATOM 2463 N N . THR A 1 308 ? -15.602 -1.445 -11.641 1 96.75 308 THR A N 1
ATOM 2464 C CA . THR A 1 308 ? -15.617 -1.415 -10.18 1 96.75 308 THR A CA 1
ATOM 2465 C C . THR A 1 308 ? -14.797 -0.244 -9.656 1 96.75 308 THR A C 1
ATOM 2467 O O . THR A 1 308 ? -15.281 0.542 -8.836 1 96.75 308 THR A O 1
ATOM 2470 N N . VAL A 1 309 ? -13.617 -0.113 -10.156 1 97 309 VAL A N 1
ATOM 2471 C CA . VAL A 1 309 ? -12.711 0.939 -9.719 1 97 309 VAL A CA 1
ATOM 2472 C C . VAL A 1 309 ? -13.289 2.307 -10.07 1 97 309 VAL A C 1
ATOM 2474 O O . VAL A 1 309 ? -13.258 3.232 -9.258 1 97 309 VAL A O 1
ATOM 2477 N N . GLU A 1 310 ? -13.828 2.451 -11.219 1 97.69 310 GLU A N 1
ATOM 2478 C CA . GLU A 1 310 ? -14.445 3.705 -11.641 1 97.69 310 GLU A CA 1
ATOM 2479 C C . GLU A 1 310 ? -15.609 4.082 -10.727 1 97.69 310 GLU A C 1
ATOM 2481 O O . GLU A 1 310 ? -15.758 5.246 -10.359 1 97.69 310 GLU A O 1
ATOM 2486 N N . GLN A 1 311 ? -16.375 3.08 -10.391 1 98.31 311 GLN A N 1
ATOM 2487 C CA . GLN A 1 311 ? -17.516 3.322 -9.5 1 98.31 311 GLN A CA 1
ATOM 2488 C C . GLN A 1 311 ? -17.047 3.736 -8.109 1 98.31 311 GLN A C 1
ATOM 2490 O O . GLN A 1 311 ? -17.625 4.633 -7.496 1 98.31 311 GLN A O 1
ATOM 2495 N N . ILE A 1 312 ? -16.047 3.082 -7.594 1 98.12 312 ILE A N 1
ATOM 2496 C CA . ILE A 1 312 ? -15.477 3.428 -6.293 1 98.12 312 ILE A CA 1
ATOM 2497 C C . ILE A 1 312 ? -15.047 4.891 -6.293 1 98.12 312 ILE A C 1
ATOM 2499 O O . ILE A 1 312 ? -15.375 5.641 -5.367 1 98.12 312 ILE A O 1
ATOM 2503 N N . PHE A 1 313 ? -14.352 5.328 -7.32 1 96.88 313 PHE A N 1
ATOM 2504 C CA . PHE A 1 313 ? -13.898 6.711 -7.434 1 96.88 313 PHE A CA 1
ATOM 2505 C C . PHE A 1 313 ? -15.086 7.664 -7.477 1 96.88 313 PHE A C 1
ATOM 2507 O O . PHE A 1 313 ? -15.062 8.711 -6.828 1 96.88 313 PHE A O 1
ATOM 2514 N N . SER A 1 314 ? -16.062 7.25 -8.242 1 96.25 314 SER A N 1
ATOM 2515 C CA . SER A 1 314 ? -17.266 8.078 -8.336 1 96.25 314 SER A CA 1
ATOM 2516 C C . SER A 1 314 ? -17.922 8.242 -6.977 1 96.25 314 SER A C 1
ATOM 2518 O O . SER A 1 314 ? -18.391 9.336 -6.637 1 96.25 314 SER A O 1
ATOM 2520 N N . CYS A 1 315 ? -17.953 7.168 -6.211 1 97.12 315 CYS A N 1
ATOM 2521 C CA . CYS A 1 315 ? -18.516 7.215 -4.859 1 97.12 315 CYS A CA 1
ATOM 2522 C C . CYS A 1 315 ? -17.734 8.188 -3.986 1 97.12 315 CYS A C 1
ATOM 2524 O O . CYS A 1 315 ? -18.328 9.039 -3.32 1 97.12 315 CYS A O 1
ATOM 2526 N N . LEU A 1 316 ? -16.422 8.07 -3.994 1 97 316 LEU A N 1
ATOM 2527 C CA . LEU A 1 316 ? -15.586 8.945 -3.188 1 97 316 LEU A CA 1
ATOM 2528 C C . LEU A 1 316 ? -15.734 10.398 -3.629 1 97 316 LEU A C 1
ATOM 2530 O O . LEU A 1 316 ? -15.805 11.305 -2.795 1 97 316 LEU A O 1
ATOM 2534 N N . LYS A 1 317 ? -15.758 10.617 -4.949 1 94.31 317 LYS A N 1
ATOM 2535 C CA . LYS A 1 317 ? -15.93 11.969 -5.477 1 94.31 317 LYS A CA 1
ATOM 2536 C C . LYS A 1 317 ? -17.234 12.586 -4.984 1 94.31 317 LYS A C 1
ATOM 2538 O O . LYS A 1 317 ? -17.266 13.75 -4.582 1 94.31 317 LYS A O 1
ATOM 2543 N N . SER A 1 318 ? -18.266 11.773 -5.039 1 94.5 318 SER A N 1
ATOM 2544 C CA . SER A 1 318 ? -19.562 12.234 -4.555 1 94.5 318 SER A CA 1
ATOM 2545 C C . SER A 1 318 ? -19.5 12.594 -3.072 1 94.5 318 SER A C 1
ATOM 2547 O O . SER A 1 318 ? -20.031 13.625 -2.656 1 94.5 318 SER A O 1
ATOM 2549 N N . GLN A 1 319 ? -18.891 11.766 -2.273 1 94.81 319 GLN A N 1
ATOM 2550 C CA . GLN A 1 319 ? -18.75 12.008 -0.841 1 94.81 319 GLN A CA 1
ATOM 2551 C C . GLN A 1 319 ? -17.922 13.266 -0.574 1 94.81 319 GLN A C 1
ATOM 2553 O O . GLN A 1 319 ? -18.234 14.023 0.347 1 94.81 319 GLN A O 1
ATOM 2558 N N . CYS A 1 320 ? -16.906 13.508 -1.38 1 92.75 320 CYS A N 1
ATOM 2559 C CA . CYS A 1 320 ? -15.984 14.633 -1.19 1 92.75 320 CYS A CA 1
ATOM 2560 C C . CYS A 1 320 ? -16.656 15.953 -1.556 1 92.75 320 CYS A C 1
ATOM 2562 O O . CYS A 1 320 ? -16.266 17 -1.062 1 92.75 320 CYS A O 1
ATOM 2564 N N . THR A 1 321 ? -17.469 16.047 -2.623 1 83.75 321 THR A N 1
ATOM 2565 C CA . THR A 1 321 ? -18.047 17.266 -3.146 1 83.75 321 THR A CA 1
ATOM 2566 C C . THR A 1 321 ? -19.328 17.625 -2.395 1 83.75 321 THR A C 1
ATOM 2568 O O . THR A 1 321 ? -19.766 18.781 -2.408 1 83.75 321 THR A O 1
ATOM 2571 N N . GLN A 1 322 ? -20.141 16.594 -2.006 1 63.16 322 GLN A N 1
ATOM 2572 C CA . GLN A 1 322 ? -21.516 16.891 -1.64 1 63.16 322 GLN A CA 1
ATOM 2573 C C . GLN A 1 322 ? -21.625 17.266 -0.167 1 63.16 322 GLN A C 1
ATOM 2575 O O . GLN A 1 322 ? -21.422 16.438 0.715 1 63.16 322 GLN A O 1
ATOM 2580 N N . GLU A 1 323 ? -21.375 18.516 0.01 1 58.03 323 GLU A N 1
ATOM 2581 C CA . GLU A 1 323 ? -21.672 18.938 1.38 1 58.03 323 GLU A CA 1
ATOM 2582 C C . GLU A 1 323 ? -23.078 18.5 1.792 1 58.03 323 GLU A C 1
ATOM 2584 O O . GLU A 1 323 ? -23.344 18.266 2.975 1 58.03 323 GLU A O 1
ATOM 2589 N N . GLU A 1 324 ? -24.094 18.578 0.799 1 59.78 324 GLU A N 1
ATOM 2590 C CA . GLU A 1 324 ? -25.453 18.312 1.251 1 59.78 324 GLU A CA 1
ATOM 2591 C C . GLU A 1 324 ? -25.703 16.812 1.395 1 59.78 324 GLU A C 1
ATOM 2593 O O . GLU A 1 324 ? -24.766 16.016 1.498 1 59.78 324 GLU A O 1
ATOM 2598 N N . LYS A 1 325 ? -26.953 16.156 0.75 1 75.06 325 LYS A N 1
ATOM 2599 C CA . LYS A 1 325 ? -27.672 14.945 1.162 1 75.06 325 LYS A CA 1
ATOM 2600 C C . LYS A 1 325 ? -27.031 13.695 0.562 1 75.06 325 LYS A C 1
ATOM 2602 O O . LYS A 1 325 ? -27.438 13.242 -0.509 1 75.06 325 LYS A O 1
ATOM 2607 N N . TRP A 1 326 ? -25.766 13.391 0.902 1 88.38 326 TRP A N 1
ATOM 2608 C CA . TRP A 1 326 ? -25.219 12.094 0.548 1 88.38 326 TRP A CA 1
ATOM 2609 C C . TRP A 1 326 ? -25.844 10.984 1.382 1 88.38 326 TRP A C 1
ATOM 2611 O O . TRP A 1 326 ? -26.062 11.148 2.586 1 88.38 326 TRP A O 1
ATOM 2621 N N . ASN A 1 327 ? -26.234 9.891 0.701 1 91.31 327 ASN A N 1
ATOM 2622 C CA . ASN A 1 327 ? -26.672 8.656 1.351 1 91.31 327 ASN A CA 1
ATOM 2623 C C . ASN A 1 327 ? -25.938 7.438 0.79 1 91.31 327 ASN A C 1
ATOM 2625 O O . ASN A 1 327 ? -25.719 7.344 -0.419 1 91.31 327 ASN A O 1
ATOM 2629 N N . ALA A 1 328 ? -25.562 6.633 1.688 1 95.12 328 ALA A N 1
ATOM 2630 C CA . ALA A 1 328 ? -24.828 5.441 1.269 1 95.12 328 ALA A CA 1
ATOM 2631 C C . ALA A 1 328 ? -25.703 4.539 0.398 1 95.12 328 ALA A C 1
ATOM 2633 O O . ALA A 1 328 ? -26.891 4.383 0.656 1 95.12 328 ALA A O 1
ATOM 2634 N N . LYS A 1 329 ? -25.125 3.955 -0.576 1 96.62 329 LYS A N 1
ATOM 2635 C CA . LYS A 1 329 ? -25.828 3.049 -1.483 1 96.62 329 LYS A CA 1
ATOM 2636 C C . LYS A 1 329 ? -24.969 1.82 -1.797 1 96.62 329 LYS A C 1
ATOM 2638 O O . LYS A 1 329 ? -23.766 1.81 -1.535 1 96.62 329 LYS A O 1
ATOM 2643 N N . VAL A 1 330 ? -25.672 0.811 -2.242 1 97.12 330 VAL A N 1
ATOM 2644 C CA . VAL A 1 330 ? -25.016 -0.377 -2.783 1 97.12 330 VAL A CA 1
ATOM 2645 C C . VAL A 1 330 ? -25 -0.313 -4.309 1 97.12 330 VAL A C 1
ATOM 2647 O O . VAL A 1 330 ? -26.062 -0.229 -4.938 1 97.12 330 VAL A O 1
ATOM 2650 N N . TYR A 1 331 ? -23.844 -0.28 -4.855 1 98.12 331 TYR A N 1
ATOM 2651 C CA . TYR A 1 331 ? -23.688 -0.286 -6.305 1 98.12 331 TYR A CA 1
ATOM 2652 C C . TYR A 1 331 ? -23.234 -1.659 -6.797 1 98.12 331 TYR A C 1
ATOM 2654 O O . TYR A 1 331 ? -22.203 -2.18 -6.363 1 98.12 331 TYR A O 1
ATOM 2662 N N . GLN A 1 332 ? -24 -2.254 -7.641 1 98 332 GLN A N 1
ATOM 2663 C CA . GLN A 1 332 ? -23.703 -3.574 -8.188 1 98 332 GLN A CA 1
ATOM 2664 C C . GLN A 1 332 ? -23.203 -3.473 -9.625 1 98 332 GLN A C 1
ATOM 2666 O O . GLN A 1 332 ? -23.891 -2.945 -10.5 1 98 332 GLN A O 1
ATOM 2671 N N . ILE A 1 333 ? -22.031 -3.971 -9.859 1 98.19 333 ILE A N 1
ATOM 2672 C CA . ILE A 1 333 ? -21.359 -3.85 -11.156 1 98.19 333 ILE A CA 1
ATOM 2673 C C . ILE A 1 333 ? -21.547 -5.137 -11.953 1 98.19 333 ILE A C 1
ATOM 2675 O O . ILE A 1 333 ? -21.297 -6.23 -11.445 1 98.19 333 ILE A O 1
ATOM 2679 N N . GLU A 1 334 ? -21.984 -5 -13.18 1 97.88 334 GLU A N 1
ATOM 2680 C CA . GLU A 1 334 ? -22.156 -6.152 -14.062 1 97.88 334 GLU A CA 1
ATOM 2681 C C . GLU A 1 334 ? -20.797 -6.695 -14.523 1 97.88 334 GLU A C 1
ATOM 2683 O O . GLU A 1 334 ? -19.891 -5.926 -14.844 1 97.88 334 GLU A O 1
ATOM 2688 N N . GLY A 1 335 ? -20.672 -8.008 -14.523 1 97.12 335 GLY A N 1
ATOM 2689 C CA . GLY A 1 335 ? -19.484 -8.656 -15.062 1 97.12 335 GLY A CA 1
ATOM 2690 C C . GLY A 1 335 ? -19.625 -9.062 -16.516 1 97.12 335 GLY A C 1
ATOM 2691 O O . GLY A 1 335 ? -20.375 -8.43 -17.266 1 97.12 335 GLY A O 1
ATOM 2692 N N . ILE A 1 336 ? -18.766 -9.953 -16.906 1 95.19 336 ILE A N 1
ATOM 2693 C CA . ILE A 1 336 ? -18.75 -10.406 -18.297 1 95.19 336 ILE A CA 1
ATOM 2694 C C . ILE A 1 336 ? -18.688 -11.938 -18.344 1 95.19 336 ILE A C 1
ATOM 2696 O O . ILE A 1 336 ? -17.844 -12.555 -17.688 1 95.19 336 ILE A O 1
ATOM 2700 N N . LEU A 1 337 ? -19.609 -12.508 -19.109 1 95.31 337 LEU A N 1
ATOM 2701 C CA . LEU A 1 337 ? -19.594 -13.953 -19.328 1 95.31 337 LEU A CA 1
ATOM 2702 C C . LEU A 1 337 ? -18.531 -14.336 -20.359 1 95.31 337 LEU A C 1
ATOM 2704 O O . LEU A 1 337 ? -18.484 -13.766 -21.453 1 95.31 337 LEU A O 1
ATOM 2708 N N . LEU A 1 338 ? -17.609 -15.141 -19.875 1 90.81 338 LEU A N 1
ATOM 2709 C CA . LEU A 1 338 ? -16.516 -15.562 -20.734 1 90.81 338 LEU A CA 1
ATOM 2710 C C . LEU A 1 338 ? -16.516 -17.078 -20.922 1 90.81 338 LEU A C 1
ATOM 2712 O O . LEU A 1 338 ? -16.875 -17.812 -20 1 90.81 338 LEU A O 1
ATOM 2716 N N . GLN A 1 339 ? -16.234 -17.453 -22.156 1 82.81 339 GLN A N 1
ATOM 2717 C CA . GLN A 1 339 ? -16.031 -18.875 -22.422 1 82.81 339 GLN A CA 1
ATOM 2718 C C . GLN A 1 339 ? -14.578 -19.172 -22.797 1 82.81 339 GLN A C 1
ATOM 2720 O O . GLN A 1 339 ? -13.992 -18.469 -23.609 1 82.81 339 GLN A O 1
ATOM 2725 N N . HIS A 1 340 ? -13.969 -19.906 -21.859 1 71.38 340 HIS A N 1
ATOM 2726 C CA . HIS A 1 340 ? -12.633 -20.375 -22.188 1 71.38 340 HIS A CA 1
ATOM 2727 C C . HIS A 1 340 ? -12.68 -21.766 -22.812 1 71.38 340 HIS A C 1
ATOM 2729 O O . HIS A 1 340 ? -13.172 -22.719 -22.188 1 71.38 340 HIS A O 1
ATOM 2735 N N . LEU A 1 341 ? -12.375 -21.719 -24.156 1 58.91 341 LEU A N 1
ATOM 2736 C CA . LEU A 1 341 ? -12.367 -23 -24.875 1 58.91 341 LEU A CA 1
ATOM 2737 C C . LEU A 1 341 ? -10.953 -23.562 -24.953 1 58.91 341 LEU A C 1
ATOM 2739 O O . LEU A 1 341 ? -9.984 -22.797 -25.094 1 58.91 341 LEU A O 1
ATOM 2743 N N . LEU A 1 342 ? -10.688 -24.781 -24.406 1 53.69 342 LEU A N 1
ATOM 2744 C CA . LEU A 1 342 ? -9.406 -25.453 -24.625 1 53.69 342 LEU A CA 1
ATOM 2745 C C . LEU A 1 342 ? -9 -25.391 -26.094 1 53.69 342 LEU A C 1
ATOM 2747 O O . LEU A 1 342 ? -9.859 -25.438 -26.984 1 53.69 342 LEU A O 1
ATOM 2751 N N . MET B 1 1 ? -13.297 25.703 -0.237 1 26.19 1 MET B N 1
ATOM 2752 C CA . MET B 1 1 ? -11.961 26.016 0.269 1 26.19 1 MET B CA 1
ATOM 2753 C C . MET B 1 1 ? -11.797 25.516 1.701 1 26.19 1 MET B C 1
ATOM 2755 O O . MET B 1 1 ? -12.57 25.891 2.584 1 26.19 1 MET B O 1
ATOM 2759 N N . GLY B 1 2 ? -11.508 24.297 2.021 1 37.75 2 GLY B N 1
ATOM 2760 C CA . GLY B 1 2 ? -11.32 23.75 3.355 1 37.75 2 GLY B CA 1
ATOM 2761 C C . GLY B 1 2 ? -10.641 24.719 4.309 1 37.75 2 GLY B C 1
ATOM 2762 O O . GLY B 1 2 ? -9.953 25.641 3.873 1 37.75 2 GLY B O 1
ATOM 2763 N N . ASN B 1 3 ? -11.289 24.938 5.445 1 44.44 3 ASN B N 1
ATOM 2764 C CA . ASN B 1 3 ? -10.867 25.859 6.492 1 44.44 3 ASN B CA 1
ATOM 2765 C C . ASN B 1 3 ? -9.391 25.672 6.855 1 44.44 3 ASN B C 1
ATOM 2767 O O . ASN B 1 3 ? -9.078 25.031 7.855 1 44.44 3 ASN B O 1
ATOM 2771 N N . GLU B 1 4 ? -8.656 25.281 5.953 1 53.16 4 GLU B N 1
ATOM 2772 C CA . GLU B 1 4 ? -7.27 25.406 6.391 1 53.16 4 GLU B CA 1
ATOM 2773 C C . GLU B 1 4 ? -6.984 26.812 6.914 1 53.16 4 GLU B C 1
ATOM 2775 O O . GLU B 1 4 ? -7.41 27.797 6.316 1 53.16 4 GLU B O 1
ATOM 2780 N N . ASN B 1 5 ? -6.637 26.781 8.227 1 66.44 5 ASN B N 1
ATOM 2781 C CA . ASN B 1 5 ? -6.223 28.047 8.844 1 66.44 5 ASN B CA 1
ATOM 2782 C C . ASN B 1 5 ? -5.316 28.844 7.914 1 66.44 5 ASN B C 1
ATOM 2784 O O . ASN B 1 5 ? -4.574 28.281 7.117 1 66.44 5 ASN B O 1
ATOM 2788 N N . LEU B 1 6 ? -5.715 29.984 7.484 1 78.75 6 LEU B N 1
ATOM 2789 C CA . LEU B 1 6 ? -5.023 30.906 6.59 1 78.75 6 LEU B CA 1
ATOM 2790 C C . LEU B 1 6 ? -3.516 30.828 6.793 1 78.75 6 LEU B C 1
ATOM 2792 O O . LEU B 1 6 ? -2.75 30.922 5.832 1 78.75 6 LEU B O 1
ATOM 2796 N N . TYR B 1 7 ? -3.156 30.516 8.016 1 84.06 7 TYR B N 1
ATOM 2797 C CA . TYR B 1 7 ? -1.72 30.484 8.266 1 84.06 7 TYR B CA 1
ATOM 2798 C C . TYR B 1 7 ? -1.097 29.234 7.652 1 84.06 7 TYR B C 1
ATOM 2800 O O . TYR B 1 7 ? 0.066 29.25 7.242 1 84.06 7 TYR B O 1
ATOM 2808 N N . GLU B 1 8 ? -1.879 28.156 7.602 1 83.44 8 GLU B N 1
ATOM 2809 C CA . GLU B 1 8 ? -1.386 26.938 6.984 1 83.44 8 GLU B CA 1
ATOM 2810 C C . GLU B 1 8 ? -1.219 27.094 5.48 1 83.44 8 GLU B C 1
ATOM 2812 O O . GLU B 1 8 ? -0.294 26.547 4.887 1 83.44 8 GLU B O 1
ATOM 2817 N N . ILE B 1 9 ? -2.043 27.844 4.953 1 86.25 9 ILE B N 1
ATOM 2818 C CA . ILE B 1 9 ? -1.978 28.109 3.523 1 86.25 9 ILE B CA 1
ATOM 2819 C C . ILE B 1 9 ? -0.69 28.875 3.199 1 86.25 9 ILE B C 1
ATOM 2821 O O . ILE B 1 9 ? 0.016 28.531 2.248 1 86.25 9 ILE B O 1
ATOM 2825 N N . VAL B 1 10 ? -0.422 29.844 4.031 1 90.12 10 VAL B N 1
ATOM 2826 C CA . VAL B 1 10 ? 0.786 30.641 3.832 1 90.12 10 VAL B CA 1
ATOM 2827 C C . VAL B 1 10 ? 2.02 29.766 4.012 1 90.12 10 VAL B C 1
ATOM 2829 O O . VAL B 1 10 ? 2.928 29.781 3.176 1 90.12 10 VAL B O 1
ATOM 2832 N N . LYS B 1 11 ? 2.031 29.031 5.094 1 92 11 LYS B N 1
ATOM 2833 C CA . LYS B 1 11 ? 3.146 28.125 5.363 1 92 11 LYS B CA 1
ATOM 2834 C C . LYS B 1 11 ? 3.375 27.172 4.199 1 92 11 LYS B C 1
ATOM 2836 O O . LYS B 1 11 ? 4.504 27.016 3.727 1 92 11 LYS B O 1
ATOM 2841 N N . ASN B 1 12 ? 2.307 26.609 3.73 1 91.81 12 ASN B N 1
ATOM 2842 C CA . ASN B 1 12 ? 2.393 25.625 2.648 1 91.81 12 ASN B CA 1
ATOM 2843 C C . ASN B 1 12 ? 2.902 26.266 1.359 1 91.81 12 ASN B C 1
ATOM 2845 O O . ASN B 1 12 ? 3.646 25.641 0.603 1 91.81 12 ASN B O 1
ATOM 2849 N N . ARG B 1 13 ? 2.484 27.453 1.139 1 93.25 13 ARG B N 1
ATOM 2850 C CA . ARG B 1 13 ? 2.941 28.156 -0.056 1 93.25 13 ARG B CA 1
ATOM 2851 C C . ARG B 1 13 ? 4.449 28.375 -0.018 1 93.25 13 ARG B C 1
ATOM 2853 O O . ARG B 1 13 ? 5.137 28.188 -1.025 1 93.25 13 ARG B O 1
ATOM 2860 N N . ILE B 1 14 ? 4.918 28.75 1.089 1 94.19 14 ILE B N 1
ATOM 2861 C CA . ILE B 1 14 ? 6.352 28.984 1.229 1 94.19 14 ILE B CA 1
ATOM 2862 C C . ILE B 1 14 ? 7.098 27.656 1.081 1 94.19 14 ILE B C 1
ATOM 2864 O O . ILE B 1 14 ? 8.117 27.578 0.391 1 94.19 14 ILE B O 1
ATOM 2868 N N . CYS B 1 15 ? 6.602 26.594 1.683 1 95.94 15 CYS B N 1
ATOM 2869 C CA . CYS B 1 15 ? 7.195 25.266 1.548 1 95.94 15 CYS B CA 1
ATOM 2870 C C . CYS B 1 15 ? 7.211 24.812 0.09 1 95.94 15 CYS B C 1
ATOM 2872 O O . CYS B 1 15 ? 8.188 24.234 -0.373 1 95.94 15 CYS B O 1
ATOM 2874 N N . ASP B 1 16 ? 6.113 25.172 -0.622 1 96.56 16 ASP B N 1
ATOM 2875 C CA . ASP B 1 16 ? 6.039 24.859 -2.047 1 96.56 16 ASP B CA 1
ATOM 2876 C C . ASP B 1 16 ? 7.168 25.547 -2.814 1 96.56 16 ASP B C 1
ATOM 2878 O O . ASP B 1 16 ? 7.824 24.922 -3.654 1 96.56 16 ASP B O 1
ATOM 2882 N N . GLU B 1 17 ? 7.375 26.766 -2.494 1 95.94 17 GLU B N 1
ATOM 2883 C CA . GLU B 1 17 ? 8.398 27.547 -3.191 1 95.94 17 GLU B CA 1
ATOM 2884 C C . GLU B 1 17 ? 9.797 27.031 -2.873 1 95.94 17 GLU B C 1
ATOM 2886 O O . GLU B 1 17 ? 10.672 27.016 -3.742 1 95.94 17 GLU B O 1
ATOM 2891 N N . ILE B 1 18 ? 9.977 26.625 -1.681 1 96.31 18 ILE B N 1
ATOM 2892 C CA . ILE B 1 18 ? 11.258 26.031 -1.295 1 96.31 18 ILE B CA 1
ATOM 2893 C C . ILE B 1 18 ? 11.477 24.719 -2.047 1 96.31 18 ILE B C 1
ATOM 2895 O O . ILE B 1 18 ? 12.523 24.516 -2.662 1 96.31 18 ILE B O 1
ATOM 2899 N N . PHE B 1 19 ? 10.5 23.875 -2.072 1 97.56 19 PHE B N 1
ATOM 2900 C CA . PHE B 1 19 ? 10.609 22.562 -2.707 1 97.56 19 PHE B CA 1
ATOM 2901 C C . PHE B 1 19 ? 10.875 22.719 -4.199 1 97.56 19 PHE B C 1
ATOM 2903 O O . PHE B 1 19 ? 11.672 21.953 -4.77 1 97.56 19 PHE B O 1
ATOM 2910 N N . LYS B 1 20 ? 10.203 23.703 -4.805 1 96.81 20 LYS B N 1
ATOM 2911 C CA . LYS B 1 20 ? 10.344 23.938 -6.242 1 96.81 20 LYS B CA 1
ATOM 2912 C C . LYS B 1 20 ? 11.695 24.547 -6.574 1 96.81 20 LYS B C 1
ATOM 2914 O O . LYS B 1 20 ? 12.078 24.625 -7.742 1 96.81 20 LYS B O 1
ATOM 2919 N N . GLY B 1 21 ? 12.391 24.984 -5.594 1 96.25 21 GLY B N 1
ATOM 2920 C CA . GLY B 1 21 ? 13.727 25.531 -5.789 1 96.25 21 GLY B CA 1
ATOM 2921 C C . GLY B 1 21 ? 13.719 27.031 -6.039 1 96.25 21 GLY B C 1
ATOM 2922 O O . GLY B 1 21 ? 14.742 27.609 -6.418 1 96.25 21 GLY B O 1
ATOM 2923 N N . HIS B 1 22 ? 12.594 27.672 -5.852 1 95.94 22 HIS B N 1
ATOM 2924 C CA . HIS B 1 22 ? 12.523 29.109 -6.016 1 95.94 22 HIS B CA 1
ATOM 2925 C C . HIS B 1 22 ? 13.312 29.828 -4.926 1 95.94 22 HIS B C 1
ATOM 2927 O O . HIS B 1 22 ? 13.82 30.938 -5.145 1 95.94 22 HIS B O 1
ATOM 2933 N N . TYR B 1 23 ? 13.367 29.266 -3.713 1 95.12 23 TYR B N 1
ATOM 2934 C CA . TYR B 1 23 ? 14.234 29.734 -2.641 1 95.12 23 TYR B CA 1
ATOM 2935 C C . TYR B 1 23 ? 15.367 28.75 -2.377 1 95.12 23 TYR B C 1
ATOM 2937 O O . TYR B 1 23 ? 15.117 27.578 -2.104 1 95.12 23 TYR B O 1
ATOM 2945 N N . SER B 1 24 ? 16.547 29.234 -2.48 1 93.81 24 SER B N 1
ATOM 2946 C CA . SER B 1 24 ? 17.719 28.453 -2.123 1 93.81 24 SER B CA 1
ATOM 2947 C C . SER B 1 24 ? 18.125 28.688 -0.671 1 93.81 24 SER B C 1
ATOM 2949 O O . SER B 1 24 ? 17.547 29.531 0.008 1 93.81 24 SER B O 1
ATOM 2951 N N . ASP B 1 25 ? 19.109 27.875 -0.263 1 94.75 25 ASP B N 1
ATOM 2952 C CA . ASP B 1 25 ? 19.656 28.078 1.071 1 94.75 25 ASP B CA 1
ATOM 2953 C C . ASP B 1 25 ? 20.203 29.5 1.227 1 94.75 25 ASP B C 1
ATOM 2955 O O . ASP B 1 25 ? 20.859 30.016 0.319 1 94.75 25 ASP B O 1
ATOM 2959 N N . ALA B 1 26 ? 19.812 30.172 2.23 1 95.12 26 ALA B N 1
ATOM 2960 C CA . ALA B 1 26 ? 20.297 31.484 2.619 1 95.12 26 ALA B CA 1
ATOM 2961 C C . ALA B 1 26 ? 19.609 32.594 1.812 1 95.12 26 ALA B C 1
ATOM 2963 O O . ALA B 1 26 ? 19.875 33.781 2.006 1 95.12 26 ALA B O 1
ATOM 2964 N N . ASP B 1 27 ? 18.688 32.188 0.98 1 96.19 27 ASP B N 1
ATOM 2965 C CA . ASP B 1 27 ? 17.922 33.219 0.273 1 96.19 27 ASP B CA 1
ATOM 2966 C C . ASP B 1 27 ? 17.031 34 1.238 1 96.19 27 ASP B C 1
ATOM 2968 O O . ASP B 1 27 ? 16.531 33.438 2.215 1 96.19 27 ASP B O 1
ATOM 2972 N N . LYS B 1 28 ? 16.781 35.281 0.863 1 96 28 LYS B N 1
ATOM 2973 C CA . LYS B 1 28 ? 15.883 36.125 1.655 1 96 28 LYS B CA 1
ATOM 2974 C C . LYS B 1 28 ? 14.438 35.969 1.19 1 96 28 LYS B C 1
ATOM 2976 O O . LYS B 1 28 ? 14.164 36 -0.01 1 96 28 LYS B O 1
ATOM 2981 N N . LEU B 1 29 ? 13.57 35.75 2.145 1 96.25 29 LEU B N 1
ATOM 2982 C CA . LEU B 1 29 ? 12.148 35.844 1.833 1 96.25 29 LEU B CA 1
ATOM 2983 C C . LEU B 1 29 ? 11.719 37.281 1.688 1 96.25 29 LEU B C 1
ATOM 2985 O O . LEU B 1 29 ? 12.336 38.188 2.27 1 96.25 29 LEU B O 1
ATOM 2989 N N . PRO B 1 30 ? 10.617 37.469 0.928 1 94.31 30 PRO B N 1
ATOM 2990 C CA . PRO B 1 30 ? 10.062 38.844 0.916 1 94.31 30 PRO B CA 1
ATOM 2991 C C . PRO B 1 30 ? 9.68 39.312 2.311 1 94.31 30 PRO B C 1
ATOM 2993 O O . PRO B 1 30 ? 9.336 38.531 3.18 1 94.31 30 PRO B O 1
ATOM 2996 N N . PRO B 1 31 ? 9.766 40.688 2.463 1 93.44 31 PRO B N 1
ATOM 2997 C CA . PRO B 1 31 ? 9.32 41.219 3.746 1 93.44 31 PRO B CA 1
ATOM 2998 C C . PRO B 1 31 ? 7.867 40.875 4.062 1 93.44 31 PRO B C 1
ATOM 3000 O O . PRO B 1 31 ? 7.086 40.594 3.156 1 93.44 31 PRO B O 1
ATOM 3003 N N . GLU B 1 32 ? 7.555 40.844 5.379 1 93.06 32 GLU B N 1
ATOM 3004 C CA . GLU B 1 32 ? 6.223 40.438 5.836 1 93.06 32 GLU B CA 1
ATOM 3005 C C . GLU B 1 32 ? 5.137 41.219 5.102 1 93.06 32 GLU B C 1
ATOM 3007 O O . GLU B 1 32 ? 4.113 40.656 4.719 1 93.06 32 GLU B O 1
ATOM 3012 N N . ARG B 1 33 ? 5.371 42.531 4.832 1 92.31 33 ARG B N 1
ATOM 3013 C CA . ARG B 1 33 ? 4.395 43.375 4.164 1 92.31 33 ARG B CA 1
ATOM 3014 C C . ARG B 1 33 ? 4.137 42.906 2.736 1 92.31 33 ARG B C 1
ATOM 3016 O O . ARG B 1 33 ? 2.996 42.906 2.273 1 92.31 33 ARG B O 1
ATOM 3023 N N . GLU B 1 34 ? 5.148 42.594 2.08 1 94.31 34 GLU B N 1
ATOM 3024 C CA . GLU B 1 34 ? 5.02 42.094 0.713 1 94.31 34 GLU B CA 1
ATOM 3025 C C . GLU B 1 34 ? 4.309 40.75 0.679 1 94.31 34 GLU B C 1
ATOM 3027 O O . GLU B 1 34 ? 3.504 40.469 -0.218 1 94.31 34 GLU B O 1
ATOM 3032 N N . LEU B 1 35 ? 4.625 39.844 1.603 1 93.44 35 LEU B N 1
ATOM 3033 C CA . LEU B 1 35 ? 3.949 38.562 1.69 1 93.44 35 LEU B CA 1
ATOM 3034 C C . LEU B 1 35 ? 2.453 38.75 1.924 1 93.44 35 LEU B C 1
ATOM 3036 O O . LEU B 1 35 ? 1.638 38.031 1.348 1 93.44 35 LEU B O 1
ATOM 3040 N N . GLU B 1 36 ? 2.125 39.656 2.754 1 92.94 36 GLU B N 1
ATOM 3041 C CA . GLU B 1 36 ? 0.734 40.031 3.01 1 92.94 36 GLU B CA 1
ATOM 3042 C C . GLU B 1 36 ? 0.001 40.344 1.711 1 92.94 36 GLU B C 1
ATOM 3044 O O . GLU B 1 36 ? -1.104 39.875 1.478 1 92.94 36 GLU B O 1
ATOM 3049 N N . GLU B 1 37 ? 0.639 41.188 0.931 1 92.88 37 GLU B N 1
ATOM 3050 C CA . GLU B 1 37 ? 0.047 41.625 -0.323 1 92.88 37 GLU B CA 1
ATOM 3051 C C . GLU B 1 37 ? -0.039 40.5 -1.34 1 92.88 37 GLU B C 1
ATOM 3053 O O . GLU B 1 37 ? -1.074 40.312 -1.981 1 92.88 37 GLU B O 1
ATOM 3058 N N . MET B 1 38 ? 0.986 39.781 -1.412 1 91.62 38 MET B N 1
ATOM 3059 C CA . MET B 1 38 ? 1.078 38.719 -2.395 1 91.62 38 MET B CA 1
ATOM 3060 C C . MET B 1 38 ? 0.062 37.625 -2.098 1 91.62 38 MET B C 1
ATOM 3062 O O . MET B 1 38 ? -0.502 37.031 -3.018 1 91.62 38 MET B O 1
ATOM 3066 N N . LEU B 1 39 ? -0.163 37.312 -0.793 1 90.12 39 LEU B N 1
ATOM 3067 C CA . LEU B 1 39 ? -0.978 36.188 -0.416 1 90.12 39 LEU B CA 1
ATOM 3068 C C . LEU B 1 39 ? -2.363 36.625 0.045 1 90.12 39 LEU B C 1
ATOM 3070 O O . LEU B 1 39 ? -3.219 35.781 0.347 1 90.12 39 LEU B O 1
ATOM 3074 N N . GLU B 1 40 ? -2.566 37.906 0.089 1 91.25 40 GLU B N 1
ATOM 3075 C CA . GLU B 1 40 ? -3.852 38.469 0.455 1 91.25 40 GLU B CA 1
ATOM 3076 C C . GLU B 1 40 ? -4.332 37.969 1.806 1 91.25 40 GLU B C 1
ATOM 3078 O O . GLU B 1 40 ? -5.469 37.5 1.928 1 91.25 40 GLU B O 1
ATOM 3083 N N . VAL B 1 41 ? -3.42 38 2.783 1 92.44 41 VAL B N 1
ATOM 3084 C CA . VAL B 1 41 ? -3.723 37.625 4.156 1 92.44 41 VAL B CA 1
ATOM 3085 C C . VAL B 1 41 ? -3.234 38.688 5.117 1 92.44 41 VAL B C 1
ATOM 3087 O O . VAL B 1 41 ? -2.496 39.594 4.719 1 92.44 41 VAL B O 1
ATOM 3090 N N . SER B 1 42 ? -3.648 38.656 6.355 1 90.62 42 SER B N 1
ATOM 3091 C CA . SER B 1 42 ? -3.275 39.656 7.352 1 90.62 42 SER B CA 1
ATOM 3092 C C . SER B 1 42 ? -1.834 39.469 7.812 1 90.62 42 SER B C 1
ATOM 3094 O O . SER B 1 42 ? -1.255 38.375 7.629 1 90.62 42 SER B O 1
ATOM 3096 N N . ARG B 1 43 ? -1.266 40.5 8.414 1 90.69 43 ARG B N 1
ATOM 3097 C CA . ARG B 1 43 ? 0.076 40.438 8.984 1 90.69 43 ARG B CA 1
ATOM 3098 C C . ARG B 1 43 ? 0.157 39.406 10.102 1 90.69 43 ARG B C 1
ATOM 3100 O O . ARG B 1 43 ? 1.179 38.75 10.258 1 90.69 43 ARG B O 1
ATOM 3107 N N . VAL B 1 44 ? -0.869 39.344 10.797 1 88 44 VAL B N 1
ATOM 3108 C CA . VAL B 1 44 ? -0.922 38.375 11.906 1 88 44 VAL B CA 1
ATOM 3109 C C . VAL B 1 44 ? -0.815 36.969 11.367 1 88 44 VAL B C 1
ATOM 3111 O O . VAL B 1 44 ? -0.107 36.125 11.938 1 88 44 VAL B O 1
ATOM 3114 N N . THR B 1 45 ? -1.494 36.688 10.297 1 89.31 45 THR B N 1
ATOM 3115 C CA . THR B 1 45 ? -1.467 35.375 9.648 1 89.31 45 THR B CA 1
ATOM 3116 C C . THR B 1 45 ? -0.066 35.062 9.133 1 89.31 45 THR B C 1
ATOM 3118 O O . THR B 1 45 ? 0.449 33.969 9.367 1 89.31 45 THR B O 1
ATOM 3121 N N . VAL B 1 46 ? 0.508 36.031 8.5 1 93.19 46 VAL B N 1
ATOM 3122 C CA . VAL B 1 46 ? 1.851 35.844 7.961 1 93.19 46 VAL B CA 1
ATOM 3123 C C . VAL B 1 46 ? 2.834 35.594 9.094 1 93.19 46 VAL B C 1
ATOM 3125 O O . VAL B 1 46 ? 3.635 34.656 9.016 1 93.19 46 VAL B O 1
ATOM 3128 N N . ARG B 1 47 ? 2.758 36.344 10.125 1 91.62 47 ARG B N 1
ATOM 3129 C CA . ARG B 1 47 ? 3.676 36.219 11.25 1 91.62 47 ARG B CA 1
ATOM 3130 C C . ARG B 1 47 ? 3.557 34.812 11.898 1 91.62 47 ARG B C 1
ATOM 3132 O O . ARG B 1 47 ? 4.562 34.219 12.258 1 91.62 47 ARG B O 1
ATOM 3139 N N . LYS B 1 48 ? 2.363 34.406 12 1 87.88 48 LYS B N 1
ATOM 3140 C CA . LYS B 1 48 ? 2.156 33.062 12.57 1 87.88 48 LYS B CA 1
ATOM 3141 C C . LYS B 1 48 ? 2.805 31.984 11.703 1 87.88 48 LYS B C 1
ATOM 3143 O O . LYS B 1 48 ? 3.441 31.078 12.219 1 87.88 48 LYS B O 1
ATOM 3148 N N . SER B 1 49 ? 2.598 32.094 10.445 1 92.44 49 SER B N 1
ATOM 3149 C CA . SER B 1 49 ? 3.203 31.141 9.516 1 92.44 49 SER B CA 1
ATOM 3150 C C . SER B 1 49 ? 4.727 31.156 9.625 1 92.44 49 SER B C 1
ATOM 3152 O O . SER B 1 49 ? 5.359 30.109 9.656 1 92.44 49 SER B O 1
ATOM 3154 N N . LEU B 1 50 ? 5.246 32.375 9.688 1 93.62 50 LEU B N 1
ATOM 3155 C CA . LEU B 1 50 ? 6.695 32.5 9.766 1 93.62 50 LEU B CA 1
ATOM 3156 C C . LEU B 1 50 ? 7.227 31.953 11.086 1 93.62 50 LEU B C 1
ATOM 3158 O O . LEU B 1 50 ? 8.328 31.406 11.133 1 93.62 50 LEU B O 1
ATOM 3162 N N . GLU B 1 51 ? 6.48 32.156 12.078 1 91.81 51 GLU B N 1
ATOM 3163 C CA . GLU B 1 51 ? 6.859 31.594 13.375 1 91.81 51 GLU B CA 1
ATOM 3164 C C . GLU B 1 51 ? 6.949 30.062 13.305 1 91.81 51 GLU B C 1
ATOM 3166 O O . GLU B 1 51 ? 7.895 29.469 13.82 1 91.81 51 GLU B O 1
ATOM 3171 N N . ILE B 1 52 ? 5.992 29.5 12.656 1 88.75 52 ILE B N 1
ATOM 3172 C CA . ILE B 1 52 ? 5.973 28.047 12.516 1 88.75 52 ILE B CA 1
ATOM 3173 C C . ILE B 1 52 ? 7.172 27.594 11.688 1 88.75 52 ILE B C 1
ATOM 3175 O O . ILE B 1 52 ? 7.859 26.625 12.055 1 88.75 52 ILE B O 1
ATOM 3179 N N . LEU B 1 53 ? 7.402 28.25 10.656 1 92.94 53 LEU B N 1
ATOM 3180 C CA . LEU B 1 53 ? 8.523 27.906 9.781 1 92.94 53 LEU B CA 1
ATOM 3181 C C . LEU B 1 53 ? 9.852 28.047 10.523 1 92.94 53 LEU B C 1
ATOM 3183 O O . LEU B 1 53 ? 10.773 27.266 10.305 1 92.94 53 LEU B O 1
ATOM 3187 N N . GLU B 1 54 ? 9.938 29.078 11.352 1 93 54 GLU B N 1
ATOM 3188 C CA . GLU B 1 54 ? 11.148 29.281 12.141 1 93 54 GLU B CA 1
ATOM 3189 C C . GLU B 1 54 ? 11.328 28.172 13.172 1 93 54 GLU B C 1
ATOM 3191 O O . GLU B 1 54 ? 12.438 27.672 13.367 1 93 54 GLU B O 1
ATOM 3196 N N . ASP B 1 55 ? 10.242 27.812 13.742 1 87.19 55 ASP B N 1
ATOM 3197 C CA . ASP B 1 55 ? 10.273 26.719 14.711 1 87.19 55 ASP B CA 1
ATOM 3198 C C . ASP B 1 55 ? 10.703 25.422 14.055 1 87.19 55 ASP B C 1
ATOM 3200 O O . ASP B 1 55 ? 11.367 24.594 14.68 1 87.19 55 ASP B O 1
ATOM 3204 N N . ASP B 1 56 ? 10.359 25.297 12.789 1 86.19 56 ASP B N 1
ATOM 3205 C CA . ASP B 1 56 ? 10.711 24.094 12.031 1 86.19 56 ASP B CA 1
ATOM 3206 C C . ASP B 1 56 ? 12.148 24.172 11.516 1 86.19 56 ASP B C 1
ATOM 3208 O O . ASP B 1 56 ? 12.664 23.203 10.953 1 86.19 56 ASP B O 1
ATOM 3212 N N . GLY B 1 57 ? 12.758 25.328 11.711 1 88.31 57 GLY B N 1
ATOM 3213 C CA . GLY B 1 57 ? 14.148 25.5 11.328 1 88.31 57 GLY B CA 1
ATOM 3214 C C . GLY B 1 57 ? 14.32 25.781 9.844 1 88.31 57 GLY B C 1
ATOM 3215 O O . GLY B 1 57 ? 15.414 25.594 9.305 1 88.31 57 GLY B O 1
ATOM 3216 N N . LEU B 1 58 ? 13.242 26.172 9.18 1 93.44 58 LEU B N 1
ATOM 3217 C CA . LEU B 1 58 ? 13.289 26.375 7.734 1 93.44 58 LEU B CA 1
ATOM 3218 C C . LEU B 1 58 ? 13.695 27.797 7.387 1 93.44 58 LEU B C 1
ATOM 3220 O O . LEU B 1 58 ? 14.07 28.078 6.25 1 93.44 58 LEU B O 1
ATOM 3224 N N . ILE B 1 59 ? 13.5 28.672 8.406 1 95.56 59 ILE B N 1
ATOM 3225 C CA . ILE B 1 59 ? 13.891 30.062 8.211 1 95.56 59 ILE B CA 1
ATOM 3226 C C . ILE B 1 59 ? 14.531 30.594 9.484 1 95.56 59 ILE B C 1
ATOM 3228 O O . ILE B 1 59 ? 14.422 29.984 10.555 1 95.56 59 ILE B O 1
ATOM 3232 N N . VAL B 1 60 ? 15.234 31.641 9.344 1 95.56 60 VAL B N 1
ATOM 3233 C CA . VAL B 1 60 ? 15.781 32.438 10.453 1 95.56 60 VAL B CA 1
ATOM 3234 C C . VAL B 1 60 ? 15.398 33.906 10.297 1 95.56 60 VAL B C 1
ATOM 3236 O O . VAL B 1 60 ? 15.57 34.469 9.219 1 95.56 60 VAL B O 1
ATOM 3239 N N . ARG B 1 61 ? 14.75 34.344 11.289 1 94.19 61 ARG B N 1
ATOM 3240 C CA . ARG B 1 61 ? 14.383 35.781 11.289 1 94.19 61 ARG B CA 1
ATOM 3241 C C . ARG B 1 61 ? 15.352 36.594 12.141 1 94.19 61 ARG B C 1
ATOM 3243 O O . ARG B 1 61 ? 15.609 36.25 13.297 1 94.19 61 ARG B O 1
ATOM 3250 N N . GLN B 1 62 ? 15.953 37.562 11.531 1 92.38 62 GLN B N 1
ATOM 3251 C CA . GLN B 1 62 ? 16.875 38.438 12.234 1 92.38 62 GLN B CA 1
ATOM 3252 C C . GLN B 1 62 ? 16.438 39.906 12.125 1 92.38 62 GLN B C 1
ATOM 3254 O O . GLN B 1 62 ? 16.188 40.406 11.023 1 92.38 62 GLN B O 1
ATOM 3259 N N . VAL B 1 63 ? 16.484 40.531 13.25 1 88.81 63 VAL B N 1
ATOM 3260 C CA . VAL B 1 63 ? 16.109 41.938 13.273 1 88.81 63 VAL B CA 1
ATOM 3261 C C . VAL B 1 63 ? 17.062 42.75 12.391 1 88.81 63 VAL B C 1
ATOM 3263 O O . VAL B 1 63 ? 18.281 42.594 12.492 1 88.81 63 VAL B O 1
ATOM 3266 N N . GLY B 1 64 ? 16.531 43.469 11.578 1 87.06 64 GLY B N 1
ATOM 3267 C CA . GLY B 1 64 ? 17.328 44.312 10.719 1 87.06 64 GLY B CA 1
ATOM 3268 C C . GLY B 1 64 ? 17.891 43.625 9.508 1 87.06 64 GLY B C 1
ATOM 3269 O O . GLY B 1 64 ? 18.344 44.25 8.562 1 87.06 64 GLY B O 1
ATOM 3270 N N . ARG B 1 65 ? 17.938 42.281 9.453 1 90.56 65 ARG B N 1
ATOM 3271 C CA . ARG B 1 65 ? 18.516 41.531 8.352 1 90.56 65 ARG B CA 1
ATOM 3272 C C . ARG B 1 65 ? 17.453 40.781 7.559 1 90.56 65 ARG B C 1
ATOM 3274 O O . ARG B 1 65 ? 17.703 40.312 6.461 1 90.56 65 ARG B O 1
ATOM 3281 N N . GLY B 1 66 ? 16.328 40.719 8.141 1 93.19 66 GLY B N 1
ATOM 3282 C CA . GLY B 1 66 ? 15.219 40.094 7.426 1 93.19 66 GLY B CA 1
ATOM 3283 C C . GLY B 1 66 ? 15.062 38.625 7.727 1 93.19 66 GLY B C 1
ATOM 3284 O O . GLY B 1 66 ? 15.516 38.156 8.773 1 93.19 66 GLY B O 1
ATOM 3285 N N . THR B 1 67 ? 14.227 37.906 6.941 1 96 67 THR B N 1
ATOM 3286 C CA . THR B 1 67 ? 13.938 36.5 7.078 1 96 67 THR B CA 1
ATOM 3287 C C . THR B 1 67 ? 14.648 35.688 5.992 1 96 67 THR B C 1
ATOM 3289 O O . THR B 1 67 ? 14.477 35.969 4.801 1 96 67 THR B O 1
ATOM 3292 N N . THR B 1 68 ? 15.492 34.719 6.379 1 97.12 68 THR B N 1
ATOM 3293 C CA . THR B 1 68 ? 16.266 33.938 5.422 1 97.12 68 THR B CA 1
ATOM 3294 C C . THR B 1 68 ? 15.914 32.469 5.508 1 97.12 68 THR B C 1
ATOM 3296 O O . THR B 1 68 ? 15.656 31.938 6.594 1 97.12 68 THR B O 1
ATOM 3299 N N . VAL B 1 69 ? 15.984 31.75 4.324 1 96.81 69 VAL B N 1
ATOM 3300 C CA . VAL B 1 69 ? 15.703 30.328 4.242 1 96.81 69 VAL B CA 1
ATOM 3301 C C . VAL B 1 69 ? 16.938 29.531 4.691 1 96.81 69 VAL B C 1
ATOM 3303 O O . VAL B 1 69 ? 18.062 29.891 4.371 1 96.81 69 VAL B O 1
ATOM 3306 N N . THR B 1 70 ? 16.734 28.484 5.426 1 94.81 70 THR B N 1
ATOM 3307 C CA . THR B 1 70 ? 17.781 27.578 5.852 1 94.81 70 THR B CA 1
ATOM 3308 C C . THR B 1 70 ? 17.469 26.141 5.43 1 94.81 70 THR B C 1
ATOM 3310 O O . THR B 1 70 ? 16.422 25.594 5.812 1 94.81 70 THR B O 1
ATOM 3313 N N . LEU B 1 71 ? 18.312 25.547 4.668 1 93.75 71 LEU B N 1
ATOM 3314 C CA . LEU B 1 71 ? 18.156 24.156 4.262 1 93.75 71 LEU B CA 1
ATOM 3315 C C . LEU B 1 71 ? 19.156 23.266 4.977 1 93.75 71 LEU B C 1
ATOM 3317 O O . LEU B 1 71 ? 20.234 23 4.445 1 93.75 71 LEU B O 1
ATOM 3321 N N . ARG B 1 72 ? 18.766 22.719 6.07 1 89.56 72 ARG B N 1
ATOM 3322 C CA . ARG B 1 72 ? 19.672 21.906 6.891 1 89.56 72 ARG B CA 1
ATOM 3323 C C . ARG B 1 72 ? 19.5 20.422 6.586 1 89.56 72 ARG B C 1
ATOM 3325 O O . ARG B 1 72 ? 18.406 19.984 6.203 1 89.56 72 ARG B O 1
ATOM 3332 N N . ASN B 1 73 ? 20.547 19.719 6.711 1 89.12 73 ASN B N 1
ATOM 3333 C CA . ASN B 1 73 ? 20.531 18.266 6.609 1 89.12 73 ASN B CA 1
ATOM 3334 C C . ASN B 1 73 ? 20.594 17.609 7.988 1 89.12 73 ASN B C 1
ATOM 3336 O O . ASN B 1 73 ? 21.688 17.344 8.508 1 89.12 73 ASN B O 1
ATOM 3340 N N . ARG B 1 74 ? 19.469 17.328 8.523 1 87.62 74 ARG B N 1
ATOM 3341 C CA . ARG B 1 74 ? 19.391 16.766 9.867 1 87.62 74 ARG B CA 1
ATOM 3342 C C . ARG B 1 74 ? 18.234 15.766 9.977 1 87.62 74 ARG B C 1
ATOM 3344 O O . ARG B 1 74 ? 17.438 15.617 9.039 1 87.62 74 ARG B O 1
ATOM 3351 N N . GLY B 1 75 ? 18.234 15.148 11.117 1 84.56 75 GLY B N 1
ATOM 3352 C CA . GLY B 1 75 ? 17.031 14.406 11.422 1 84.56 75 GLY B CA 1
ATOM 3353 C C . GLY B 1 75 ? 15.844 15.305 11.734 1 84.56 75 GLY B C 1
ATOM 3354 O O . GLY B 1 75 ? 16.016 16.453 12.164 1 84.56 75 GLY B O 1
ATOM 3355 N N . ASN B 1 76 ? 14.656 14.797 11.414 1 86.56 76 ASN B N 1
ATOM 3356 C CA . ASN B 1 76 ? 13.438 15.555 11.664 1 86.56 76 ASN B CA 1
ATOM 3357 C C . ASN B 1 76 ? 12.523 14.844 12.656 1 86.56 76 ASN B C 1
ATOM 3359 O O . ASN B 1 76 ? 12.117 13.703 12.422 1 86.56 76 ASN B O 1
ATOM 3363 N N . LYS B 1 77 ? 12.258 15.602 13.633 1 86.44 77 LYS B N 1
ATOM 3364 C CA . LYS B 1 77 ? 11.422 15.039 14.688 1 86.44 77 LYS B CA 1
ATOM 3365 C C . LYS B 1 77 ? 10.039 14.664 14.148 1 86.44 77 LYS B C 1
ATOM 3367 O O . LYS B 1 77 ? 9.375 15.484 13.516 1 86.44 77 LYS B O 1
ATOM 3372 N N . SER B 1 78 ? 9.695 13.461 14.367 1 88.62 78 SER B N 1
ATOM 3373 C CA . SER B 1 78 ? 8.398 12.93 13.961 1 88.62 78 SER B CA 1
ATOM 3374 C C . SER B 1 78 ? 8.078 11.633 14.703 1 88.62 78 SER B C 1
ATOM 3376 O O . SER B 1 78 ? 8.969 11 15.266 1 88.62 78 SER B O 1
ATOM 3378 N N . LYS B 1 79 ? 6.805 11.391 14.75 1 89.12 79 LYS B N 1
ATOM 3379 C CA . LYS B 1 79 ? 6.398 10.094 15.289 1 89.12 79 LYS B CA 1
ATOM 3380 C C . LYS B 1 79 ? 6.586 8.992 14.25 1 89.12 79 LYS B C 1
ATOM 3382 O O . LYS B 1 79 ? 6.301 9.188 13.062 1 89.12 79 LYS B O 1
ATOM 3387 N N . LEU B 1 80 ? 7.129 7.945 14.695 1 93.56 80 LEU B N 1
ATOM 3388 C CA . LEU B 1 80 ? 7.316 6.809 13.805 1 93.56 80 LEU B CA 1
ATOM 3389 C C . LEU B 1 80 ? 6.117 5.867 13.859 1 93.56 80 LEU B C 1
ATOM 3391 O O . LEU B 1 80 ? 6.281 4.652 14.008 1 93.56 80 LEU B O 1
ATOM 3395 N N . ASP B 1 81 ? 4.953 6.418 13.75 1 94.12 81 ASP B N 1
ATOM 3396 C CA . ASP B 1 81 ? 3.729 5.629 13.844 1 94.12 81 ASP B CA 1
ATOM 3397 C C . ASP B 1 81 ? 3.207 5.262 12.453 1 94.12 81 ASP B C 1
ATOM 3399 O O . ASP B 1 81 ? 2.344 4.391 12.32 1 94.12 81 ASP B O 1
ATOM 3403 N N . MET B 1 82 ? 3.76 5.91 11.453 1 96.06 82 MET B N 1
ATOM 3404 C CA . MET B 1 82 ? 3.443 5.582 10.062 1 96.06 82 MET B CA 1
ATOM 3405 C C . MET B 1 82 ? 4.691 5.652 9.188 1 96.06 82 MET B C 1
ATOM 3407 O O . MET B 1 82 ? 5.492 6.582 9.32 1 96.06 82 MET B O 1
ATOM 3411 N N . ILE B 1 83 ? 4.852 4.715 8.352 1 97.75 83 ILE B N 1
ATOM 3412 C CA . ILE B 1 83 ? 5.961 4.637 7.41 1 97.75 83 ILE B CA 1
ATOM 3413 C C . ILE B 1 83 ? 5.43 4.395 6 1 97.75 83 ILE B C 1
ATOM 3415 O O . ILE B 1 83 ? 4.57 3.533 5.793 1 97.75 83 ILE B O 1
ATOM 3419 N N . VAL B 1 84 ? 5.906 5.172 5.047 1 98 84 VAL B N 1
ATOM 3420 C CA . VAL B 1 84 ? 5.531 4.953 3.654 1 98 84 VAL B CA 1
ATOM 3421 C C . VAL B 1 84 ? 6.648 4.211 2.928 1 98 84 VAL B C 1
ATOM 3423 O O . VAL B 1 84 ? 7.809 4.633 2.963 1 98 84 VAL B O 1
ATOM 3426 N N . LEU B 1 85 ? 6.297 3.139 2.379 1 96.5 85 LEU B N 1
ATOM 3427 C CA . LEU B 1 85 ? 7.211 2.395 1.519 1 96.5 85 LEU B CA 1
ATOM 3428 C C . LEU B 1 85 ? 6.871 2.615 0.048 1 96.5 85 LEU B C 1
ATOM 3430 O O . LEU B 1 85 ? 5.785 2.25 -0.406 1 96.5 85 LEU B O 1
ATOM 3434 N N . ILE B 1 86 ? 7.738 3.217 -0.671 1 95.81 86 ILE B N 1
ATOM 3435 C CA . ILE B 1 86 ? 7.621 3.35 -2.119 1 95.81 86 ILE B CA 1
ATOM 3436 C C . ILE B 1 86 ? 8.43 2.254 -2.805 1 95.81 86 ILE B C 1
ATOM 3438 O O . ILE B 1 86 ? 9.656 2.207 -2.676 1 95.81 86 ILE B O 1
ATOM 3442 N N . ALA B 1 87 ? 7.746 1.364 -3.482 1 91.19 87 ALA B N 1
ATOM 3443 C CA . ALA B 1 87 ? 8.398 0.202 -4.078 1 91.19 87 ALA B CA 1
ATOM 3444 C C . ALA B 1 87 ? 7.688 -0.234 -5.355 1 91.19 87 ALA B C 1
ATOM 3446 O O . ALA B 1 87 ? 6.516 0.091 -5.562 1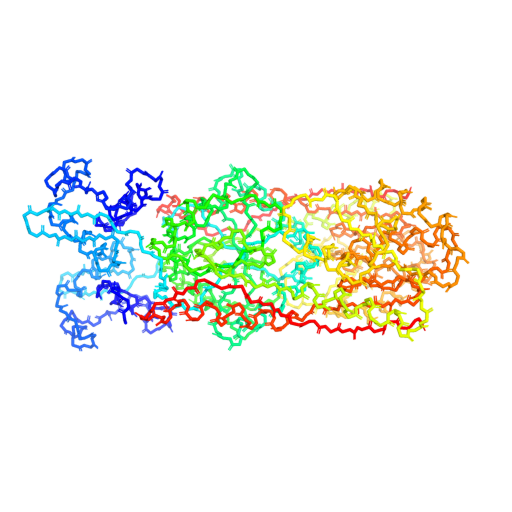 91.19 87 ALA B O 1
ATOM 3447 N N . PRO B 1 88 ? 8.398 -0.898 -6.168 1 82.5 88 PRO B N 1
ATOM 3448 C CA . PRO B 1 88 ? 7.75 -1.448 -7.359 1 82.5 88 PRO B CA 1
ATOM 3449 C C . PRO B 1 88 ? 6.93 -2.703 -7.059 1 82.5 88 PRO B C 1
ATOM 3451 O O . PRO B 1 88 ? 7.492 -3.742 -6.707 1 82.5 88 PRO B O 1
ATOM 3454 N N . ALA B 1 89 ? 5.645 -2.689 -7.25 1 72.25 89 ALA B N 1
ATOM 3455 C CA . ALA B 1 89 ? 4.734 -3.764 -6.867 1 72.25 89 ALA B CA 1
ATOM 3456 C C . ALA B 1 89 ? 4.996 -5.027 -7.684 1 72.25 89 ALA B C 1
ATOM 3458 O O . ALA B 1 89 ? 4.719 -6.137 -7.227 1 72.25 89 ALA B O 1
ATOM 3459 N N . ARG B 1 90 ? 5.496 -4.93 -8.766 1 70.19 90 ARG B N 1
ATOM 3460 C CA . ARG B 1 90 ? 5.598 -6.051 -9.695 1 70.19 90 ARG B CA 1
ATOM 3461 C C . ARG B 1 90 ? 6.84 -6.891 -9.406 1 70.19 90 ARG B C 1
ATOM 3463 O O . ARG B 1 90 ? 7.027 -7.957 -10 1 70.19 90 ARG B O 1
ATOM 3470 N N . ASN B 1 91 ? 7.598 -6.492 -8.477 1 67.5 91 ASN B N 1
ATOM 3471 C CA . ASN B 1 91 ? 8.797 -7.258 -8.133 1 67.5 91 ASN B CA 1
ATOM 3472 C C . ASN B 1 91 ? 8.461 -8.453 -7.242 1 67.5 91 ASN B C 1
ATOM 3474 O O . ASN B 1 91 ? 7.812 -8.289 -6.207 1 67.5 91 ASN B O 1
ATOM 3478 N N . PRO B 1 92 ? 8.766 -9.602 -7.707 1 66.06 92 PRO B N 1
ATOM 3479 C CA . PRO B 1 92 ? 8.445 -10.797 -6.918 1 66.06 92 PRO B CA 1
ATOM 3480 C C . PRO B 1 92 ? 9.023 -10.742 -5.504 1 66.06 92 PRO B C 1
ATOM 3482 O O . PRO B 1 92 ? 8.461 -11.328 -4.578 1 66.06 92 PRO B O 1
ATOM 3485 N N . PHE B 1 93 ? 10.25 -10.227 -5.457 1 71.81 93 PHE B N 1
ATOM 3486 C CA . PHE B 1 93 ? 10.914 -10.094 -4.168 1 71.81 93 PHE B CA 1
ATOM 3487 C C . PHE B 1 93 ? 10.156 -9.125 -3.264 1 71.81 93 PHE B C 1
ATOM 3489 O O . PHE B 1 93 ? 10.289 -9.18 -2.039 1 71.81 93 PHE B O 1
ATOM 3496 N N . PHE B 1 94 ? 9.367 -8.391 -3.832 1 75.62 94 PHE B N 1
ATOM 3497 C CA . PHE B 1 94 ? 8.633 -7.332 -3.141 1 75.62 94 PHE B CA 1
ATOM 3498 C C . PHE B 1 94 ? 7.684 -7.922 -2.105 1 75.62 94 PHE B C 1
ATOM 3500 O O . PHE B 1 94 ? 7.582 -7.41 -0.988 1 75.62 94 PHE B O 1
ATOM 3507 N N . ALA B 1 95 ? 7.141 -9.062 -2.475 1 78.06 95 ALA B N 1
ATOM 3508 C CA . ALA B 1 95 ? 6.121 -9.648 -1.604 1 78.06 95 ALA B CA 1
ATOM 3509 C C . ALA B 1 95 ? 6.723 -10.078 -0.267 1 78.06 95 ALA B C 1
ATOM 3511 O O . ALA B 1 95 ? 6.145 -9.812 0.791 1 78.06 95 ALA B O 1
ATOM 3512 N N . GLU B 1 96 ? 7.859 -10.711 -0.391 1 83.06 96 GLU B N 1
ATOM 3513 C CA . GLU B 1 96 ? 8.508 -11.156 0.838 1 83.06 96 GLU B CA 1
ATOM 3514 C C . GLU B 1 96 ? 9 -9.969 1.664 1 83.06 96 GLU B C 1
ATOM 3516 O O . GLU B 1 96 ? 8.859 -9.961 2.889 1 83.06 96 GLU B O 1
ATOM 3521 N N . PHE B 1 97 ? 9.555 -9.047 1.004 1 86 97 PHE B N 1
ATOM 3522 C CA . PHE B 1 97 ? 10.055 -7.844 1.666 1 86 97 PHE B CA 1
ATOM 3523 C C . PHE B 1 97 ? 8.938 -7.137 2.416 1 86 97 PHE B C 1
ATOM 3525 O O . PHE B 1 97 ? 9.078 -6.812 3.598 1 86 97 PHE B O 1
ATOM 3532 N N . ILE B 1 98 ? 7.855 -6.891 1.829 1 86.94 98 ILE B N 1
ATOM 3533 C CA . ILE B 1 98 ? 6.746 -6.148 2.418 1 86.94 98 ILE B CA 1
ATOM 3534 C C . ILE B 1 98 ? 6.168 -6.934 3.592 1 86.94 98 ILE B C 1
ATOM 3536 O O . ILE B 1 98 ? 5.758 -6.348 4.598 1 86.94 98 ILE B O 1
ATOM 3540 N N . ALA B 1 99 ? 6.129 -8.281 3.408 1 87.56 99 ALA B N 1
ATOM 3541 C CA . ALA B 1 99 ? 5.613 -9.117 4.492 1 87.56 99 ALA B CA 1
ATOM 3542 C C . ALA B 1 99 ? 6.461 -8.961 5.754 1 87.56 99 ALA B C 1
ATOM 3544 O O . ALA B 1 99 ? 5.93 -8.773 6.848 1 87.56 99 ALA B O 1
ATOM 3545 N N . ARG B 1 100 ? 7.746 -9.016 5.586 1 91.19 100 ARG B N 1
ATOM 3546 C CA . ARG B 1 100 ? 8.664 -8.867 6.715 1 91.19 100 ARG B CA 1
ATOM 3547 C C . ARG B 1 100 ? 8.555 -7.477 7.328 1 91.19 100 ARG B C 1
ATOM 3549 O O . ARG B 1 100 ? 8.562 -7.324 8.547 1 91.19 100 ARG B O 1
ATOM 3556 N N . PHE B 1 101 ? 8.445 -6.539 6.449 1 93.38 101 PHE B N 1
ATOM 3557 C CA . PHE B 1 101 ? 8.352 -5.156 6.902 1 93.38 101 PHE B CA 1
ATOM 3558 C C . PHE B 1 101 ? 7.059 -4.922 7.676 1 93.38 101 PHE B C 1
ATOM 3560 O O . PHE B 1 101 ? 7.074 -4.32 8.75 1 93.38 101 PHE B O 1
ATOM 3567 N N . GLN B 1 102 ? 6.02 -5.387 7.125 1 92.19 102 GLN B N 1
ATOM 3568 C CA . GLN B 1 102 ? 4.715 -5.262 7.766 1 92.19 102 GLN B CA 1
ATOM 3569 C C . GLN B 1 102 ? 4.727 -5.895 9.156 1 92.19 102 GLN B C 1
ATOM 3571 O O . GLN B 1 102 ? 4.238 -5.297 10.117 1 92.19 102 GLN B O 1
ATOM 3576 N N . ASN B 1 103 ? 5.188 -7.086 9.242 1 93.56 103 ASN B N 1
ATOM 3577 C CA . ASN B 1 103 ? 5.242 -7.793 10.516 1 93.56 103 ASN B CA 1
ATOM 3578 C C . ASN B 1 103 ? 6.047 -7.016 11.555 1 93.56 103 ASN B C 1
ATOM 3580 O O . ASN B 1 103 ? 5.613 -6.871 12.695 1 93.56 103 ASN B O 1
ATOM 3584 N N . TYR B 1 104 ? 7.168 -6.551 11.117 1 96.19 104 TYR B N 1
ATOM 3585 C CA . TYR B 1 104 ? 8.008 -5.809 12.047 1 96.19 104 TYR B CA 1
ATOM 3586 C C . TYR B 1 104 ? 7.359 -4.488 12.445 1 96.19 104 TYR B C 1
ATOM 3588 O O . TYR B 1 104 ? 7.383 -4.098 13.609 1 96.19 104 TYR B O 1
ATOM 3596 N N . ALA B 1 105 ? 6.836 -3.756 11.469 1 95.19 105 ALA B N 1
ATOM 3597 C CA . ALA B 1 105 ? 6.148 -2.494 11.742 1 95.19 105 ALA B CA 1
ATOM 3598 C C . ALA B 1 105 ? 5.059 -2.674 12.789 1 95.19 105 ALA B C 1
ATOM 3600 O O . ALA B 1 105 ? 4.895 -1.829 13.672 1 95.19 105 ALA B O 1
ATOM 3601 N N . GLU B 1 106 ? 4.328 -3.746 12.688 1 94.12 106 GLU B N 1
ATOM 3602 C CA . GLU B 1 106 ? 3.262 -4.035 13.641 1 94.12 106 GLU B CA 1
ATOM 3603 C C . GLU B 1 106 ? 3.811 -4.164 15.062 1 94.12 106 GLU B C 1
ATOM 3605 O O . GLU B 1 106 ? 3.207 -3.666 16.016 1 94.12 106 GLU B O 1
ATOM 3610 N N . THR B 1 107 ? 4.949 -4.836 15.188 1 95.19 107 THR B N 1
ATOM 3611 C CA . THR B 1 107 ? 5.547 -5.008 16.516 1 95.19 107 THR B CA 1
ATOM 3612 C C . THR B 1 107 ? 5.988 -3.666 17.078 1 95.19 107 THR B C 1
ATOM 3614 O O . THR B 1 107 ? 6.109 -3.516 18.297 1 95.19 107 THR B O 1
ATOM 3617 N N . GLN B 1 108 ? 6.25 -2.676 16.203 1 95.06 108 GLN B N 1
ATOM 3618 C CA . GLN B 1 108 ? 6.676 -1.346 16.625 1 95.06 108 GLN B CA 1
ATOM 3619 C C . GLN B 1 108 ? 5.492 -0.389 16.703 1 95.06 108 GLN B C 1
ATOM 3621 O O . GLN B 1 108 ? 5.672 0.822 16.844 1 95.06 108 GLN B O 1
ATOM 3626 N N . ASP B 1 109 ? 4.27 -0.887 16.5 1 94.5 109 ASP B N 1
ATOM 3627 C CA . ASP B 1 109 ? 3.029 -0.117 16.516 1 94.5 109 ASP B CA 1
ATOM 3628 C C . ASP B 1 109 ? 3.043 0.963 15.43 1 94.5 109 ASP B C 1
ATOM 3630 O O . ASP B 1 109 ? 2.672 2.109 15.688 1 94.5 109 ASP B O 1
ATOM 3634 N N . ALA B 1 110 ? 3.6 0.614 14.328 1 95.75 110 ALA B N 1
ATOM 3635 C CA . ALA B 1 110 ? 3.617 1.502 13.172 1 95.75 110 ALA B CA 1
ATOM 3636 C C . ALA B 1 110 ? 2.787 0.927 12.023 1 95.75 110 ALA B C 1
ATOM 3638 O O . ALA B 1 110 ? 2.768 -0.288 11.812 1 95.75 110 ALA B O 1
ATOM 3639 N N . LEU B 1 111 ? 2.105 1.782 11.336 1 96.06 111 LEU B N 1
ATOM 3640 C CA . LEU B 1 111 ? 1.394 1.392 10.125 1 96.06 111 LEU B CA 1
ATOM 3641 C C . LEU B 1 111 ? 2.291 1.535 8.898 1 96.06 111 LEU B C 1
ATOM 3643 O O . LEU B 1 111 ? 2.986 2.543 8.75 1 96.06 111 LEU B O 1
ATOM 3647 N N . LEU B 1 112 ? 2.309 0.489 8.125 1 95.94 112 LEU B N 1
ATOM 3648 C CA . LEU B 1 112 ? 3.041 0.538 6.863 1 95.94 112 LEU B CA 1
ATOM 3649 C C . LEU B 1 112 ? 2.105 0.856 5.703 1 95.94 112 LEU B C 1
ATOM 3651 O O . LEU B 1 112 ? 1.102 0.168 5.504 1 95.94 112 LEU B O 1
ATOM 3655 N N . LEU B 1 113 ? 2.406 1.956 5.031 1 96.62 113 LEU B N 1
ATOM 3656 C CA . LEU B 1 113 ? 1.677 2.359 3.836 1 96.62 113 LEU B CA 1
ATOM 3657 C C . LEU B 1 113 ? 2.516 2.123 2.584 1 96.62 113 LEU B C 1
ATOM 3659 O O . LEU B 1 113 ? 3.629 2.643 2.469 1 96.62 113 LEU B O 1
ATOM 3663 N N . TYR B 1 114 ? 1.973 1.339 1.69 1 93.25 114 TYR B N 1
ATOM 3664 C CA . TYR B 1 114 ? 2.688 1.04 0.455 1 93.25 114 TYR B CA 1
ATOM 3665 C C . TYR B 1 114 ? 2.195 1.923 -0.686 1 93.25 114 TYR B C 1
ATOM 3667 O O . TYR B 1 114 ? 0.989 2.109 -0.859 1 93.25 114 TYR B O 1
ATOM 3675 N N . VAL B 1 115 ? 3.164 2.467 -1.445 1 94.44 115 VAL B N 1
ATOM 3676 C CA . VAL B 1 115 ? 2.863 3.309 -2.6 1 94.44 115 VAL B CA 1
ATOM 3677 C C . VAL B 1 115 ? 3.684 2.85 -3.803 1 94.44 115 VAL B C 1
ATOM 3679 O O . VAL B 1 115 ? 4.898 2.658 -3.695 1 94.44 115 VAL B O 1
ATOM 3682 N N . GLU B 1 116 ? 2.984 2.572 -4.852 1 90.38 116 GLU B N 1
ATOM 3683 C CA . GLU B 1 116 ? 3.707 2.527 -6.117 1 90.38 116 GLU B CA 1
ATOM 3684 C C . GLU B 1 116 ? 3.746 3.902 -6.777 1 90.38 116 GLU B C 1
ATOM 3686 O O . GLU B 1 116 ? 2.699 4.492 -7.059 1 90.38 116 GLU B O 1
ATOM 3691 N N . LYS B 1 117 ? 4.859 4.395 -6.934 1 91.12 117 LYS B N 1
ATOM 3692 C CA . LYS B 1 117 ? 5.004 5.711 -7.547 1 91.12 117 LYS B CA 1
ATOM 3693 C C . LYS B 1 117 ? 4.309 5.762 -8.906 1 91.12 117 LYS B C 1
ATOM 3695 O O . LYS B 1 117 ? 4.477 4.859 -9.734 1 91.12 117 LYS B O 1
ATOM 3700 N N . PRO B 1 118 ? 3.576 6.82 -9.156 1 90.94 118 PRO B N 1
ATOM 3701 C CA . PRO B 1 118 ? 3.016 6.969 -10.508 1 90.94 118 PRO B CA 1
ATOM 3702 C C . PRO B 1 118 ? 4.09 7.02 -11.586 1 90.94 118 PRO B C 1
ATOM 3704 O O . PRO B 1 118 ? 5.152 7.609 -11.383 1 90.94 118 PRO B O 1
ATOM 3707 N N . ARG B 1 119 ? 3.738 6.48 -12.781 1 88.88 119 ARG B N 1
ATOM 3708 C CA . ARG B 1 119 ? 4.715 6.242 -13.836 1 88.88 119 ARG B CA 1
ATOM 3709 C C . ARG B 1 119 ? 5.332 7.555 -14.312 1 88.88 119 ARG B C 1
ATOM 3711 O O . ARG B 1 119 ? 6.543 7.633 -14.531 1 88.88 119 ARG B O 1
ATOM 3718 N N . LEU B 1 120 ? 4.566 8.586 -14.43 1 90.88 120 LEU B N 1
ATOM 3719 C CA . LEU B 1 120 ? 5.035 9.82 -15.047 1 90.88 120 LEU B CA 1
ATOM 3720 C C . LEU B 1 120 ? 5.477 10.828 -13.992 1 90.88 120 LEU B C 1
ATOM 3722 O O . LEU B 1 120 ? 5.953 11.914 -14.32 1 90.88 120 LEU B O 1
ATOM 3726 N N . GLU B 1 121 ? 5.402 10.523 -12.781 1 93.75 121 GLU B N 1
ATOM 3727 C CA . GLU B 1 121 ? 5.777 11.438 -11.711 1 93.75 121 GLU B CA 1
ATOM 3728 C C . GLU B 1 121 ? 7.188 11.148 -11.203 1 93.75 121 GLU B C 1
ATOM 3730 O O . GLU B 1 121 ? 7.578 9.984 -11.078 1 93.75 121 GLU B O 1
ATOM 3735 N N . GLU B 1 122 ? 7.863 12.188 -10.875 1 95.62 122 GLU B N 1
ATOM 3736 C CA . GLU B 1 122 ? 9.172 12.016 -10.242 1 95.62 122 GLU B CA 1
ATOM 3737 C C . GLU B 1 122 ? 9.031 11.531 -8.805 1 95.62 122 GLU B C 1
ATOM 3739 O O . GLU B 1 122 ? 8.031 11.82 -8.141 1 95.62 122 GLU B O 1
ATOM 3744 N N . LEU B 1 123 ? 10.031 10.758 -8.367 1 96.75 123 LEU B N 1
ATOM 3745 C CA . LEU B 1 123 ? 10.023 10.234 -7.004 1 96.75 123 LEU B CA 1
ATOM 3746 C C . LEU B 1 123 ? 9.844 11.359 -5.992 1 96.75 123 LEU B C 1
ATOM 3748 O O . LEU B 1 123 ? 9 11.266 -5.094 1 96.75 123 LEU B O 1
ATOM 3752 N N . GLU B 1 124 ? 10.57 12.461 -6.195 1 97.94 124 GLU B N 1
ATOM 3753 C CA . GLU B 1 124 ? 10.609 13.555 -5.23 1 97.94 124 GLU B CA 1
ATOM 3754 C C . GLU B 1 124 ? 9.266 14.266 -5.141 1 97.94 124 GLU B C 1
ATOM 3756 O O . GLU B 1 124 ? 8.844 14.688 -4.062 1 97.94 124 GLU B O 1
ATOM 3761 N N . ASN B 1 125 ? 8.641 14.414 -6.254 1 96.88 125 ASN B N 1
ATOM 3762 C CA . ASN B 1 125 ? 7.297 15 -6.246 1 96.88 125 ASN B CA 1
ATOM 3763 C C . ASN B 1 125 ? 6.309 14.117 -5.488 1 96.88 125 ASN B C 1
ATOM 3765 O O . ASN B 1 125 ? 5.461 14.617 -4.754 1 96.88 125 ASN B O 1
ATOM 3769 N N . CYS B 1 126 ? 6.426 12.852 -5.707 1 96.75 126 CYS B N 1
ATOM 3770 C CA . CYS B 1 126 ? 5.598 11.898 -4.969 1 96.75 126 CYS B CA 1
ATOM 3771 C C . CYS B 1 126 ? 5.84 12.023 -3.467 1 96.75 126 CYS B C 1
ATOM 3773 O O . CYS B 1 126 ? 4.895 12.117 -2.686 1 96.75 126 CYS B O 1
ATOM 3775 N N . LEU B 1 127 ? 7.078 12.047 -3.061 1 97.81 127 LEU B N 1
ATOM 3776 C CA . LEU B 1 127 ? 7.461 12.188 -1.658 1 97.81 127 LEU B CA 1
ATOM 3777 C C . LEU B 1 127 ? 6.93 13.492 -1.08 1 97.81 127 LEU B C 1
ATOM 3779 O O . LEU B 1 127 ? 6.48 13.539 0.068 1 97.81 127 LEU B O 1
ATOM 3783 N N . TYR B 1 128 ? 6.949 14.539 -1.885 1 97.44 128 TYR B N 1
ATOM 3784 C CA . TYR B 1 128 ? 6.48 15.828 -1.402 1 97.44 128 TYR B CA 1
ATOM 3785 C C . TYR B 1 128 ? 4.973 15.812 -1.172 1 97.44 128 TYR B C 1
ATOM 3787 O O . TYR B 1 128 ? 4.473 16.438 -0.239 1 97.44 128 TYR B O 1
ATOM 3795 N N . ARG B 1 129 ? 4.223 15.133 -2.029 1 95.12 129 ARG B N 1
ATOM 3796 C CA . ARG B 1 129 ? 2.797 14.953 -1.783 1 95.12 129 ARG B CA 1
ATOM 3797 C C . ARG B 1 129 ? 2.551 14.312 -0.422 1 95.12 129 ARG B C 1
ATOM 3799 O O . ARG B 1 129 ? 1.649 14.727 0.311 1 95.12 129 ARG B O 1
ATOM 3806 N N . LEU B 1 130 ? 3.34 13.289 -0.139 1 96.38 130 LEU B N 1
ATOM 3807 C CA . LEU B 1 130 ? 3.223 12.586 1.136 1 96.38 130 LEU B CA 1
ATOM 3808 C C . LEU B 1 130 ? 3.574 13.516 2.297 1 96.38 130 LEU B C 1
ATOM 3810 O O . LEU B 1 130 ? 2.863 13.547 3.303 1 96.38 130 LEU B O 1
ATOM 3814 N N . TYR B 1 131 ? 4.641 14.305 2.115 1 95.12 131 TYR B N 1
ATOM 3815 C CA . TYR B 1 131 ? 5.059 15.281 3.111 1 95.12 131 TYR B CA 1
ATOM 3816 C C . TYR B 1 131 ? 3.91 16.219 3.469 1 95.12 131 TYR B C 1
ATOM 3818 O O . TYR B 1 131 ? 3.68 16.516 4.645 1 95.12 131 TYR B O 1
ATOM 3826 N N . LYS B 1 132 ? 3.195 16.625 2.479 1 90.81 132 LYS B N 1
ATOM 3827 C CA . LYS B 1 132 ? 2.117 17.594 2.662 1 90.81 132 LYS B CA 1
ATOM 3828 C C . LYS B 1 132 ? 0.98 17 3.488 1 90.81 132 LYS B C 1
ATOM 3830 O O . LYS B 1 132 ? 0.173 17.734 4.059 1 90.81 132 LYS B O 1
ATOM 3835 N N . ARG B 1 133 ? 0.98 15.703 3.643 1 90.19 133 ARG B N 1
ATOM 3836 C CA . ARG B 1 133 ? -0.06 15.039 4.422 1 90.19 133 ARG B CA 1
ATOM 3837 C C . ARG B 1 133 ? 0.477 14.578 5.773 1 90.19 133 ARG B C 1
ATOM 3839 O O . ARG B 1 133 ? -0.176 13.805 6.477 1 90.19 133 ARG B O 1
ATOM 3846 N N . GLY B 1 134 ? 1.622 15 6.062 1 90.19 134 GLY B N 1
ATOM 3847 C CA . GLY B 1 134 ? 2.203 14.68 7.355 1 90.19 134 GLY B CA 1
ATOM 3848 C C . GLY B 1 134 ? 2.842 13.305 7.391 1 90.19 134 GLY B C 1
ATOM 3849 O O . GLY B 1 134 ? 3.15 12.781 8.469 1 90.19 134 GLY B O 1
ATOM 3850 N N . LEU B 1 135 ? 2.951 12.664 6.258 1 95.19 135 LEU B N 1
ATOM 3851 C CA . LEU B 1 135 ? 3.688 11.406 6.16 1 95.19 135 LEU B CA 1
ATOM 3852 C C . LEU B 1 135 ? 5.172 11.664 5.93 1 95.19 135 LEU B C 1
ATOM 3854 O O . LEU B 1 135 ? 5.613 11.797 4.785 1 95.19 135 LEU B O 1
ATOM 3858 N N . ARG B 1 136 ? 5.926 11.617 7.02 1 95.19 136 ARG B N 1
ATOM 3859 C CA . ARG B 1 136 ? 7.262 12.203 6.988 1 95.19 136 ARG B CA 1
ATOM 3860 C C . ARG B 1 136 ? 8.336 11.125 7.035 1 95.19 136 ARG B C 1
ATOM 3862 O O . ARG B 1 136 ? 9.531 11.438 7.035 1 95.19 136 ARG B O 1
ATOM 3869 N N . ASN B 1 137 ? 7.969 9.875 7.207 1 97.81 137 ASN B N 1
ATOM 3870 C CA . ASN B 1 137 ? 8.906 8.758 7.23 1 97.81 137 ASN B CA 1
ATOM 3871 C C . ASN B 1 137 ? 8.742 7.863 6.004 1 97.81 137 ASN B C 1
ATOM 3873 O O . ASN B 1 137 ? 7.715 7.199 5.844 1 97.81 137 ASN B O 1
ATOM 3877 N N . ALA B 1 138 ? 9.805 7.852 5.168 1 98.31 138 ALA B N 1
ATOM 3878 C CA . ALA B 1 138 ? 9.672 7.129 3.906 1 98.31 138 ALA B CA 1
ATOM 3879 C C . ALA B 1 138 ? 10.82 6.152 3.707 1 98.31 138 ALA B C 1
ATOM 3881 O O . ALA B 1 138 ? 11.969 6.457 4.047 1 98.31 138 ALA B O 1
ATOM 3882 N N . VAL B 1 139 ? 10.516 5.066 3.234 1 98.12 139 VAL B N 1
ATOM 3883 C CA . VAL B 1 139 ? 11.469 4.086 2.727 1 98.12 139 VAL B CA 1
ATOM 3884 C C . VAL B 1 139 ? 11.297 3.924 1.219 1 98.12 139 VAL B C 1
ATOM 3886 O O . VAL B 1 139 ? 10.172 3.77 0.732 1 98.12 139 VAL B O 1
ATOM 3889 N N . VAL B 1 140 ? 12.414 3.955 0.489 1 97.19 140 VAL B N 1
ATOM 3890 C CA . VAL B 1 140 ? 12.328 3.951 -0.968 1 97.19 140 VAL B CA 1
ATOM 3891 C C . VAL B 1 140 ? 13.141 2.785 -1.53 1 97.19 140 VAL B C 1
ATOM 3893 O O . VAL B 1 140 ? 14.344 2.682 -1.286 1 97.19 140 VAL B O 1
ATOM 3896 N N . TRP B 1 141 ? 12.461 1.913 -2.131 1 93.19 141 TRP B N 1
ATOM 3897 C CA . TRP B 1 141 ? 13.125 0.95 -3.004 1 93.19 141 TRP B CA 1
ATOM 3898 C C . TRP B 1 141 ? 13.203 1.475 -4.434 1 93.19 141 TRP B C 1
ATOM 3900 O O . TRP B 1 141 ? 12.258 1.334 -5.207 1 93.19 141 TRP B O 1
ATOM 3910 N N . LEU B 1 142 ? 14.305 1.982 -4.82 1 87.38 142 LEU B N 1
ATOM 3911 C CA . LEU B 1 142 ? 14.492 2.82 -6 1 87.38 142 LEU B CA 1
ATOM 3912 C C . LEU B 1 142 ? 14.68 1.965 -7.25 1 87.38 142 LEU B C 1
ATOM 3914 O O . LEU B 1 142 ? 14.266 2.354 -8.344 1 87.38 142 LEU B O 1
ATOM 3918 N N . GLU B 1 143 ? 15.219 0.762 -7.137 1 81.88 143 GLU B N 1
ATOM 3919 C CA . GLU B 1 143 ? 15.641 -0.066 -8.258 1 81.88 143 GLU B CA 1
ATOM 3920 C C . GLU B 1 143 ? 16.516 0.728 -9.234 1 81.88 143 GLU B C 1
ATOM 3922 O O . GLU B 1 143 ? 17.578 1.214 -8.859 1 81.88 143 GLU B O 1
ATOM 3927 N N . ASP B 1 144 ? 16.047 1.05 -10.461 1 80.81 144 ASP B N 1
ATOM 3928 C CA . ASP B 1 144 ? 16.859 1.689 -11.492 1 80.81 144 ASP B CA 1
ATOM 3929 C C . ASP B 1 144 ? 16.359 3.1 -11.789 1 80.81 144 ASP B C 1
ATOM 3931 O O . ASP B 1 144 ? 16.844 3.752 -12.719 1 80.81 144 ASP B O 1
ATOM 3935 N N . LEU B 1 145 ? 15.586 3.66 -10.938 1 86.25 145 LEU B N 1
ATOM 3936 C CA . LEU B 1 145 ? 15.008 4.977 -11.188 1 86.25 145 LEU B CA 1
ATOM 3937 C C . LEU B 1 145 ? 15.992 6.082 -10.828 1 86.25 145 LEU B C 1
ATOM 3939 O O . LEU B 1 145 ? 16.828 5.906 -9.93 1 86.25 145 LEU B O 1
ATOM 3943 N N . PRO B 1 146 ? 15.93 7.176 -11.531 1 90.75 146 PRO B N 1
ATOM 3944 C CA . PRO B 1 146 ? 16.797 8.305 -11.203 1 90.75 146 PRO B CA 1
ATOM 3945 C C . PRO B 1 146 ? 16.344 9.07 -9.969 1 90.75 146 PRO B C 1
ATOM 3947 O O . PRO B 1 146 ? 15.195 8.906 -9.531 1 90.75 146 PRO B O 1
ATOM 3950 N N . VAL B 1 147 ? 17.266 9.891 -9.461 1 94.5 147 VAL B N 1
ATOM 3951 C CA . VAL B 1 147 ? 16.953 10.766 -8.328 1 94.5 147 VAL B CA 1
ATOM 3952 C C . VAL B 1 147 ? 17.422 12.188 -8.633 1 94.5 147 VAL B C 1
ATOM 3954 O O . VAL B 1 147 ? 18.438 12.383 -9.289 1 94.5 147 VAL B O 1
ATOM 3957 N N . ASP B 1 148 ? 16.625 13.117 -8.273 1 96.56 148 ASP B N 1
ATOM 3958 C CA . ASP B 1 148 ? 17.031 14.516 -8.234 1 96.56 148 ASP B CA 1
ATOM 3959 C C . ASP B 1 148 ? 17.594 14.891 -6.855 1 96.56 148 ASP B C 1
ATOM 3961 O O . ASP B 1 148 ? 16.828 15.172 -5.934 1 96.56 148 ASP B O 1
ATOM 3965 N N . VAL B 1 149 ? 18.844 14.977 -6.789 1 95.12 149 VAL B N 1
ATOM 3966 C CA . VAL B 1 149 ? 19.547 15.125 -5.512 1 95.12 149 VAL B CA 1
ATOM 3967 C C . VAL B 1 149 ? 19.172 16.453 -4.875 1 95.12 149 VAL B C 1
ATOM 3969 O O . VAL B 1 149 ? 19.031 16.562 -3.65 1 95.12 149 VAL B O 1
ATOM 3972 N N . GLU B 1 150 ? 19 17.453 -5.66 1 96.31 150 GLU B N 1
ATOM 3973 C CA . GLU B 1 150 ? 18.656 18.766 -5.133 1 96.31 150 GLU B CA 1
ATOM 3974 C C . GLU B 1 150 ? 17.25 18.766 -4.539 1 96.31 150 GLU B C 1
ATOM 3976 O O . GLU B 1 150 ? 17 19.375 -3.498 1 96.31 150 GLU B O 1
ATOM 3981 N N . LYS B 1 151 ? 16.375 18.156 -5.176 1 97.19 151 LYS B N 1
ATOM 3982 C CA . LYS B 1 151 ? 15.031 18.031 -4.625 1 97.19 151 LYS B CA 1
ATOM 3983 C C . LYS B 1 151 ? 15.039 17.219 -3.334 1 97.19 151 LYS B C 1
ATOM 3985 O O . LYS B 1 151 ? 14.297 17.531 -2.396 1 97.19 151 LYS B O 1
ATOM 3990 N N . LEU B 1 152 ? 15.883 16.188 -3.281 1 97.06 152 LEU B N 1
ATOM 3991 C CA . LEU B 1 152 ? 15.984 15.398 -2.059 1 97.06 152 LEU B CA 1
ATOM 3992 C C . LEU B 1 152 ? 16.516 16.25 -0.909 1 97.06 152 LEU B C 1
ATOM 3994 O O . LEU B 1 152 ? 16.062 16.125 0.227 1 97.06 152 LEU B O 1
ATOM 3998 N N . ARG B 1 153 ? 17.484 17.062 -1.272 1 96.44 153 ARG B N 1
ATOM 3999 C CA . ARG B 1 153 ? 18.031 17.984 -0.291 1 96.44 153 ARG B CA 1
ATOM 4000 C C . ARG B 1 153 ? 16.938 18.875 0.296 1 96.44 153 ARG B C 1
ATOM 4002 O O . ARG B 1 153 ? 16.844 19.016 1.516 1 96.44 153 ARG B O 1
ATOM 4009 N N . ARG B 1 154 ? 16.156 19.391 -0.571 1 97.12 154 ARG B N 1
ATOM 4010 C CA . ARG B 1 154 ? 15.094 20.281 -0.129 1 97.12 154 ARG B CA 1
ATOM 4011 C C . ARG B 1 154 ? 14.031 19.531 0.666 1 97.12 154 ARG B C 1
ATOM 4013 O O . ARG B 1 154 ? 13.516 20.031 1.664 1 97.12 154 ARG B O 1
ATOM 4020 N N . LEU B 1 155 ? 13.719 18.328 0.267 1 96.81 155 LEU B N 1
ATOM 4021 C CA . LEU B 1 155 ? 12.766 17.5 0.999 1 96.81 155 LEU B CA 1
ATOM 4022 C C . LEU B 1 155 ? 13.273 17.203 2.404 1 96.81 155 LEU B C 1
ATOM 4024 O O . LEU B 1 155 ? 12.516 17.281 3.373 1 96.81 155 LEU B O 1
ATOM 4028 N N . ARG B 1 156 ? 14.539 16.844 2.453 1 95.69 156 ARG B N 1
ATOM 4029 C CA . ARG B 1 156 ? 15.18 16.594 3.74 1 95.69 156 ARG B CA 1
ATOM 4030 C C . ARG B 1 156 ? 15.094 17.828 4.645 1 95.69 156 ARG B C 1
ATOM 4032 O O . ARG B 1 156 ? 14.703 17.703 5.812 1 95.69 156 ARG B O 1
ATOM 4039 N N . ALA B 1 157 ? 15.367 18.938 4.117 1 94 157 ALA B N 1
ATOM 4040 C CA . ALA B 1 157 ? 15.344 20.188 4.875 1 94 157 ALA B CA 1
ATOM 4041 C C . ALA B 1 157 ? 13.93 20.531 5.328 1 94 157 ALA B C 1
ATOM 4043 O O . ALA B 1 157 ? 13.734 21.094 6.41 1 94 157 ALA B O 1
ATOM 4044 N N . LEU B 1 158 ? 12.984 20.188 4.504 1 94.62 158 LEU B N 1
ATOM 4045 C CA . LEU B 1 158 ? 11.586 20.484 4.816 1 94.62 158 LEU B CA 1
ATOM 4046 C C . LEU B 1 158 ? 11.102 19.625 5.984 1 94.62 158 LEU B C 1
ATOM 4048 O O . LEU B 1 158 ? 10.203 20.031 6.727 1 94.62 158 LEU B O 1
ATOM 4052 N N . GLY B 1 159 ? 11.719 18.422 6.082 1 92.81 159 GLY B N 1
ATOM 4053 C CA . GLY B 1 159 ? 11.312 17.672 7.254 1 92.81 159 GLY B CA 1
ATOM 4054 C C . GLY B 1 159 ? 11.078 16.203 6.965 1 92.81 159 GLY B C 1
ATOM 4055 O O . GLY B 1 159 ? 10.516 15.477 7.789 1 92.81 159 GLY B O 1
ATOM 4056 N N . MET B 1 160 ? 11.5 15.727 5.797 1 95.5 160 MET B N 1
ATOM 4057 C CA . MET B 1 160 ? 11.297 14.328 5.426 1 95.5 160 MET B CA 1
ATOM 4058 C C . MET B 1 160 ? 12.422 13.461 5.969 1 95.5 160 MET B C 1
ATOM 4060 O O . MET B 1 160 ? 13.602 13.812 5.863 1 95.5 160 MET B O 1
ATOM 4064 N N . ASN B 1 161 ? 12.109 12.422 6.633 1 96.75 161 ASN B N 1
ATOM 4065 C CA . ASN B 1 161 ? 13.039 11.344 6.945 1 96.75 161 ASN B CA 1
ATOM 4066 C C . ASN B 1 161 ? 13.008 10.242 5.891 1 96.75 161 ASN B C 1
ATOM 4068 O O . ASN B 1 161 ? 11.93 9.828 5.461 1 96.75 161 ASN B O 1
ATOM 4072 N N . MET B 1 162 ? 14.195 9.789 5.422 1 98.06 162 MET B N 1
ATOM 4073 C CA . MET B 1 162 ? 14.203 8.875 4.281 1 98.06 162 MET B CA 1
ATOM 4074 C C . MET B 1 162 ? 15.273 7.801 4.453 1 98.06 162 MET B C 1
ATOM 4076 O O . MET B 1 162 ? 16.359 8.078 4.949 1 98.06 162 MET B O 1
ATOM 4080 N N . VAL B 1 163 ? 14.977 6.648 4.074 1 98.38 163 VAL B N 1
ATOM 4081 C CA . VAL B 1 163 ? 15.914 5.539 3.934 1 98.38 163 VAL B CA 1
ATOM 4082 C C . VAL B 1 163 ? 15.758 4.902 2.553 1 98.38 163 VAL B C 1
ATOM 4084 O O . VAL B 1 163 ? 14.648 4.562 2.139 1 98.38 163 VAL B O 1
ATOM 4087 N N . PHE B 1 164 ? 16.797 4.777 1.849 1 97.69 164 PHE B N 1
ATOM 4088 C CA . PHE B 1 164 ? 16.797 4.094 0.56 1 97.69 164 PHE B CA 1
ATOM 4089 C C . PHE B 1 164 ? 17.281 2.658 0.706 1 97.69 164 PHE B C 1
ATOM 4091 O O . PHE B 1 164 ? 18.312 2.406 1.341 1 97.69 164 PHE B O 1
ATOM 4098 N N . PHE B 1 165 ? 16.547 1.775 0.148 1 95.06 165 PHE B N 1
ATOM 4099 C CA . PHE B 1 165 ? 16.906 0.364 0.11 1 95.06 165 PHE B CA 1
ATOM 4100 C C . PHE B 1 165 ? 17.625 0.023 -1.191 1 95.06 165 PHE B C 1
ATOM 4102 O O . PHE B 1 165 ? 17.141 0.353 -2.277 1 95.06 165 PHE B O 1
ATOM 4109 N N . ASP B 1 166 ? 18.781 -0.55 -1.101 1 92.06 166 ASP B N 1
ATOM 4110 C CA . ASP B 1 166 ? 19.547 -1.11 -2.207 1 92.06 166 ASP B CA 1
ATOM 4111 C C . ASP B 1 166 ? 20.031 -0.013 -3.152 1 92.06 166 ASP B C 1
ATOM 4113 O O . ASP B 1 166 ? 20.156 -0.238 -4.359 1 92.06 166 ASP B O 1
ATOM 4117 N N . SER B 1 167 ? 20.203 1.251 -2.639 1 93.94 167 SER B N 1
ATOM 4118 C CA . SER B 1 167 ? 20.703 2.363 -3.451 1 93.94 167 SER B CA 1
ATOM 4119 C C . SER B 1 167 ? 21.391 3.416 -2.588 1 93.94 167 SER B C 1
ATOM 4121 O O . SER B 1 167 ? 20.875 3.791 -1.531 1 93.94 167 SER B O 1
ATOM 4123 N N . ASP B 1 168 ? 22.516 3.916 -3.062 1 93.44 168 ASP B N 1
ATOM 4124 C CA . ASP B 1 168 ? 23.219 4.965 -2.344 1 93.44 168 ASP B CA 1
ATOM 4125 C C . ASP B 1 168 ? 23.062 6.316 -3.035 1 93.44 168 ASP B C 1
ATOM 4127 O O . ASP B 1 168 ? 23.75 7.281 -2.707 1 93.44 168 ASP B O 1
ATOM 4131 N N . LYS B 1 169 ? 22.125 6.395 -3.916 1 93.94 169 LYS B N 1
ATOM 4132 C CA . LYS B 1 169 ? 21.984 7.586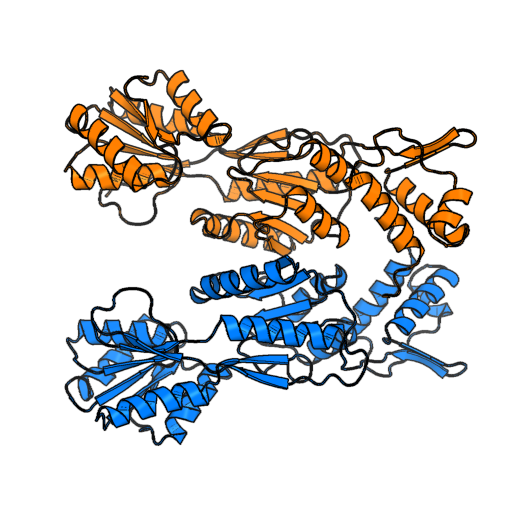 -4.75 1 93.94 169 LYS B CA 1
ATOM 4133 C C . LYS B 1 169 ? 21.516 8.781 -3.92 1 93.94 169 LYS B C 1
ATOM 4135 O O . LYS B 1 169 ? 21.672 9.93 -4.34 1 93.94 169 LYS B O 1
ATOM 4140 N N . ALA B 1 170 ? 20.969 8.5 -2.789 1 95.06 170 ALA B N 1
ATOM 4141 C CA . ALA B 1 170 ? 20.344 9.578 -2.02 1 95.06 170 ALA B CA 1
ATOM 4142 C C . ALA B 1 170 ? 21.297 10.109 -0.951 1 95.06 170 ALA B C 1
ATOM 4144 O O . ALA B 1 170 ? 20.969 11.055 -0.237 1 95.06 170 ALA B O 1
ATOM 4145 N N . ILE B 1 171 ? 22.469 9.547 -0.807 1 94.62 171 ILE B N 1
ATOM 4146 C CA . ILE B 1 171 ? 23.469 10.062 0.112 1 94.62 171 ILE B CA 1
ATOM 4147 C C . ILE B 1 171 ? 23.906 11.461 -0.329 1 94.62 171 ILE B C 1
ATOM 4149 O O . ILE B 1 171 ? 24.156 11.695 -1.514 1 94.62 171 ILE B O 1
ATOM 4153 N N . PRO B 1 172 ? 23.953 12.461 0.525 1 96.19 172 PRO B N 1
ATOM 4154 C CA . PRO B 1 172 ? 23.922 12.344 1.985 1 96.19 172 PRO B CA 1
ATOM 4155 C C . PRO B 1 172 ? 22.562 12.711 2.58 1 96.19 172 PRO B C 1
ATOM 4157 O O . PRO B 1 172 ? 22.484 13.086 3.752 1 96.19 172 PRO B O 1
ATOM 4160 N N . TYR B 1 173 ? 21.516 12.664 1.897 1 96.25 173 TYR B N 1
ATOM 4161 C CA . TYR B 1 173 ? 20.234 13.203 2.367 1 96.25 173 TYR B CA 1
ATOM 4162 C C . TYR B 1 173 ? 19.328 12.086 2.861 1 96.25 173 TYR B C 1
ATOM 4164 O O . TYR B 1 173 ? 18.266 12.344 3.428 1 96.25 173 TYR B O 1
ATOM 4172 N N . ALA B 1 174 ? 19.734 10.844 2.678 1 97.31 174 ALA B N 1
ATOM 4173 C CA . ALA B 1 174 ? 19.016 9.68 3.189 1 97.31 174 ALA B CA 1
ATOM 4174 C C . ALA B 1 174 ? 19.984 8.547 3.531 1 97.31 174 ALA B C 1
ATOM 4176 O O . ALA B 1 174 ? 21.016 8.391 2.881 1 97.31 174 ALA B O 1
ATOM 4177 N N . ASP B 1 175 ? 19.656 7.812 4.543 1 97.62 175 ASP B N 1
ATOM 4178 C CA . ASP B 1 175 ? 20.391 6.586 4.82 1 97.62 175 ASP B CA 1
ATOM 4179 C C . ASP B 1 175 ? 20.172 5.551 3.721 1 97.62 175 ASP B C 1
ATOM 4181 O O . ASP B 1 175 ? 19.156 5.59 3.02 1 97.62 175 ASP B O 1
ATOM 4185 N N . CYS B 1 176 ? 21.141 4.738 3.535 1 97.5 176 CYS B N 1
ATOM 4186 C CA . CYS B 1 176 ? 21.047 3.615 2.605 1 97.5 176 CYS B CA 1
ATOM 4187 C C . CYS B 1 176 ? 21.234 2.289 3.332 1 97.5 176 CYS B C 1
ATOM 4189 O O . CYS B 1 176 ? 22.172 2.125 4.102 1 97.5 176 CYS B O 1
ATOM 4191 N N . VAL B 1 177 ? 20.281 1.381 3.174 1 97.88 177 VAL B N 1
ATOM 4192 C CA . VAL B 1 177 ? 20.391 0.024 3.699 1 97.88 177 VAL B CA 1
ATOM 4193 C C . VAL B 1 177 ? 20.469 -0.973 2.543 1 97.88 177 VAL B C 1
ATOM 4195 O O . VAL B 1 177 ? 19.594 -0.97 1.664 1 97.88 177 VAL B O 1
ATOM 4198 N N . THR B 1 178 ? 21.438 -1.814 2.488 1 96.31 178 THR B N 1
ATOM 4199 C CA . THR B 1 178 ? 21.672 -2.742 1.386 1 96.31 178 THR B CA 1
ATOM 4200 C C . THR B 1 178 ? 22.266 -4.051 1.894 1 96.31 178 THR B C 1
ATOM 4202 O O . THR B 1 178 ? 22.688 -4.137 3.049 1 96.31 178 THR B O 1
ATOM 4205 N N . LEU B 1 179 ? 22.188 -5.031 1.037 1 96.38 179 LEU B N 1
ATOM 4206 C CA . LEU B 1 179 ? 23 -6.223 1.261 1 96.38 179 LEU B CA 1
ATOM 4207 C C . LEU B 1 179 ? 24.484 -5.891 1.195 1 96.38 179 LEU B C 1
ATOM 4209 O O . LEU B 1 179 ? 24.891 -5.016 0.431 1 96.38 179 LEU B O 1
ATOM 4213 N N . ASP B 1 180 ? 25.266 -6.523 2.035 1 97.81 180 ASP B N 1
ATOM 4214 C CA . ASP B 1 180 ? 26.719 -6.492 1.805 1 97.81 180 ASP B CA 1
ATOM 4215 C C . ASP B 1 180 ? 27.094 -7.277 0.549 1 97.81 180 ASP B C 1
ATOM 4217 O O . ASP B 1 180 ? 27.438 -8.461 0.629 1 97.81 180 ASP B O 1
ATOM 4221 N N . ASN B 1 181 ? 26.984 -6.566 -0.468 1 97.19 181 ASN B N 1
ATOM 4222 C CA . ASN B 1 181 ? 27.125 -7.188 -1.78 1 97.19 181 ASN B CA 1
ATOM 4223 C C . ASN B 1 181 ? 28.516 -7.805 -1.96 1 97.19 181 ASN B C 1
ATOM 4225 O O . ASN B 1 181 ? 28.641 -8.883 -2.539 1 97.19 181 ASN B O 1
ATOM 4229 N N . ALA B 1 182 ? 29.547 -7.133 -1.563 1 97.19 182 ALA B N 1
ATOM 4230 C CA . ALA B 1 182 ? 30.906 -7.66 -1.662 1 97.19 182 ALA B CA 1
ATOM 4231 C C . ALA B 1 182 ? 31.047 -8.961 -0.879 1 97.19 182 ALA B C 1
ATOM 4233 O O . ALA B 1 182 ? 31.609 -9.938 -1.383 1 97.19 182 ALA B O 1
ATOM 4234 N N . LEU B 1 183 ? 30.5 -8.891 0.295 1 97.75 183 LEU B N 1
ATOM 4235 C CA . LEU B 1 183 ? 30.562 -10.086 1.131 1 97.75 183 LEU B CA 1
ATOM 4236 C C . LEU B 1 183 ? 29.781 -11.234 0.495 1 97.75 183 LEU B C 1
ATOM 4238 O O . LEU B 1 183 ? 30.203 -12.398 0.588 1 97.75 183 LEU B O 1
ATOM 4242 N N . ALA B 1 184 ? 28.656 -10.945 -0.07 1 98.12 184 ALA B N 1
ATOM 4243 C CA . ALA B 1 184 ? 27.844 -11.969 -0.719 1 98.12 184 ALA B CA 1
ATOM 4244 C C . ALA B 1 184 ? 28.641 -12.711 -1.793 1 98.12 184 ALA B C 1
ATOM 4246 O O . ALA B 1 184 ? 28.672 -13.938 -1.811 1 98.12 184 ALA B O 1
ATOM 4247 N N . ILE B 1 185 ? 29.312 -11.938 -2.613 1 98.12 185 ILE B N 1
ATOM 4248 C CA . ILE B 1 185 ? 30.062 -12.516 -3.721 1 98.12 185 ILE B CA 1
ATOM 4249 C C . ILE B 1 185 ? 31.281 -13.25 -3.184 1 98.12 185 ILE B C 1
ATOM 4251 O O . ILE B 1 185 ? 31.609 -14.359 -3.635 1 98.12 185 ILE B O 1
ATOM 4255 N N . ARG B 1 186 ? 31.938 -12.656 -2.213 1 97.62 186 ARG B N 1
ATOM 4256 C CA . ARG B 1 186 ? 33.094 -13.305 -1.604 1 97.62 186 ARG B CA 1
ATOM 4257 C C . ARG B 1 186 ? 32.719 -14.648 -0.991 1 97.62 186 ARG B C 1
ATOM 4259 O O . ARG B 1 186 ? 33.469 -15.617 -1.113 1 97.62 186 ARG B O 1
ATOM 4266 N N . ALA B 1 187 ? 31.625 -14.688 -0.352 1 97.75 187 ALA B N 1
ATOM 4267 C CA . ALA B 1 187 ? 31.156 -15.914 0.287 1 97.75 187 ALA B CA 1
ATOM 4268 C C . ALA B 1 187 ? 30.844 -16.984 -0.75 1 97.75 187 ALA B C 1
ATOM 4270 O O . ALA B 1 187 ? 31.25 -18.141 -0.591 1 97.75 187 ALA B O 1
ATOM 4271 N N . LEU B 1 188 ? 30.141 -16.609 -1.777 1 97.75 188 LEU B N 1
ATOM 4272 C CA . LEU B 1 188 ? 29.828 -17.562 -2.836 1 97.75 188 LEU B CA 1
ATOM 4273 C C . LEU B 1 188 ? 31.094 -18.047 -3.525 1 97.75 188 LEU B C 1
ATOM 4275 O O . LEU B 1 188 ? 31.281 -19.266 -3.691 1 97.75 188 LEU B O 1
ATOM 4279 N N . TYR B 1 189 ? 31.938 -17.141 -3.93 1 97.5 189 TYR B N 1
ATOM 4280 C CA . TYR B 1 189 ? 33.188 -17.469 -4.609 1 97.5 189 TYR B CA 1
ATOM 4281 C C . TYR B 1 189 ? 34.062 -18.375 -3.75 1 97.5 189 TYR B C 1
ATOM 4283 O O . TYR B 1 189 ? 34.562 -19.391 -4.223 1 97.5 189 TYR B O 1
ATOM 4291 N N . GLY B 1 190 ? 34.188 -17.953 -2.504 1 96.56 190 GLY B N 1
ATOM 4292 C CA . GLY B 1 190 ? 34.969 -18.734 -1.569 1 96.56 190 GLY B CA 1
ATOM 4293 C C . GLY B 1 190 ? 34.469 -20.141 -1.374 1 96.56 190 GLY B C 1
ATOM 4294 O O . GLY B 1 190 ? 35.25 -21.094 -1.348 1 96.56 190 GLY B O 1
ATOM 4295 N N . GLU B 1 191 ? 33.188 -20.266 -1.223 1 96.94 191 GLU B N 1
ATOM 4296 C CA . GLU B 1 191 ? 32.594 -21.578 -1.045 1 96.94 191 GLU B CA 1
ATOM 4297 C C . GLU B 1 191 ? 32.781 -22.453 -2.285 1 96.94 191 GLU B C 1
ATOM 4299 O O . GLU B 1 191 ? 33.062 -23.641 -2.174 1 96.94 191 GLU B O 1
ATOM 4304 N N . LEU B 1 192 ? 32.625 -21.875 -3.432 1 96.12 192 LEU B N 1
ATOM 4305 C CA . LEU B 1 192 ? 32.844 -22.609 -4.672 1 96.12 192 LEU B CA 1
ATOM 4306 C C . LEU B 1 192 ? 34.281 -23.078 -4.77 1 96.12 192 LEU B C 1
ATOM 4308 O O . LEU B 1 192 ? 34.562 -24.234 -5.129 1 96.12 192 LEU B O 1
ATOM 4312 N N . LYS B 1 193 ? 35.25 -22.266 -4.414 1 95.94 193 LYS B N 1
ATOM 4313 C CA . LYS B 1 193 ? 36.656 -22.656 -4.41 1 95.94 193 LYS B CA 1
ATOM 4314 C C . LYS B 1 193 ? 36.906 -23.781 -3.422 1 95.94 193 LYS B C 1
ATOM 4316 O O . LYS B 1 193 ? 37.625 -24.734 -3.73 1 95.94 193 LYS B O 1
ATOM 4321 N N . ARG B 1 194 ? 36.344 -23.641 -2.283 1 95.88 194 ARG B N 1
ATOM 4322 C CA . ARG B 1 194 ? 36.5 -24.672 -1.253 1 95.88 194 ARG B CA 1
ATOM 4323 C C . ARG B 1 194 ? 36 -26.016 -1.738 1 95.88 194 ARG B C 1
ATOM 4325 O O . ARG B 1 194 ? 36.562 -27.062 -1.392 1 95.88 194 ARG B O 1
ATOM 4332 N N . ARG B 1 195 ? 34.969 -25.984 -2.6 1 93.94 195 ARG B N 1
ATOM 4333 C CA . ARG B 1 195 ? 34.375 -27.203 -3.121 1 93.94 195 ARG B CA 1
ATOM 4334 C C . ARG B 1 195 ? 35.156 -27.75 -4.305 1 93.94 195 ARG B C 1
ATOM 4336 O O . ARG B 1 195 ? 34.812 -28.812 -4.832 1 93.94 195 ARG B O 1
ATOM 4343 N N . GLY B 1 196 ? 36.156 -26.969 -4.777 1 93.75 196 GLY B N 1
ATOM 4344 C CA . GLY B 1 196 ? 37.062 -27.516 -5.773 1 93.75 196 GLY B CA 1
ATOM 4345 C C . GLY B 1 196 ? 36.844 -26.922 -7.156 1 93.75 196 GLY B C 1
ATOM 4346 O O . GLY B 1 196 ? 37.531 -27.312 -8.109 1 93.75 196 GLY B O 1
ATOM 4347 N N . TYR B 1 197 ? 35.969 -25.953 -7.242 1 93.56 197 TYR B N 1
ATOM 4348 C CA . TYR B 1 197 ? 35.75 -25.344 -8.547 1 93.56 197 TYR B CA 1
ATOM 4349 C C . TYR B 1 197 ? 36.875 -24.375 -8.875 1 93.56 197 TYR B C 1
ATOM 4351 O O . TYR B 1 197 ? 37.219 -23.516 -8.062 1 93.56 197 TYR B O 1
ATOM 4359 N N . GLU B 1 198 ? 37.406 -24.516 -10.086 1 91.44 198 GLU B N 1
ATOM 4360 C CA . GLU B 1 198 ? 38.562 -23.734 -10.461 1 91.44 198 GLU B CA 1
ATOM 4361 C C . GLU B 1 198 ? 38.188 -22.594 -11.414 1 91.44 198 GLU B C 1
ATOM 4363 O O . GLU B 1 198 ? 38.812 -21.531 -11.391 1 91.44 198 GLU B O 1
ATOM 4368 N N . ARG B 1 199 ? 37.281 -22.828 -12.266 1 91.94 199 ARG B N 1
ATOM 4369 C CA . ARG B 1 199 ? 36.844 -21.844 -13.227 1 91.94 199 ARG B CA 1
ATOM 4370 C C . ARG B 1 199 ? 35.469 -21.297 -12.859 1 91.94 199 ARG B C 1
ATOM 4372 O O . ARG B 1 199 ? 34.438 -21.906 -13.18 1 91.94 199 ARG B O 1
ATOM 4379 N N . ILE B 1 200 ? 35.5 -20.172 -12.219 1 95.5 200 ILE B N 1
ATOM 4380 C CA . ILE B 1 200 ? 34.25 -19.594 -11.727 1 95.5 200 ILE B CA 1
ATOM 4381 C C . ILE B 1 200 ? 33.875 -18.375 -12.562 1 95.5 200 ILE B C 1
ATOM 4383 O O . ILE B 1 200 ? 34.625 -17.391 -12.602 1 95.5 200 ILE B O 1
ATOM 4387 N N . GLY B 1 201 ? 32.719 -18.438 -13.219 1 96.12 201 GLY B N 1
ATOM 4388 C CA . GLY B 1 201 ? 32.219 -17.328 -14.008 1 96.12 201 GLY B CA 1
ATOM 4389 C C . GLY B 1 201 ? 31.203 -16.469 -13.266 1 96.12 201 GLY B C 1
ATOM 4390 O O . GLY B 1 201 ? 30.891 -16.75 -12.109 1 96.12 201 GLY B O 1
ATOM 4391 N N . TYR B 1 202 ? 30.797 -15.406 -13.922 1 97.38 202 TYR B N 1
ATOM 4392 C CA . TYR B 1 202 ? 29.844 -14.461 -13.344 1 97.38 202 TYR B CA 1
ATOM 4393 C C . TYR B 1 202 ? 28.812 -14.016 -14.383 1 97.38 202 TYR B C 1
ATOM 4395 O O . TYR B 1 202 ? 29.188 -13.672 -15.516 1 97.38 202 TYR B O 1
ATOM 4403 N N . ILE B 1 203 ? 27.578 -14.156 -13.977 1 97.25 203 ILE B N 1
ATOM 4404 C CA . ILE B 1 203 ? 26.5 -13.68 -14.82 1 97.25 203 ILE B CA 1
ATOM 4405 C C . ILE B 1 203 ? 25.766 -12.531 -14.133 1 97.25 203 ILE B C 1
ATOM 4407 O O . ILE B 1 203 ? 25.188 -12.711 -13.062 1 97.25 203 ILE B O 1
ATOM 4411 N N . GLY B 1 204 ? 25.781 -11.336 -14.703 1 96.5 204 GLY B N 1
ATOM 4412 C CA . GLY B 1 204 ? 25.109 -10.156 -14.172 1 96.5 204 GLY B CA 1
ATOM 4413 C C . GLY B 1 204 ? 24.344 -9.375 -15.219 1 96.5 204 GLY B C 1
ATOM 4414 O O . GLY B 1 204 ? 24.109 -9.875 -16.328 1 96.5 204 GLY B O 1
ATOM 4415 N N . TRP B 1 205 ? 23.828 -8.25 -14.867 1 95.06 205 TRP B N 1
ATOM 4416 C CA . TRP B 1 205 ? 23.047 -7.375 -15.742 1 95.06 205 TRP B CA 1
ATOM 4417 C C . TRP B 1 205 ? 23.938 -6.301 -16.375 1 95.06 205 TRP B C 1
ATOM 4419 O O . TRP B 1 205 ? 24.922 -5.863 -15.766 1 95.06 205 TRP B O 1
ATOM 4429 N N . ASP B 1 206 ? 23.5 -5.891 -17.578 1 94 206 ASP B N 1
ATOM 4430 C CA . ASP B 1 206 ? 24.203 -4.773 -18.203 1 94 206 ASP B CA 1
ATOM 4431 C C . ASP B 1 206 ? 23.594 -3.438 -17.781 1 94 206 ASP B C 1
ATOM 4433 O O . ASP B 1 206 ? 23.219 -2.623 -18.625 1 94 206 ASP B O 1
ATOM 4437 N N . LEU B 1 207 ? 23.234 -3.279 -16.609 1 88.5 207 LEU B N 1
ATOM 4438 C CA . LEU B 1 207 ? 22.672 -2.055 -16.062 1 88.5 207 LEU B CA 1
ATOM 4439 C C . LEU B 1 207 ? 23.766 -1.21 -15.398 1 88.5 207 LEU B C 1
ATOM 4441 O O . LEU B 1 207 ? 24.453 -1.674 -14.484 1 88.5 207 LEU B O 1
ATOM 4445 N N . GLU B 1 208 ? 23.781 0.041 -16.016 1 81.5 208 GLU B N 1
ATOM 4446 C CA . GLU B 1 208 ? 24.766 0.961 -15.477 1 81.5 208 GLU B CA 1
ATOM 4447 C C . GLU B 1 208 ? 24.219 1.742 -14.297 1 81.5 208 GLU B C 1
ATOM 4449 O O . GLU B 1 208 ? 23 1.967 -14.203 1 81.5 208 GLU B O 1
ATOM 4454 N N . ASN B 1 209 ? 24.859 1.842 -13.195 1 80.62 209 ASN B N 1
ATOM 4455 C CA . ASN B 1 209 ? 24.547 2.758 -12.102 1 80.62 209 ASN B CA 1
ATOM 4456 C C . ASN B 1 209 ? 23.641 2.1 -11.062 1 80.62 209 ASN B C 1
ATOM 4458 O O . ASN B 1 209 ? 22.781 2.758 -10.477 1 80.62 209 ASN B O 1
ATOM 4462 N N . ALA B 1 210 ? 23.531 0.866 -11.117 1 86.25 210 ALA B N 1
ATOM 4463 C CA . ALA B 1 210 ? 22.859 0.15 -10.031 1 86.25 210 ALA B CA 1
ATOM 4464 C C . ALA B 1 210 ? 23.859 -0.277 -8.961 1 86.25 210 ALA B C 1
ATOM 4466 O O . ALA B 1 210 ? 24.781 -1.06 -9.234 1 86.25 210 ALA B O 1
ATOM 4467 N N . TYR B 1 211 ? 23.578 0.155 -7.883 1 89 211 TYR B N 1
ATOM 4468 C CA . TYR B 1 211 ? 24.531 0.016 -6.785 1 89 211 TYR B CA 1
ATOM 4469 C C . TYR B 1 211 ? 24.875 -1.449 -6.539 1 89 211 TYR B C 1
ATOM 4471 O O . TYR B 1 211 ? 26.031 -1.839 -6.586 1 89 211 TYR B O 1
ATOM 4479 N N . SER B 1 212 ? 23.891 -2.275 -6.355 1 92.19 212 SER B N 1
ATOM 4480 C CA . SER B 1 212 ? 24.094 -3.672 -5.996 1 92.19 212 SER B CA 1
ATOM 4481 C C . SER B 1 212 ? 24.734 -4.445 -7.145 1 92.19 212 SER B C 1
ATOM 4483 O O . SER B 1 212 ? 25.641 -5.262 -6.93 1 92.19 212 SER B O 1
ATOM 4485 N N . ILE B 1 213 ? 24.312 -4.133 -8.352 1 91.69 213 ILE B N 1
ATOM 4486 C CA . ILE B 1 213 ? 24.812 -4.82 -9.531 1 91.69 213 ILE B CA 1
ATOM 4487 C C . ILE B 1 213 ? 26.297 -4.52 -9.703 1 91.69 213 ILE B C 1
ATOM 4489 O O . ILE B 1 213 ? 27.109 -5.434 -9.875 1 91.69 213 ILE B O 1
ATOM 4493 N N . ASN B 1 214 ? 26.641 -3.273 -9.57 1 92.75 214 ASN B N 1
ATOM 4494 C CA . ASN B 1 214 ? 28.031 -2.863 -9.727 1 92.75 214 ASN B CA 1
ATOM 4495 C C . ASN B 1 214 ? 28.906 -3.428 -8.609 1 92.75 214 ASN B C 1
ATOM 4497 O O . ASN B 1 214 ? 30.016 -3.91 -8.867 1 92.75 214 ASN B O 1
ATOM 4501 N N . ALA B 1 215 ? 28.391 -3.35 -7.457 1 94.88 215 ALA B N 1
ATOM 4502 C CA . ALA B 1 215 ? 29.156 -3.814 -6.301 1 94.88 215 ALA B CA 1
ATOM 4503 C C . ALA B 1 215 ? 29.453 -5.309 -6.398 1 94.88 215 ALA B C 1
ATOM 4505 O O . ALA B 1 215 ? 30.547 -5.758 -6.074 1 94.88 215 ALA B O 1
ATOM 4506 N N . ARG B 1 216 ? 28.531 -6.074 -6.836 1 96.88 216 ARG B N 1
ATOM 4507 C CA . ARG B 1 216 ? 28.688 -7.52 -6.953 1 96.88 216 ARG B CA 1
ATOM 4508 C C . ARG B 1 216 ? 29.672 -7.871 -8.07 1 96.88 216 ARG B C 1
ATOM 4510 O O . ARG B 1 216 ? 30.531 -8.727 -7.891 1 96.88 216 ARG B O 1
ATOM 4517 N N . GLU B 1 217 ? 29.5 -7.18 -9.18 1 96.19 217 GLU B N 1
ATOM 4518 C CA . GLU B 1 217 ? 30.422 -7.398 -10.289 1 96.19 217 GLU B CA 1
ATOM 4519 C C . GLU B 1 217 ? 31.859 -7.07 -9.883 1 96.19 217 GLU B C 1
ATOM 4521 O O . GLU B 1 217 ? 32.781 -7.844 -10.148 1 96.19 217 GLU B O 1
ATOM 4526 N N . GLU B 1 218 ? 32.031 -5.93 -9.273 1 95.38 218 GLU B N 1
ATOM 4527 C CA . GLU B 1 218 ? 33.344 -5.508 -8.805 1 95.38 218 GLU B CA 1
ATOM 4528 C C . GLU B 1 218 ? 33.938 -6.516 -7.824 1 95.38 218 GLU B C 1
ATOM 4530 O O . GLU B 1 218 ? 35.125 -6.828 -7.891 1 95.38 218 GLU B O 1
ATOM 4535 N N . ALA B 1 219 ? 33.125 -6.992 -6.949 1 97.19 219 ALA B N 1
ATOM 4536 C CA . ALA B 1 219 ? 33.562 -7.969 -5.961 1 97.19 219 ALA B CA 1
ATOM 4537 C C . ALA B 1 219 ? 34.031 -9.258 -6.637 1 97.19 219 ALA B C 1
ATOM 4539 O O . ALA B 1 219 ? 35.031 -9.867 -6.207 1 97.19 219 ALA B O 1
ATOM 4540 N N . TYR B 1 220 ? 33.344 -9.688 -7.625 1 97.44 220 TYR B N 1
ATOM 4541 C CA . TYR B 1 220 ? 33.75 -10.859 -8.391 1 97.44 220 TYR B CA 1
ATOM 4542 C C . TYR B 1 220 ? 35.156 -10.68 -8.977 1 97.44 220 TYR B C 1
ATOM 4544 O O . TYR B 1 220 ? 36 -11.562 -8.844 1 97.44 220 TYR B O 1
ATOM 4552 N N . LEU B 1 221 ? 35.344 -9.516 -9.57 1 95.81 221 LEU B N 1
ATOM 4553 C CA . LEU B 1 221 ? 36.656 -9.234 -10.203 1 95.81 221 LEU B CA 1
ATOM 4554 C C . LEU B 1 221 ? 37.75 -9.117 -9.148 1 95.81 221 LEU B C 1
ATOM 4556 O O . LEU B 1 221 ? 38.875 -9.586 -9.367 1 95.81 221 LEU B O 1
ATOM 4560 N N . GLU B 1 222 ? 37.406 -8.562 -8.094 1 95.19 222 GLU B N 1
ATOM 4561 C CA . GLU B 1 222 ? 38.375 -8.367 -7.012 1 95.19 222 GLU B CA 1
ATOM 4562 C C . GLU B 1 222 ? 38.812 -9.695 -6.395 1 95.19 222 GLU B C 1
ATOM 4564 O O . GLU B 1 222 ? 39.906 -9.812 -5.844 1 95.19 222 GLU B O 1
ATOM 4569 N N . ASN B 1 223 ? 37.938 -10.688 -6.5 1 92.94 223 ASN B N 1
ATOM 4570 C CA . ASN B 1 223 ? 38.25 -12.008 -5.941 1 92.94 223 ASN B CA 1
ATOM 4571 C C . ASN B 1 223 ? 38.938 -12.898 -6.961 1 92.94 223 ASN B C 1
ATOM 4573 O O . ASN B 1 223 ? 39.031 -14.117 -6.773 1 92.94 223 ASN B O 1
ATOM 4577 N N . GLY B 1 224 ? 39.375 -12.289 -8.07 1 85.75 224 GLY B N 1
ATOM 4578 C CA . GLY B 1 224 ? 40.156 -13.031 -9.055 1 85.75 224 GLY B CA 1
ATOM 4579 C C . GLY B 1 224 ? 39.281 -13.68 -10.125 1 85.75 224 GLY B C 1
ATOM 4580 O O . GLY B 1 224 ? 39.719 -14.617 -10.797 1 85.75 224 GLY B O 1
ATOM 4581 N N . GLY B 1 225 ? 38.094 -13.242 -10.188 1 88.31 225 GLY B N 1
ATOM 4582 C CA . GLY B 1 225 ? 37.219 -13.773 -11.227 1 88.31 225 GLY B CA 1
ATOM 4583 C C . GLY B 1 225 ? 37.781 -13.578 -12.625 1 88.31 225 GLY B C 1
ATOM 4584 O O . GLY B 1 225 ? 38.469 -12.594 -12.891 1 88.31 225 GLY B O 1
ATOM 4585 N N . ASP B 1 226 ? 37.562 -14.617 -13.398 1 84.44 226 ASP B N 1
ATOM 4586 C CA . ASP B 1 226 ? 38 -14.578 -14.789 1 84.44 226 ASP B CA 1
ATOM 4587 C C . ASP B 1 226 ? 37.156 -13.609 -15.609 1 84.44 226 ASP B C 1
ATOM 4589 O O . ASP B 1 226 ? 35.938 -13.844 -15.812 1 84.44 226 ASP B O 1
ATOM 4593 N N . GLY B 1 227 ? 37.719 -12.586 -16.094 1 83.25 227 GLY B N 1
ATOM 4594 C CA . GLY B 1 227 ? 37.031 -11.602 -16.906 1 83.25 227 GLY B CA 1
ATOM 4595 C C . GLY B 1 227 ? 36.438 -12.195 -18.172 1 83.25 227 GLY B C 1
ATOM 4596 O O . GLY B 1 227 ? 35.438 -11.688 -18.688 1 83.25 227 GLY B O 1
ATOM 4597 N N . GLU B 1 228 ? 36.969 -13.305 -18.625 1 82.88 228 GLU B N 1
ATOM 4598 C CA . GLU B 1 228 ? 36.469 -13.945 -19.844 1 82.88 228 GLU B CA 1
ATOM 4599 C C . GLU B 1 228 ? 35.156 -14.68 -19.594 1 82.88 228 GLU B C 1
ATOM 4601 O O . GLU B 1 228 ? 34.406 -14.961 -20.531 1 82.88 228 GLU B O 1
ATOM 4606 N N . MET B 1 229 ? 34.938 -14.938 -18.297 1 89.69 229 MET B N 1
ATOM 4607 C CA . MET B 1 229 ? 33.719 -15.656 -17.953 1 89.69 229 MET B CA 1
ATOM 4608 C C . MET B 1 229 ? 32.719 -14.727 -17.312 1 89.69 229 MET B C 1
ATOM 4610 O O . MET B 1 229 ? 31.766 -15.18 -16.656 1 89.69 229 MET B O 1
ATOM 4614 N N . LEU B 1 230 ? 33.062 -13.469 -17.406 1 94.38 230 LEU B N 1
ATOM 4615 C CA . LEU B 1 230 ? 32.094 -12.469 -16.969 1 94.38 230 LEU B CA 1
ATOM 4616 C C . LEU B 1 230 ? 31.094 -12.148 -18.062 1 94.38 230 LEU B C 1
ATOM 4618 O O . LEU B 1 230 ? 31.469 -11.633 -19.125 1 94.38 230 LEU B O 1
ATOM 4622 N N . LEU B 1 231 ? 29.875 -12.484 -17.797 1 95.75 231 LEU B N 1
ATOM 4623 C CA . LEU B 1 231 ? 28.828 -12.25 -18.766 1 95.75 231 LEU B CA 1
ATOM 4624 C C . LEU B 1 231 ? 27.828 -11.219 -18.25 1 95.75 231 LEU B C 1
ATOM 4626 O O . LEU B 1 231 ? 27.234 -11.406 -17.188 1 95.75 231 LEU B O 1
ATOM 4630 N N . LYS B 1 232 ? 27.641 -10.133 -18.969 1 95.69 232 LYS B N 1
ATOM 4631 C CA . LYS B 1 232 ? 26.609 -9.141 -18.672 1 95.69 232 LYS B CA 1
ATOM 4632 C C . LYS B 1 232 ? 25.438 -9.266 -19.641 1 95.69 232 LYS B C 1
ATOM 4634 O O . LYS B 1 232 ? 25.578 -8.984 -20.828 1 95.69 232 LYS B O 1
ATOM 4639 N N . ILE B 1 233 ? 24.406 -9.719 -19.109 1 96.81 233 ILE B N 1
ATOM 4640 C CA . ILE B 1 233 ? 23.25 -9.922 -19.984 1 96.81 233 ILE B CA 1
ATOM 4641 C C . ILE B 1 233 ? 22.375 -8.672 -19.984 1 96.81 233 ILE B C 1
ATOM 4643 O O . ILE B 1 233 ? 22.438 -7.867 -19.047 1 96.81 233 ILE B O 1
ATOM 4647 N N . PRO B 1 234 ? 21.516 -8.484 -21.047 1 95.5 234 PRO B N 1
ATOM 4648 C CA . PRO B 1 234 ? 20.688 -7.277 -21.141 1 95.5 234 PRO B CA 1
ATOM 4649 C C . PRO B 1 234 ? 19.625 -7.203 -20.031 1 95.5 234 PRO B C 1
ATOM 4651 O O . PRO B 1 234 ? 18.906 -8.172 -19.797 1 95.5 234 PRO B O 1
ATOM 4654 N N . TRP B 1 235 ? 19.516 -6.008 -19.469 1 91.19 235 TRP B N 1
ATOM 4655 C CA . TRP B 1 235 ? 18.625 -5.773 -18.344 1 91.19 235 TRP B CA 1
ATOM 4656 C C . TRP B 1 235 ? 17.188 -6.09 -18.703 1 91.19 235 TRP B C 1
ATOM 4658 O O . TRP B 1 235 ? 16.641 -5.508 -19.656 1 91.19 235 TRP B O 1
ATOM 4668 N N . LYS B 1 236 ? 16.562 -7.02 -18.031 1 81.06 236 LYS B N 1
ATOM 4669 C CA . LYS B 1 236 ? 15.156 -7.422 -18.078 1 81.06 236 LYS B CA 1
ATOM 4670 C C . LYS B 1 236 ? 14.805 -8.023 -19.438 1 81.06 236 LYS B C 1
ATOM 4672 O O . LYS B 1 236 ? 13.641 -8.008 -19.844 1 81.06 236 LYS B O 1
ATOM 4677 N N . ASP B 1 237 ? 15.812 -8.492 -20.188 1 92.44 237 ASP B N 1
ATOM 4678 C CA . ASP B 1 237 ? 15.609 -9.281 -21.391 1 92.44 237 ASP B CA 1
ATOM 4679 C C . ASP B 1 237 ? 15.953 -10.75 -21.156 1 92.44 237 ASP B C 1
ATOM 4681 O O . ASP B 1 237 ? 17.062 -11.188 -21.453 1 92.44 237 ASP B O 1
ATOM 4685 N N . THR B 1 238 ? 15 -11.43 -20.703 1 92.38 238 THR B N 1
ATOM 4686 C CA . THR B 1 238 ? 15.18 -12.812 -20.266 1 92.38 238 THR B CA 1
ATOM 4687 C C . THR B 1 238 ? 15.539 -13.703 -21.453 1 92.38 238 THR B C 1
ATOM 4689 O O . THR B 1 238 ? 16.391 -14.594 -21.328 1 92.38 238 THR B O 1
ATOM 4692 N N . GLN B 1 239 ? 14.891 -13.461 -22.547 1 93.5 239 GLN B N 1
ATOM 4693 C CA . GLN B 1 239 ? 15.125 -14.305 -23.719 1 93.5 239 GLN B CA 1
ATOM 4694 C C . GLN B 1 239 ? 16.547 -14.141 -24.25 1 93.5 239 GLN B C 1
ATOM 4696 O O . GLN B 1 239 ? 17.25 -15.125 -24.453 1 93.5 239 GLN B O 1
ATOM 4701 N N . LYS B 1 240 ? 16.891 -12.922 -24.453 1 95.88 240 LYS B N 1
ATOM 4702 C CA . LYS B 1 240 ? 18.25 -12.672 -24.922 1 95.88 240 LYS B CA 1
ATOM 4703 C C . LYS B 1 240 ? 19.281 -13.148 -23.891 1 95.88 240 LYS B C 1
ATOM 4705 O O . LYS B 1 240 ? 20.328 -13.695 -24.25 1 95.88 240 LYS B O 1
ATOM 4710 N N . GLY B 1 241 ? 19.016 -12.914 -22.656 1 96.69 241 GLY B N 1
ATOM 4711 C CA . GLY B 1 241 ? 19.891 -13.375 -21.594 1 96.69 241 GLY B CA 1
ATOM 4712 C C . GLY B 1 241 ? 20.109 -14.875 -21.609 1 96.69 241 GLY B C 1
ATOM 4713 O O . GLY B 1 241 ? 21.234 -15.352 -21.453 1 96.69 241 GLY B O 1
ATOM 4714 N N . ARG B 1 242 ? 19.016 -15.57 -21.781 1 96.44 242 ARG B N 1
ATOM 4715 C CA . ARG B 1 242 ? 19.094 -17.031 -21.797 1 96.44 242 ARG B CA 1
ATOM 4716 C C . ARG B 1 242 ? 19.984 -17.516 -22.938 1 96.44 242 ARG B C 1
ATOM 4718 O O . ARG B 1 242 ? 20.812 -18.406 -22.75 1 96.44 242 ARG B O 1
ATOM 4725 N N . LYS B 1 243 ? 19.812 -16.922 -24.078 1 96.06 243 LYS B N 1
ATOM 4726 C CA . LYS B 1 243 ? 20.641 -17.297 -25.234 1 96.06 243 LYS B CA 1
ATOM 4727 C C . LYS B 1 243 ? 22.109 -17.047 -24.969 1 96.06 243 LYS B C 1
ATOM 4729 O O . LYS B 1 243 ? 22.969 -17.859 -25.312 1 96.06 243 LYS B O 1
ATOM 4734 N N . MET B 1 244 ? 22.391 -15.977 -24.391 1 96.44 244 MET B N 1
ATOM 4735 C CA . MET B 1 244 ? 23.766 -15.625 -24.078 1 96.44 244 MET B CA 1
ATOM 4736 C C . MET B 1 244 ? 24.359 -16.594 -23.078 1 96.44 244 MET B C 1
ATOM 4738 O O . MET B 1 244 ? 25.516 -17 -23.203 1 96.44 244 MET B O 1
ATOM 4742 N N . VAL B 1 245 ? 23.578 -16.953 -22.109 1 96.06 245 VAL B N 1
ATOM 4743 C CA . VAL B 1 245 ? 24.047 -17.891 -21.094 1 96.06 245 VAL B CA 1
ATOM 4744 C C . VAL B 1 245 ? 24.266 -19.266 -21.719 1 96.06 245 VAL B C 1
ATOM 4746 O O . VAL B 1 245 ? 25.25 -19.953 -21.391 1 96.06 245 VAL B O 1
ATOM 4749 N N . GLU B 1 246 ? 23.391 -19.656 -22.594 1 95.56 246 GLU B N 1
ATOM 4750 C CA . GLU B 1 246 ? 23.562 -20.922 -23.312 1 95.56 246 GLU B CA 1
ATOM 4751 C C . GLU B 1 246 ? 24.859 -20.953 -24.094 1 95.56 246 GLU B C 1
ATOM 4753 O O . GLU B 1 246 ? 25.547 -21.969 -24.141 1 95.56 246 GLU B O 1
ATOM 4758 N N . GLU B 1 247 ? 25.156 -19.859 -24.703 1 93.38 247 GLU B N 1
ATOM 4759 C CA . GLU B 1 247 ? 26.422 -19.766 -25.422 1 93.38 247 GLU B CA 1
ATOM 4760 C C . GLU B 1 247 ? 27.609 -19.953 -24.484 1 93.38 247 GLU B C 1
ATOM 4762 O O . GLU B 1 247 ? 28.594 -20.609 -24.844 1 93.38 247 GLU B O 1
ATOM 4767 N N . LEU B 1 248 ? 27.562 -19.344 -23.328 1 90.44 248 LEU B N 1
ATOM 4768 C CA . LEU B 1 248 ? 28.609 -19.5 -22.312 1 90.44 248 LEU B CA 1
ATOM 4769 C C . LEU B 1 248 ? 28.719 -20.953 -21.875 1 90.44 248 LEU B C 1
ATOM 4771 O O . LEU B 1 248 ? 29.828 -21.469 -21.719 1 90.44 248 LEU B O 1
ATOM 4775 N N . LEU B 1 249 ? 27.609 -21.609 -21.719 1 89.94 249 LEU B N 1
ATOM 4776 C CA . LEU B 1 249 ? 27.578 -22.969 -21.219 1 89.94 249 LEU B CA 1
ATOM 4777 C C . LEU B 1 249 ? 28.078 -23.953 -22.281 1 89.94 249 LEU B C 1
ATOM 4779 O O . LEU B 1 249 ? 28.562 -25.031 -21.953 1 89.94 249 LEU B O 1
ATOM 4783 N N . LYS B 1 250 ? 27.859 -23.609 -23.547 1 88.31 250 LYS B N 1
ATOM 4784 C CA . LYS B 1 250 ? 28.391 -24.422 -24.625 1 88.31 250 LYS B CA 1
ATOM 4785 C C . LYS B 1 250 ? 29.906 -24.547 -24.531 1 88.31 250 LYS B C 1
ATOM 4787 O O . LYS B 1 250 ? 30.469 -25.594 -24.828 1 88.31 250 LYS B O 1
ATOM 4792 N N . ARG B 1 251 ? 30.516 -23.5 -24.141 1 83.62 251 ARG B N 1
ATOM 4793 C CA . ARG B 1 251 ? 31.984 -23.469 -24.062 1 83.62 251 ARG B CA 1
ATOM 4794 C C . ARG B 1 251 ? 32.469 -24.109 -22.781 1 83.62 251 ARG B C 1
ATOM 4796 O O . ARG B 1 251 ? 33.5 -24.781 -22.766 1 83.62 251 ARG B O 1
ATOM 4803 N N . HIS B 1 252 ? 31.734 -23.906 -21.719 1 78.19 252 HIS B N 1
ATOM 4804 C CA . HIS B 1 252 ? 32.25 -24.266 -20.406 1 78.19 252 HIS B CA 1
ATOM 4805 C C . HIS B 1 252 ? 31.328 -25.25 -19.688 1 78.19 252 HIS B C 1
ATOM 4807 O O . HIS B 1 252 ? 31.625 -25.703 -18.594 1 78.19 252 HIS B O 1
ATOM 4813 N N . GLY B 1 253 ? 30.203 -25.625 -20.234 1 70.19 253 GLY B N 1
ATOM 4814 C CA . GLY B 1 253 ? 29.109 -26.328 -19.578 1 70.19 253 GLY B CA 1
ATOM 4815 C C . GLY B 1 253 ? 29.469 -27.75 -19.188 1 70.19 253 GLY B C 1
ATOM 4816 O O . GLY B 1 253 ? 28.828 -28.328 -18.297 1 70.19 253 GLY B O 1
ATOM 4817 N N . GLN B 1 254 ? 30.484 -28.328 -19.844 1 77.31 254 GLN B N 1
ATOM 4818 C CA . GLN B 1 254 ? 30.844 -29.719 -19.578 1 77.31 254 GLN B CA 1
ATOM 4819 C C . GLN B 1 254 ? 32.094 -29.797 -18.688 1 77.31 254 GLN B C 1
ATOM 4821 O O . GLN B 1 254 ? 32.5 -30.891 -18.328 1 77.31 254 GLN B O 1
ATOM 4826 N N . ASP B 1 255 ? 32.5 -28.688 -18.328 1 82 255 ASP B N 1
ATOM 4827 C CA . ASP B 1 255 ? 33.656 -28.641 -17.438 1 82 255 ASP B CA 1
ATOM 4828 C C . ASP B 1 255 ? 33.25 -28.875 -15.992 1 82 255 ASP B C 1
ATOM 4830 O O . ASP B 1 255 ? 32.562 -28.047 -15.398 1 82 255 ASP B O 1
ATOM 4834 N N . LYS B 1 256 ? 33.656 -29.984 -15.422 1 85.25 256 LYS B N 1
ATOM 4835 C CA . LYS B 1 256 ? 33.281 -30.375 -14.07 1 85.25 256 LYS B CA 1
ATOM 4836 C C . LYS B 1 256 ? 33.875 -29.453 -13.031 1 85.25 256 LYS B C 1
ATOM 4838 O O . LYS B 1 256 ? 33.438 -29.406 -11.883 1 85.25 256 LYS B O 1
ATOM 4843 N N . ASN B 1 257 ? 34.844 -28.703 -13.414 1 89.5 257 ASN B N 1
ATOM 4844 C CA . ASN B 1 257 ? 35.5 -27.781 -12.5 1 89.5 257 ASN B CA 1
ATOM 4845 C C . ASN B 1 257 ? 35 -26.359 -12.664 1 89.5 257 ASN B C 1
ATOM 4847 O O . ASN B 1 257 ? 35.562 -25.422 -12.102 1 89.5 257 ASN B O 1
ATOM 4851 N N . ALA B 1 258 ? 33.906 -26.234 -13.422 1 91.38 258 ALA B N 1
ATOM 4852 C CA . ALA B 1 258 ? 33.406 -24.891 -13.695 1 91.38 258 ALA B CA 1
ATOM 4853 C C . ALA B 1 258 ? 32.156 -24.594 -12.883 1 91.38 258 ALA B C 1
ATOM 4855 O O . ALA B 1 258 ? 31.406 -25.5 -12.539 1 91.38 258 ALA B O 1
ATOM 4856 N N . ALA B 1 259 ? 32.031 -23.375 -12.469 1 95.06 259 ALA B N 1
ATOM 4857 C CA . ALA B 1 259 ? 30.828 -22.875 -11.789 1 95.06 259 ALA B CA 1
ATOM 4858 C C . ALA B 1 259 ? 30.5 -21.453 -12.242 1 95.06 259 ALA B C 1
ATOM 4860 O O . ALA B 1 259 ? 31.328 -20.797 -12.891 1 95.06 259 ALA B O 1
ATOM 4861 N N . VAL B 1 260 ? 29.312 -21.047 -11.984 1 96.25 260 VAL B N 1
ATOM 4862 C CA . VAL B 1 260 ? 28.953 -19.672 -12.32 1 96.25 260 VAL B CA 1
ATOM 4863 C C . VAL B 1 260 ? 28.219 -19.031 -11.148 1 96.25 260 VAL B C 1
ATOM 4865 O O . VAL B 1 260 ? 27.406 -19.672 -10.477 1 96.25 260 VAL B O 1
ATOM 4868 N N . ILE B 1 261 ? 28.578 -17.797 -10.844 1 97.88 261 ILE B N 1
ATOM 4869 C CA . ILE B 1 261 ? 27.875 -16.969 -9.867 1 97.88 261 ILE B CA 1
ATOM 4870 C C . ILE B 1 261 ? 26.906 -16.031 -10.594 1 97.88 261 ILE B C 1
ATOM 4872 O O . ILE B 1 261 ? 27.312 -15.32 -11.516 1 97.88 261 ILE B O 1
ATOM 4876 N N . CYS B 1 262 ? 25.688 -16.109 -10.203 1 97.44 262 CYS B N 1
ATOM 4877 C CA . CYS B 1 262 ? 24.672 -15.227 -10.75 1 97.44 262 CYS B CA 1
ATOM 4878 C C . CYS B 1 262 ? 24.406 -14.055 -9.82 1 97.44 262 CYS B C 1
ATOM 4880 O O . CYS B 1 262 ? 24.281 -14.242 -8.609 1 97.44 262 CYS B O 1
ATOM 4882 N N . SER B 1 263 ? 24.25 -12.906 -10.422 1 96.19 263 SER B N 1
ATOM 4883 C CA . SER B 1 263 ? 24.188 -11.648 -9.688 1 96.19 263 SER B CA 1
ATOM 4884 C C . SER B 1 263 ? 22.953 -11.578 -8.805 1 96.19 263 SER B C 1
ATOM 4886 O O . SER B 1 263 ? 22.938 -10.867 -7.801 1 96.19 263 SER B O 1
ATOM 4888 N N . ASP B 1 264 ? 21.844 -12.156 -9.188 1 93.19 264 ASP B N 1
ATOM 4889 C CA . ASP B 1 264 ? 20.594 -12.102 -8.453 1 93.19 264 ASP B CA 1
ATOM 4890 C C . ASP B 1 264 ? 19.688 -13.281 -8.828 1 93.19 264 ASP B C 1
ATOM 4892 O O . ASP B 1 264 ? 20.109 -14.18 -9.555 1 93.19 264 ASP B O 1
ATOM 4896 N N . ARG B 1 265 ? 18.578 -13.312 -8.273 1 91 265 ARG B N 1
ATOM 4897 C CA . ARG B 1 265 ? 17.609 -14.398 -8.461 1 91 265 ARG B CA 1
ATOM 4898 C C . ARG B 1 265 ? 17.266 -14.57 -9.938 1 91 265 ARG B C 1
ATOM 4900 O O . ARG B 1 265 ? 17.203 -15.688 -10.445 1 91 265 ARG B O 1
ATOM 4907 N N . ASP B 1 266 ? 17.078 -13.5 -10.625 1 91.12 266 ASP B N 1
ATOM 4908 C CA . ASP B 1 266 ? 16.672 -13.555 -12.023 1 91.12 266 ASP B CA 1
ATOM 4909 C C . ASP B 1 266 ? 17.766 -14.156 -12.898 1 91.12 266 ASP B C 1
ATOM 4911 O O . ASP B 1 266 ? 17.5 -15.016 -13.742 1 91.12 266 ASP B O 1
ATOM 4915 N N . CYS B 1 267 ? 18.938 -13.734 -12.688 1 94.75 267 CYS B N 1
ATOM 4916 C CA . CYS B 1 267 ? 20.062 -14.312 -13.406 1 94.75 267 CYS B CA 1
ATOM 4917 C C . CYS B 1 267 ? 20.203 -15.797 -13.109 1 94.75 267 CYS B C 1
ATOM 4919 O O . CYS B 1 267 ? 20.5 -16.594 -14.008 1 94.75 267 CYS B O 1
ATOM 4921 N N . GLY B 1 268 ? 19.969 -16.125 -11.852 1 95.06 268 GLY B N 1
ATOM 4922 C CA . GLY B 1 268 ? 20 -17.516 -11.461 1 95.06 268 GLY B CA 1
ATOM 4923 C C . GLY B 1 268 ? 18.969 -18.359 -12.18 1 95.06 268 GLY B C 1
ATOM 4924 O O . GLY B 1 268 ? 19.266 -19.469 -12.648 1 95.06 268 GLY B O 1
ATOM 4925 N N . GLU B 1 269 ? 17.812 -17.828 -12.242 1 92.88 269 GLU B N 1
ATOM 4926 C CA . GLU B 1 269 ? 16.734 -18.547 -12.93 1 92.88 269 GLU B CA 1
ATOM 4927 C C . GLU B 1 269 ? 17.062 -18.734 -14.414 1 92.88 269 GLU B C 1
ATOM 4929 O O . GLU B 1 269 ? 16.812 -19.797 -14.977 1 92.88 269 GLU B O 1
ATOM 4934 N N . ILE B 1 270 ? 17.578 -17.719 -15 1 94.94 270 ILE B N 1
ATOM 4935 C CA . ILE B 1 270 ? 17.969 -17.781 -16.391 1 94.94 270 ILE B CA 1
ATOM 4936 C C . ILE B 1 270 ? 19.047 -18.844 -16.578 1 94.94 270 ILE B C 1
ATOM 4938 O O . ILE B 1 270 ? 18.969 -19.672 -17.5 1 94.94 270 ILE B O 1
ATOM 4942 N N . ALA B 1 271 ? 20.031 -18.906 -15.703 1 95.56 271 ALA B N 1
ATOM 4943 C CA . ALA B 1 271 ? 21.125 -19.859 -15.773 1 95.56 271 ALA B CA 1
ATOM 4944 C C . ALA B 1 271 ? 20.625 -21.297 -15.586 1 95.56 271 ALA B C 1
ATOM 4946 O O . ALA B 1 271 ? 21.047 -22.203 -16.297 1 95.56 271 ALA B O 1
ATOM 4947 N N . CYS B 1 272 ? 19.719 -21.453 -14.656 1 94.31 272 CYS B N 1
ATOM 4948 C CA . CYS B 1 272 ? 19.141 -22.781 -14.398 1 94.31 272 CYS B CA 1
ATOM 4949 C C . CYS B 1 272 ? 18.391 -23.281 -15.617 1 94.31 272 CYS B C 1
ATOM 4951 O O . CYS B 1 272 ? 18.562 -24.438 -16.016 1 94.31 272 CYS B O 1
ATOM 4953 N N . LYS B 1 273 ? 17.594 -22.438 -16.172 1 93.31 273 LYS B N 1
ATOM 4954 C CA . LYS B 1 273 ? 16.828 -22.828 -17.359 1 93.31 273 LYS B CA 1
ATOM 4955 C C . LYS B 1 273 ? 17.734 -23.156 -18.531 1 93.31 273 LYS B C 1
ATOM 4957 O O . LYS B 1 273 ? 17.5 -24.125 -19.25 1 93.31 273 LYS B O 1
ATOM 4962 N N . ALA B 1 274 ? 18.719 -22.328 -18.719 1 94.56 274 ALA B N 1
ATOM 4963 C CA . ALA B 1 274 ? 19.688 -22.578 -19.781 1 94.56 274 ALA B CA 1
ATOM 4964 C C . ALA B 1 274 ? 20.406 -23.906 -19.578 1 94.56 274 ALA B C 1
ATOM 4966 O O . ALA B 1 274 ? 20.562 -24.672 -20.531 1 94.56 274 ALA B O 1
ATOM 4967 N N . ALA B 1 275 ? 20.859 -24.172 -18.391 1 93.31 275 ALA B N 1
ATOM 4968 C CA . ALA B 1 275 ? 21.547 -25.422 -18.062 1 93.31 275 ALA B CA 1
ATOM 4969 C C . ALA B 1 275 ? 20.656 -26.625 -18.297 1 93.31 275 ALA B C 1
ATOM 4971 O O . ALA B 1 275 ? 21.109 -27.672 -18.781 1 93.31 275 ALA B O 1
ATOM 4972 N N . GLU B 1 276 ? 19.422 -26.438 -17.906 1 91.56 276 GLU B N 1
ATOM 4973 C CA . GLU B 1 276 ? 18.453 -27.5 -18.125 1 91.56 276 GLU B CA 1
ATOM 4974 C C . GLU B 1 276 ? 18.281 -27.781 -19.625 1 91.56 276 GLU B C 1
ATOM 4976 O O . GLU B 1 276 ? 18.312 -28.938 -20.047 1 91.56 276 GLU B O 1
ATOM 4981 N N . ASN B 1 277 ? 18.141 -26.766 -20.359 1 92.19 277 ASN B N 1
ATOM 4982 C CA . ASN B 1 277 ? 17.938 -26.875 -21.797 1 92.19 277 ASN B CA 1
ATOM 4983 C C . ASN B 1 277 ? 19.156 -27.531 -22.469 1 92.19 277 ASN B C 1
ATOM 4985 O O . ASN B 1 277 ? 19 -28.266 -23.453 1 92.19 277 ASN B O 1
ATOM 4989 N N . MET B 1 278 ? 20.312 -27.312 -21.938 1 91.88 278 MET B N 1
ATOM 4990 C CA . MET B 1 278 ? 21.547 -27.766 -22.547 1 91.88 278 MET B CA 1
ATOM 4991 C C . MET B 1 278 ? 22.031 -29.062 -21.891 1 91.88 278 MET B C 1
ATOM 4993 O O . MET B 1 278 ? 23.062 -29.609 -22.266 1 91.88 278 MET B O 1
ATOM 4997 N N . ASP B 1 279 ? 21.297 -29.516 -20.938 1 89.56 279 ASP B N 1
ATOM 4998 C CA . ASP B 1 279 ? 21.719 -30.672 -20.141 1 89.56 279 ASP B CA 1
ATOM 4999 C C . ASP B 1 279 ? 23.141 -30.453 -19.594 1 89.56 279 ASP B C 1
ATOM 5001 O O . ASP B 1 279 ? 23.984 -31.344 -19.703 1 89.56 279 ASP B O 1
ATOM 5005 N N . ALA B 1 280 ? 23.391 -29.234 -19.203 1 90.19 280 ALA B N 1
ATOM 5006 C CA . ALA B 1 280 ? 24.703 -28.875 -18.656 1 90.19 280 ALA B CA 1
ATOM 5007 C C . ALA B 1 280 ? 24.75 -29.141 -17.156 1 90.19 280 ALA B C 1
ATOM 5009 O O . ALA B 1 280 ? 23.781 -28.891 -16.438 1 90.19 280 ALA B O 1
ATOM 5010 N N . ASP B 1 281 ? 25.859 -29.656 -16.688 1 87.31 281 ASP B N 1
ATOM 5011 C CA . ASP B 1 281 ? 26 -30 -15.273 1 87.31 281 ASP B CA 1
ATOM 5012 C C . ASP B 1 281 ? 26.859 -28.969 -14.555 1 87.31 281 ASP B C 1
ATOM 5014 O O . ASP B 1 281 ? 27.578 -29.297 -13.609 1 87.31 281 ASP B O 1
ATOM 5018 N N . ILE B 1 282 ? 26.781 -27.797 -14.898 1 92 282 ILE B N 1
ATOM 5019 C CA . ILE B 1 282 ? 27.578 -26.734 -14.297 1 92 282 ILE B CA 1
ATOM 5020 C C . ILE B 1 282 ? 26.969 -26.344 -12.953 1 92 282 ILE B C 1
ATOM 5022 O O . ILE B 1 282 ? 25.75 -26.312 -12.789 1 92 282 ILE B O 1
ATOM 5026 N N . MET B 1 283 ? 27.844 -26.062 -11.945 1 93.94 283 MET B N 1
ATOM 5027 C CA . MET B 1 283 ? 27.375 -25.578 -10.648 1 93.94 283 MET B CA 1
ATOM 5028 C C . MET B 1 283 ? 26.922 -24.125 -10.75 1 93.94 283 MET B C 1
ATOM 5030 O O . MET B 1 283 ? 27.641 -23.281 -11.305 1 93.94 283 MET B O 1
ATOM 5034 N N . ILE B 1 284 ? 25.734 -23.859 -10.227 1 95.25 284 ILE B N 1
ATOM 5035 C CA . ILE B 1 284 ? 25.188 -22.516 -10.258 1 95.25 284 ILE B CA 1
ATOM 5036 C C . ILE B 1 284 ? 25.062 -21.969 -8.836 1 95.25 284 ILE B C 1
ATOM 5038 O O . ILE B 1 284 ? 24.516 -22.641 -7.961 1 95.25 284 ILE B O 1
ATOM 5042 N N . ALA B 1 285 ? 25.641 -20.844 -8.586 1 97.06 285 ALA B N 1
ATOM 5043 C CA . ALA B 1 285 ? 25.516 -20.078 -7.355 1 97.06 285 ALA B CA 1
ATOM 5044 C C . ALA B 1 285 ? 24.828 -18.734 -7.613 1 97.06 285 ALA B C 1
ATOM 5046 O O . ALA B 1 285 ? 25.031 -18.109 -8.656 1 97.06 285 ALA B O 1
ATOM 5047 N N . THR B 1 286 ? 24 -18.344 -6.73 1 96.81 286 THR B N 1
ATOM 5048 C CA . THR B 1 286 ? 23.219 -17.125 -6.988 1 96.81 286 THR B CA 1
ATOM 5049 C C . THR B 1 286 ? 23.078 -16.297 -5.719 1 96.81 286 THR B C 1
ATOM 5051 O O . THR B 1 286 ? 22.969 -16.844 -4.621 1 96.81 286 THR B O 1
ATOM 5054 N N . VAL B 1 287 ? 23.156 -14.984 -5.91 1 95.81 287 VAL B N 1
ATOM 5055 C CA . VAL B 1 287 ? 22.672 -14.086 -4.863 1 95.81 287 VAL B CA 1
ATOM 5056 C C . VAL B 1 287 ? 21.141 -14.109 -4.828 1 95.81 287 VAL B C 1
ATOM 5058 O O . VAL B 1 287 ? 20.5 -14.023 -5.875 1 95.81 287 VAL B O 1
ATOM 5061 N N . ASP B 1 288 ? 20.5 -14.273 -3.646 1 91.56 288 ASP B N 1
ATOM 5062 C CA . ASP B 1 288 ? 19.062 -14.398 -3.4 1 91.56 288 ASP B CA 1
ATOM 5063 C C . ASP B 1 288 ? 18.578 -15.828 -3.65 1 91.56 288 ASP B C 1
ATOM 5065 O O . ASP B 1 288 ? 19.219 -16.578 -4.395 1 91.56 288 ASP B O 1
ATOM 5069 N N . GLU B 1 289 ? 17.516 -16.156 -3.166 1 88.19 289 GLU B N 1
ATOM 5070 C CA . GLU B 1 289 ? 16.953 -17.484 -3.285 1 88.19 289 GLU B CA 1
ATOM 5071 C C . GLU B 1 289 ? 16.109 -17.609 -4.555 1 88.19 289 GLU B C 1
ATOM 5073 O O . GLU B 1 289 ? 15.383 -16.688 -4.918 1 88.19 289 GLU B O 1
ATOM 5078 N N . ILE B 1 290 ? 16.297 -18.672 -5.223 1 86.81 290 ILE B N 1
ATOM 5079 C CA . ILE B 1 290 ? 15.414 -19.016 -6.344 1 86.81 290 ILE B CA 1
ATOM 5080 C C . ILE B 1 290 ? 14.203 -19.781 -5.832 1 86.81 290 ILE B C 1
ATOM 5082 O O . ILE B 1 290 ? 14.336 -20.719 -5.043 1 86.81 290 ILE B O 1
ATOM 5086 N N . ALA B 1 291 ? 13.039 -19.234 -6.223 1 73.75 291 ALA B N 1
ATOM 5087 C CA . ALA B 1 291 ? 11.805 -19.875 -5.777 1 73.75 291 ALA B CA 1
ATOM 5088 C C . ALA B 1 291 ? 11.57 -21.188 -6.504 1 73.75 291 ALA B C 1
ATOM 5090 O O . ALA B 1 291 ? 11.828 -21.297 -7.707 1 73.75 291 ALA B O 1
ATOM 5091 N N . GLY B 1 292 ? 11.023 -22.094 -5.754 1 72.38 292 GLY B N 1
ATOM 5092 C CA . GLY B 1 292 ? 10.578 -23.328 -6.371 1 72.38 292 GLY B CA 1
ATOM 5093 C C . GLY B 1 292 ? 11.68 -24.359 -6.473 1 72.38 292 GLY B C 1
ATOM 5094 O O . GLY B 1 292 ? 12.797 -24.141 -5.992 1 72.38 292 GLY B O 1
ATOM 5095 N N . ASN B 1 293 ? 11.344 -25.547 -6.957 1 70.44 293 ASN B N 1
ATOM 5096 C CA . ASN B 1 293 ? 12.273 -26.656 -7.191 1 70.44 293 ASN B CA 1
ATOM 5097 C C . ASN B 1 293 ? 12.938 -26.547 -8.562 1 70.44 293 ASN B C 1
ATOM 5099 O O . ASN B 1 293 ? 12.258 -26.625 -9.594 1 70.44 293 ASN B O 1
ATOM 5103 N N . THR B 1 294 ? 14.242 -26.297 -8.539 1 75 294 THR B N 1
ATOM 5104 C CA . THR B 1 294 ? 14.977 -26.156 -9.797 1 75 294 THR B CA 1
ATOM 5105 C C . THR B 1 294 ? 15.453 -27.5 -10.312 1 75 294 THR B C 1
ATOM 5107 O O . THR B 1 294 ? 15.867 -27.625 -11.461 1 75 294 THR B O 1
ATOM 5110 N N . GLY B 1 295 ? 15.305 -28.516 -9.5 1 78.75 295 GLY B N 1
ATOM 5111 C CA . GLY B 1 295 ? 15.758 -29.844 -9.883 1 78.75 295 GLY B CA 1
ATOM 5112 C C . GLY B 1 295 ? 17.266 -29.984 -9.875 1 78.75 295 GLY B C 1
ATOM 5113 O O . GLY B 1 295 ? 17.812 -30.891 -10.5 1 78.75 295 GLY B O 1
ATOM 5114 N N . ARG B 1 296 ? 18.031 -29.031 -9.344 1 86.25 296 ARG B N 1
ATOM 5115 C CA . ARG B 1 296 ? 19.484 -29.109 -9.297 1 86.25 296 ARG B CA 1
ATOM 5116 C C . ARG B 1 296 ? 20.016 -28.547 -7.98 1 86.25 296 ARG B C 1
ATOM 5118 O O . ARG B 1 296 ? 19.297 -27.875 -7.246 1 86.25 296 ARG B O 1
ATOM 5125 N N . ASP B 1 297 ? 21.297 -28.922 -7.719 1 87.81 297 ASP B N 1
ATOM 5126 C CA . ASP B 1 297 ? 22 -28.344 -6.57 1 87.81 297 ASP B CA 1
ATOM 5127 C C . ASP B 1 297 ? 22.375 -26.891 -6.824 1 87.81 297 ASP B C 1
ATOM 5129 O O . ASP B 1 297 ? 22.891 -26.562 -7.895 1 87.81 297 ASP B O 1
ATOM 5133 N N . LEU B 1 298 ? 22.016 -26.109 -5.918 1 92.94 298 LEU B N 1
ATOM 5134 C CA . LEU B 1 298 ? 22.312 -24.688 -6.031 1 92.94 298 LEU B CA 1
ATOM 5135 C C . LEU B 1 298 ? 23 -24.188 -4.773 1 92.94 298 LEU B C 1
ATOM 5137 O O . LEU B 1 298 ? 22.719 -24.656 -3.668 1 92.94 298 LEU B O 1
ATOM 5141 N N . LEU B 1 299 ? 23.953 -23.344 -4.961 1 95.56 299 LEU B N 1
ATOM 5142 C CA . LEU B 1 299 ? 24.484 -22.516 -3.883 1 95.56 299 LEU B CA 1
ATOM 5143 C C . LEU B 1 299 ? 23.844 -21.125 -3.889 1 95.56 299 LEU B C 1
ATOM 5145 O O . LEU B 1 299 ? 23.797 -20.469 -4.93 1 95.56 299 LEU B O 1
ATOM 5149 N N . MET B 1 300 ? 23.297 -20.734 -2.775 1 96.25 300 MET B N 1
ATOM 5150 C CA . MET B 1 300 ? 22.562 -19.469 -2.75 1 96.25 300 MET B CA 1
ATOM 5151 C C . MET B 1 300 ? 23 -18.609 -1.575 1 96.25 300 MET B C 1
ATOM 5153 O O . MET B 1 300 ? 23.375 -19.125 -0.52 1 96.25 300 MET B O 1
ATOM 5157 N N . TYR B 1 301 ? 23.094 -17.391 -1.799 1 96.62 301 TYR B N 1
ATOM 5158 C CA . TYR B 1 301 ? 23.312 -16.406 -0.746 1 96.62 301 TYR B CA 1
ATOM 5159 C C . TYR B 1 301 ? 22.062 -15.57 -0.503 1 96.62 301 TYR B C 1
ATOM 5161 O O . TYR B 1 301 ? 21.797 -14.625 -1.241 1 96.62 301 TYR B O 1
ATOM 5169 N N . LYS B 1 302 ? 21.375 -15.891 0.545 1 94.12 302 LYS B N 1
ATOM 5170 C CA . LYS B 1 302 ? 20.078 -15.297 0.852 1 94.12 302 LYS B CA 1
ATOM 5171 C C . LYS B 1 302 ? 20.234 -13.992 1.617 1 94.12 302 LYS B C 1
ATOM 5173 O O . LYS B 1 302 ? 21.062 -13.891 2.521 1 94.12 302 LYS B O 1
ATOM 5178 N N . GLN B 1 303 ? 19.422 -13.078 1.262 1 93.38 303 GLN B N 1
ATOM 5179 C CA . GLN B 1 303 ? 19.422 -11.812 1.987 1 93.38 303 GLN B CA 1
ATOM 5180 C C . GLN B 1 303 ? 18.766 -11.961 3.357 1 93.38 303 GLN B C 1
ATOM 5182 O O . GLN B 1 303 ? 17.781 -12.68 3.502 1 93.38 303 GLN B O 1
ATOM 5187 N N . ASN B 1 304 ? 19.328 -11.344 4.285 1 94.69 304 ASN B N 1
ATOM 5188 C CA . ASN B 1 304 ? 18.734 -11.234 5.613 1 94.69 304 ASN B CA 1
ATOM 5189 C C . ASN B 1 304 ? 17.703 -10.102 5.676 1 94.69 304 ASN B C 1
ATOM 5191 O O . ASN B 1 304 ? 18 -9.023 6.199 1 94.69 304 ASN B O 1
ATOM 5195 N N . LEU B 1 305 ? 16.5 -10.398 5.258 1 93 305 LEU B N 1
ATOM 5196 C CA . LEU B 1 305 ? 15.477 -9.375 5.133 1 93 305 LEU B CA 1
ATOM 5197 C C . LEU B 1 305 ? 15.023 -8.891 6.508 1 93 305 LEU B C 1
ATOM 5199 O O . LEU B 1 305 ? 14.68 -7.715 6.676 1 93 305 LEU B O 1
ATOM 5203 N N . SER B 1 306 ? 14.984 -9.789 7.469 1 94.5 306 SER B N 1
ATOM 5204 C CA . SER B 1 306 ? 14.633 -9.383 8.828 1 94.5 306 SER B CA 1
ATOM 5205 C C . SER B 1 306 ? 15.609 -8.344 9.359 1 94.5 306 SER B C 1
ATOM 5207 O O . SER B 1 306 ? 15.195 -7.309 9.891 1 94.5 306 SER B O 1
ATOM 5209 N N . GLY B 1 307 ? 16.906 -8.672 9.141 1 97 307 GLY B N 1
ATOM 5210 C CA . GLY B 1 307 ? 17.922 -7.703 9.539 1 97 307 GLY B CA 1
ATOM 5211 C C . GLY B 1 307 ? 17.812 -6.391 8.797 1 97 307 GLY B C 1
ATOM 5212 O O . GLY B 1 307 ? 18.031 -5.32 9.375 1 97 307 GLY B O 1
ATOM 5213 N N . THR B 1 308 ? 17.5 -6.465 7.574 1 96.81 308 THR B N 1
ATOM 5214 C CA . THR B 1 308 ? 17.344 -5.289 6.73 1 96.81 308 THR B CA 1
ATOM 5215 C C . THR B 1 308 ? 16.219 -4.391 7.254 1 96.81 308 THR B C 1
ATOM 5217 O O . THR B 1 308 ? 16.422 -3.188 7.441 1 96.81 308 THR B O 1
ATOM 5220 N N . VAL B 1 309 ? 15.109 -4.98 7.531 1 97.06 309 VAL B N 1
ATOM 5221 C CA . VAL B 1 309 ? 13.945 -4.234 8 1 97.06 309 VAL B CA 1
ATOM 5222 C C . VAL B 1 309 ? 14.242 -3.613 9.359 1 97.06 309 VAL B C 1
ATOM 5224 O O . VAL B 1 309 ? 13.914 -2.451 9.609 1 97.06 309 VAL B O 1
ATOM 5227 N N . GLU B 1 310 ? 14.859 -4.324 10.227 1 97.75 310 GLU B N 1
ATOM 5228 C CA . GLU B 1 310 ? 15.227 -3.814 11.547 1 97.75 310 GLU B CA 1
ATOM 5229 C C . GLU B 1 310 ? 16.172 -2.617 11.43 1 97.75 310 GLU B C 1
ATOM 5231 O O . GLU B 1 310 ? 16.016 -1.629 12.148 1 97.75 310 GLU B O 1
ATOM 5236 N N . GLN B 1 311 ? 17.109 -2.746 10.516 1 98.38 311 GLN B N 1
ATOM 5237 C CA . GLN B 1 311 ? 18.047 -1.65 10.305 1 98.38 311 GLN B CA 1
ATOM 5238 C C . GLN B 1 311 ? 17.328 -0.417 9.75 1 98.38 311 GLN B C 1
ATOM 5240 O O . GLN B 1 311 ? 17.625 0.709 10.156 1 98.38 311 GLN B O 1
ATOM 5245 N N . ILE B 1 312 ? 16.453 -0.593 8.805 1 98.19 312 ILE B N 1
ATOM 5246 C CA . ILE B 1 312 ? 15.688 0.51 8.242 1 98.19 312 ILE B CA 1
ATOM 5247 C C . ILE B 1 312 ? 14.938 1.241 9.359 1 98.19 312 ILE B C 1
ATOM 5249 O O . ILE B 1 312 ? 14.984 2.471 9.438 1 98.19 312 ILE B O 1
ATOM 5253 N N . PHE B 1 313 ? 14.289 0.507 10.234 1 96.94 313 PHE B N 1
ATOM 5254 C CA . PHE B 1 313 ? 13.562 1.097 11.352 1 96.94 313 PHE B CA 1
ATOM 5255 C C . PHE B 1 313 ? 14.5 1.869 12.266 1 96.94 313 PHE B C 1
ATOM 5257 O O . PHE B 1 313 ? 14.172 2.971 12.719 1 96.94 313 PHE B O 1
ATOM 5264 N N . SER B 1 314 ? 15.633 1.24 12.508 1 96.31 314 SER B N 1
ATOM 5265 C CA . SER B 1 314 ? 16.625 1.902 13.352 1 96.31 314 SER B CA 1
ATOM 5266 C C . SER B 1 314 ? 17.062 3.229 12.742 1 96.31 314 SER B C 1
ATOM 5268 O O . SER B 1 314 ? 17.234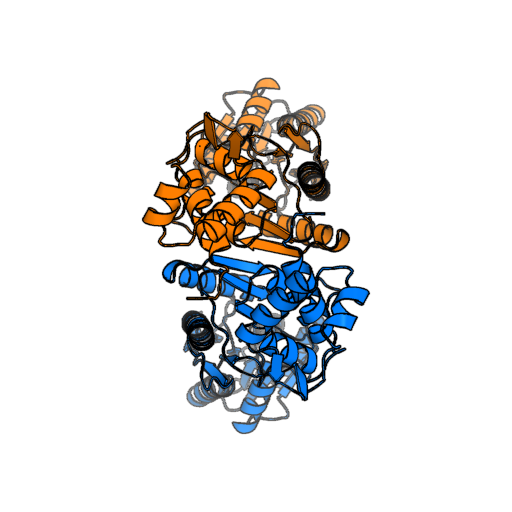 4.219 13.461 1 96.31 314 SER B O 1
ATOM 5270 N N . CYS B 1 315 ? 17.25 3.234 11.438 1 97.38 315 CYS B N 1
ATOM 5271 C CA . CYS B 1 315 ? 17.625 4.457 10.734 1 97.38 315 CYS B CA 1
ATOM 5272 C C . CYS B 1 315 ? 16.547 5.527 10.891 1 97.38 315 CYS B C 1
ATOM 5274 O O . CYS B 1 315 ? 16.859 6.668 11.234 1 97.38 315 CYS B O 1
ATOM 5276 N N . LEU B 1 316 ? 15.312 5.16 10.664 1 97.06 316 LEU B N 1
ATOM 5277 C CA . LEU B 1 316 ? 14.211 6.109 10.781 1 97.06 316 LEU B CA 1
ATOM 5278 C C . LEU B 1 316 ? 14.078 6.613 12.211 1 97.06 316 LEU B C 1
ATOM 5280 O O . LEU B 1 316 ? 13.852 7.801 12.438 1 97.06 316 LEU B O 1
ATOM 5284 N N . LYS B 1 317 ? 14.203 5.688 13.18 1 94.38 317 LYS B N 1
ATOM 5285 C CA . LYS B 1 317 ? 14.133 6.074 14.586 1 94.38 317 LYS B CA 1
ATOM 5286 C C . LYS B 1 317 ? 15.203 7.109 14.93 1 94.38 317 LYS B C 1
ATOM 5288 O O . LYS B 1 317 ? 14.922 8.094 15.609 1 94.38 317 LYS B O 1
ATOM 5293 N N . SER B 1 318 ? 16.375 6.836 14.43 1 94.19 318 SER B N 1
ATOM 5294 C CA . SER B 1 318 ? 17.484 7.773 14.648 1 94.19 318 SER B CA 1
ATOM 5295 C C . SER B 1 318 ? 17.172 9.141 14.039 1 94.19 318 SER B C 1
ATOM 5297 O O . SER B 1 318 ? 17.406 10.172 14.664 1 94.19 318 SER B O 1
ATOM 5299 N N . GLN B 1 319 ? 16.672 9.164 12.836 1 94.81 319 GLN B N 1
ATOM 5300 C CA . GLN B 1 319 ? 16.312 10.406 12.156 1 94.81 319 GLN B CA 1
ATOM 5301 C C . GLN B 1 319 ? 15.211 11.148 12.906 1 94.81 319 GLN B C 1
ATOM 5303 O O . GLN B 1 319 ? 15.227 12.375 12.977 1 94.81 319 GLN B O 1
ATOM 5308 N N . CYS B 1 320 ? 14.266 10.422 13.492 1 92.75 320 CYS B N 1
ATOM 5309 C CA . CYS B 1 320 ? 13.109 11 14.164 1 92.75 320 CYS B CA 1
ATOM 5310 C C . CYS B 1 320 ? 13.5 11.602 15.508 1 92.75 320 CYS B C 1
ATOM 5312 O O . CYS B 1 320 ? 12.82 12.492 16.016 1 92.75 320 CYS B O 1
ATOM 5314 N N . THR B 1 321 ? 14.383 10.992 16.344 1 82.44 321 THR B N 1
ATOM 5315 C CA . THR B 1 321 ? 14.719 11.391 17.703 1 82.44 321 THR B CA 1
ATOM 5316 C C . THR B 1 321 ? 15.852 12.414 17.703 1 82.44 321 THR B C 1
ATOM 5318 O O . THR B 1 321 ? 16.141 13.016 18.734 1 82.44 321 THR B O 1
ATOM 5321 N N . GLN B 1 322 ? 16.688 12.453 16.625 1 63.16 322 GLN B N 1
ATOM 5322 C CA . GLN B 1 322 ? 18.031 13 16.812 1 63.16 322 GLN B CA 1
ATOM 5323 C C . GLN B 1 322 ? 18 14.516 16.922 1 63.16 322 GLN B C 1
ATOM 5325 O O . GLN B 1 322 ? 17.703 15.219 15.953 1 63.16 322 GLN B O 1
ATOM 5330 N N . GLU B 1 323 ? 17.672 14.922 18.125 1 57.19 323 GLU B N 1
ATOM 5331 C CA . GLU B 1 323 ? 17.922 16.297 18.562 1 57.19 323 GLU B CA 1
ATOM 5332 C C . GLU B 1 323 ? 19.266 16.781 18.047 1 57.19 323 GLU B C 1
ATOM 5334 O O . GLU B 1 323 ? 19.469 18 17.875 1 57.19 323 GLU B O 1
ATOM 5339 N N . GLU B 1 324 ? 20.375 15.727 17.969 1 60.19 324 GLU B N 1
ATOM 5340 C CA . GLU B 1 324 ? 21.734 16.094 17.609 1 60.19 324 GLU B CA 1
ATOM 5341 C C . GLU B 1 324 ? 21.984 15.891 16.109 1 60.19 324 GLU B C 1
ATOM 5343 O O . GLU B 1 324 ? 21.078 15.469 15.383 1 60.19 324 GLU B O 1
ATOM 5348 N N . LYS B 1 325 ? 23.391 15.898 15.539 1 74.75 325 LYS B N 1
ATOM 5349 C CA . LYS B 1 325 ? 23.891 15.945 14.172 1 74.75 325 LYS B CA 1
ATOM 5350 C C . LYS B 1 325 ? 23.734 14.594 13.477 1 74.75 325 LYS B C 1
ATOM 5352 O O . LYS B 1 325 ? 24.297 13.594 13.914 1 74.75 325 LYS B O 1
ATOM 5357 N N . TRP B 1 326 ? 22.562 14.258 12.852 1 88.06 326 TRP B N 1
ATOM 5358 C CA . TRP B 1 326 ? 22.359 13.094 12 1 88.06 326 TRP B CA 1
ATOM 5359 C C . TRP B 1 326 ? 23.125 13.242 10.688 1 88.06 326 TRP B C 1
ATOM 5361 O O . TRP B 1 326 ? 23.141 14.328 10.094 1 88.06 326 TRP B O 1
ATOM 5371 N N . ASN B 1 327 ? 23.875 12.172 10.336 1 91.31 327 ASN B N 1
ATOM 5372 C CA . ASN B 1 327 ? 24.484 12.07 9.016 1 91.31 327 ASN B CA 1
ATOM 5373 C C . ASN B 1 327 ? 24.109 10.766 8.32 1 91.31 327 ASN B C 1
ATOM 5375 O O . ASN B 1 327 ? 24.047 9.711 8.953 1 91.31 327 ASN B O 1
ATOM 5379 N N . ALA B 1 328 ? 23.844 10.906 7.094 1 95.06 328 ALA B N 1
ATOM 5380 C CA . ALA B 1 328 ? 23.438 9.734 6.328 1 95.06 328 ALA B CA 1
ATOM 5381 C C . ALA B 1 328 ? 24.578 8.719 6.238 1 95.06 328 ALA B C 1
ATOM 5383 O O . ALA B 1 328 ? 25.734 9.102 6.094 1 95.06 328 ALA B O 1
ATOM 5384 N N . LYS B 1 329 ? 24.25 7.496 6.293 1 96.62 329 LYS B N 1
ATOM 5385 C CA . LYS B 1 329 ? 25.234 6.414 6.203 1 96.62 329 LYS B CA 1
ATOM 5386 C C . LYS B 1 329 ? 24.719 5.281 5.32 1 96.62 329 LYS B C 1
ATOM 5388 O O . LYS B 1 329 ? 23.531 5.211 5.02 1 96.62 329 LYS B O 1
ATOM 5393 N N . VAL B 1 330 ? 25.672 4.504 4.875 1 97.19 330 VAL B N 1
ATOM 5394 C CA . VAL B 1 330 ? 25.359 3.254 4.184 1 97.19 330 VAL B CA 1
ATOM 5395 C C . VAL B 1 330 ? 25.516 2.082 5.148 1 97.19 330 VAL B C 1
ATOM 5397 O O . VAL B 1 330 ? 26.594 1.868 5.715 1 97.19 330 VAL B O 1
ATOM 5400 N N . TYR B 1 331 ? 24.453 1.414 5.359 1 98.12 331 TYR B N 1
ATOM 5401 C CA . TYR B 1 331 ? 24.453 0.224 6.203 1 98.12 331 TYR B CA 1
ATOM 5402 C C . TYR B 1 331 ? 24.391 -1.043 5.359 1 98.12 331 TYR B C 1
ATOM 5404 O O . TYR B 1 331 ? 23.453 -1.225 4.57 1 98.12 331 TYR B O 1
ATOM 5412 N N . GLN B 1 332 ? 25.344 -1.871 5.484 1 98.06 332 GLN B N 1
ATOM 5413 C CA . GLN B 1 332 ? 25.422 -3.119 4.734 1 98.06 332 GLN B CA 1
ATOM 5414 C C . GLN B 1 332 ? 25.078 -4.312 5.613 1 98.06 332 GLN B C 1
ATOM 5416 O O . GLN B 1 332 ? 25.719 -4.555 6.637 1 98.06 332 GLN B O 1
ATOM 5421 N N . ILE B 1 333 ? 24.094 -5.047 5.23 1 98.25 333 ILE B N 1
ATOM 5422 C CA . ILE B 1 333 ? 23.562 -6.148 6.023 1 98.25 333 ILE B CA 1
ATOM 5423 C C . ILE B 1 333 ? 24.125 -7.473 5.504 1 98.25 333 ILE B C 1
ATOM 5425 O O . ILE B 1 333 ? 24.062 -7.75 4.301 1 98.25 333 ILE B O 1
ATOM 5429 N N . GLU B 1 334 ? 24.641 -8.266 6.391 1 97.94 334 GLU B N 1
ATOM 5430 C CA . GLU B 1 334 ? 25.172 -9.586 6.027 1 97.94 334 GLU B CA 1
ATOM 5431 C C . GLU B 1 334 ? 24.031 -10.555 5.719 1 97.94 334 GLU B C 1
ATOM 5433 O O . GLU B 1 334 ? 23.016 -10.562 6.406 1 97.94 334 GLU B O 1
ATOM 5438 N N . GLY B 1 335 ? 24.188 -11.328 4.652 1 97.19 335 GLY B N 1
ATOM 5439 C CA . GLY B 1 335 ? 23.234 -12.383 4.324 1 97.19 335 GLY B CA 1
ATOM 5440 C C . GLY B 1 335 ? 23.641 -13.734 4.883 1 97.19 335 GLY B C 1
ATOM 5441 O O . GLY B 1 335 ? 24.312 -13.812 5.914 1 97.19 335 GLY B O 1
ATOM 5442 N N . ILE B 1 336 ? 23.047 -14.742 4.312 1 95.25 336 ILE B N 1
ATOM 5443 C CA . ILE B 1 336 ? 23.266 -16.109 4.773 1 95.25 336 ILE B CA 1
ATOM 5444 C C . ILE B 1 336 ? 23.562 -17.016 3.582 1 95.25 336 ILE B C 1
ATOM 5446 O O . ILE B 1 336 ? 22.812 -17.031 2.602 1 95.25 336 ILE B O 1
ATOM 5450 N N . LEU B 1 337 ? 24.656 -17.75 3.688 1 95.38 337 LEU B N 1
ATOM 5451 C CA . LEU B 1 337 ? 25 -18.75 2.668 1 95.38 337 LEU B CA 1
ATOM 5452 C C . LEU B 1 337 ? 24.172 -20.016 2.855 1 95.38 337 LEU B C 1
ATOM 5454 O O . LEU B 1 337 ? 24.141 -20.578 3.953 1 95.38 337 LEU B O 1
ATOM 5458 N N . LEU B 1 338 ? 23.406 -20.297 1.821 1 90.88 338 LEU B N 1
ATOM 5459 C CA . LEU B 1 338 ? 22.531 -21.453 1.871 1 90.88 338 LEU B CA 1
ATOM 5460 C C . LEU B 1 338 ? 22.891 -22.453 0.771 1 90.88 338 LEU B C 1
ATOM 5462 O O . LEU B 1 338 ? 23.297 -22.047 -0.323 1 90.88 338 LEU B O 1
ATOM 5466 N N . GLN B 1 339 ? 22.844 -23.703 1.18 1 83 339 GLN B N 1
ATOM 5467 C CA . GLN B 1 339 ? 22.984 -24.766 0.18 1 83 339 GLN B CA 1
ATOM 5468 C C . GLN B 1 339 ? 21.688 -25.547 0.008 1 83 339 GLN B C 1
ATOM 5470 O O . GLN B 1 339 ? 21.062 -25.938 0.993 1 83 339 GLN B O 1
ATOM 5475 N N . HIS B 1 340 ? 21.156 -25.359 -1.207 1 71.5 340 HIS B N 1
ATOM 5476 C CA . HIS B 1 340 ? 20 -26.188 -1.537 1 71.5 340 HIS B CA 1
ATOM 5477 C C . HIS B 1 340 ? 20.422 -27.453 -2.264 1 71.5 340 HIS B C 1
ATOM 5479 O O . HIS B 1 340 ? 21.047 -27.391 -3.33 1 71.5 340 HIS B O 1
ATOM 5485 N N . LEU B 1 341 ? 20.266 -28.578 -1.466 1 60 341 LEU B N 1
ATOM 5486 C CA . LEU B 1 341 ? 20.625 -29.859 -2.059 1 60 341 LEU B CA 1
ATOM 5487 C C . LEU B 1 341 ? 19.375 -30.562 -2.609 1 60 341 LEU B C 1
ATOM 5489 O O . LEU B 1 341 ? 18.297 -30.469 -2.033 1 60 341 LEU B O 1
ATOM 5493 N N . LEU B 1 342 ? 19.312 -30.844 -3.949 1 54.28 342 LEU B N 1
ATOM 5494 C CA . LEU B 1 342 ? 18.234 -31.672 -4.5 1 54.28 342 LEU B CA 1
ATOM 5495 C C . LEU B 1 342 ? 18.031 -32.938 -3.66 1 54.28 342 LEU B C 1
ATOM 5497 O O . LEU B 1 342 ? 19 -33.469 -3.111 1 54.28 342 LEU B O 1
#

Organism: Clostridium scindens (strain ATCC 35704 / DSM 5676 / VPI 13733 / 19) (NCBI:txid411468)

Radius of gyration: 29.75 Å; Cα contacts (8 Å, |Δi|>4): 1320; chains: 2; bounding box: 74×84×59 Å

Nearest PDB structures (foldseek):
  7dob-assembly1_A  TM=7.964E-01  e=1.678E-11  Escherichia coli 536
  2iks-assembly1_B  TM=7.771E-01  e=1.415E-10  Escherichia coli K-12
  3e3m-assembly2_D  TM=7.520E-01  e=2.213E-09  Ruegeria pomeroyi
  2jcg-assembly1_A-2  TM=6.610E-01  e=1.194E-09  Priestia megaterium
  2o20-assembly3_E  TM=7.241E-01  e=4.590E-09  Lactococcus lactis

Sequence (684 aa):
MGNENLYEIVKNRICDEIFKGHYSDADKLPPERELEEMLEVSRVTVRKSLEILEDDGLIVRQVGRGTTVTLRNRGNKSKLDMIVLIAPARNPFFAEFIARFQNYAETQDALLLYVEKPRLEELENCLYRLYKRGLRNAVVWLEDLPVDVEKLRRLRALGMNMVFFDSDKAIPYADCVTLDNALAIRALYGELKRRGYERIGYIGWDLENAYSINAREEAYLENGGDGEMLLKIPWKDTQKGRKMVEELLKRHGQDKNAAVICSDRDCGEIACKAAENMDADIMIATVDEIAGNTGRDLLMYKQNLSGTVEQIFSCLKSQCTQEEKWNAKVYQIEGILLQHLLMGNENLYEIVKNRICDEIFKGHYSDADKLPPERELEEMLEVSRVTVRKSLEILEDDGLIVRQVGRGTTVTLRNRGNKSKLDMIVLIAPARNPFFAEFIARFQNYAETQDALLLYVEKPRLEELENCLYRLYKRGLRNAVVWLEDLPVDVEKLRRLRALGMNMVFFDSDKAIPYADCVTLDNALAIRALYGELKRRGYERIGYIGWDLENAYSINAREEAYLENGGDGEMLLKIPWKDTQKGRKMVEELLKRHGQDKNAAVICSDRDCGEIACKAAENMDADIMIATVDEIAGNTGRDLLMYKQNLSGTVEQIFSCLKSQCTQEEKWNAKVYQIEGILLQHLL

Foldseek 3Di:
DPPPPLLVVLLVVVLVCLLVPVADAFRADDALVVSCVVSVHDSVSSVVNLVVCVVQVQWDADVPPHITGHQDQAFFADDQQEEEEEDDPPDPVVVVLVVLLCVVCVVVNHHYHYDHDDPPDDPLVVQVVCVSVVNAHYEYAQFQHDDDQSSLSSSLSSGHAYEYEQAPRNPWRYAYEYAPLLVLLVVQVVVLVVVQADQEAEEAAPDDRRRNRVNNVVSCVVVVHDPVRYHHFYPPPLPRLLVSLLVSCVVCQAPPNYAYEYSAQSNQVSNLVSCVVVVGQHAYEYEDDHDDCSVAKYKYWHAPSNVRSVVSVVSSVCSNPDPDDDTHYYHHGYTDIDIDHD/DPPPPLLVVLLVVVLVCLLVPVADAFDADDALVVSCVVSVHDSVSSVVNVVVCVVQVQWDADVPPHITGHQDQAFFADDQQEEEEEDDPPDPVVVVLVVLLCVVSVVVNHHYHYDHDDPPDAPLVVQVVCVSVVNQHYEYAQFQHDDDQSSLSSSLSSGHAYEYEQAPRNPWRYAYEYAPLLVLLVVQVVVLVVVQADQEAEEAAPDPRRRNRVNNVVSCVVVVHDPVRYHHFYPPPLPRLLVSLLVSCVVCQAPPNYAYEYSAQSSQVSNLVSCVVVVGQHAYEYEDDHDDCSVAKYKYWHAPSNVRSVVSVVSSVCSNPPPDGDTHYYHHGYTDIDIDHD

Secondary structure (DSSP, 8-state):
-----HHHHHHHHHHHHHHHTSS-TTPBPPPHHHHHHHHT--HHHHHHHHHHHHHTTSEEEETTTEEEE----------TTEEEEE--TT-HHHHHHHHHHHHHHHHTT-EEEEEPPPTTS-HHHHHHHHHHTT--EEEEE-TT----HHHHHHHHHHT-EEEEES--TTTTTSEEEEE-HHHHHHHHHHHHHHTT--EEEEEEE--TT-HHHHHHHHHHHHTT--GGGEEEEPTT-HHHHHHHHHHHHHHHTT-TTEEEEESSHHHHHHHHHHHHHHT---EEEEESPPPS--SS-EEEEE--HHHHHHHHHHHHHHHHH-SS-----EEEE--EEEEE--/-----HHHHHHHHHHHHHHHTSS-TTPBPPPHHHHHHHHT--HHHHHHHHHHHHHTTSEEEETTTEEEE----------TTEEEEE--TT-HHHHHHHHHHHHHHHHTT-EEEEEPPPTTS-HHHHHHHHHHTT--EEEEE-TT----HHHHHHHHHHT-EEEEES--TTTTTSEEEEE-HHHHHHHHHHHHHHTT--EEEEEEE--TT-HHHHHHHHHHHHTT--GGGEEEEPTT-HHHHHHHHHHHHHHHTT-TTEEEEESSHHHHHHHHHHHHHHT---EEEEESPPPS--SS-EEEEE--HHHHHHHHHHHHHHHHH-SS-----EEEE--EEEEE--

pLDDT: mean 91.1, std 9.23, range [26.16, 98.38]

Solvent-accessible surface area (backbone atoms only — not comparable to full-atom values): 36018 Å² total; per-residue (Å²): 127,77,82,59,55,68,29,54,53,53,38,48,50,52,51,49,36,37,55,73,56,77,45,48,72,65,33,71,54,75,55,69,69,54,47,22,64,74,65,72,48,54,65,68,37,50,51,52,21,50,50,50,38,36,74,67,51,38,32,47,78,40,90,95,74,45,40,29,30,38,67,49,79,47,25,28,75,56,77,73,46,46,38,37,37,36,39,63,80,84,40,75,69,41,57,59,53,49,50,53,40,46,56,50,31,48,78,65,64,21,47,54,31,38,28,59,75,54,90,89,54,54,66,62,61,54,52,48,58,37,42,76,41,67,52,35,35,36,36,35,44,55,76,85,60,84,80,59,62,66,48,42,45,37,42,21,23,73,42,38,36,46,35,26,39,53,38,65,78,52,58,71,56,20,30,18,43,31,66,32,36,45,58,49,36,49,51,51,53,50,51,41,42,75,75,60,38,73,46,53,26,34,36,41,62,60,56,84,90,32,53,55,59,50,41,31,52,49,30,38,49,75,71,66,40,45,73,89,41,50,42,64,30,56,68,94,35,63,67,63,29,28,53,53,47,37,54,52,35,71,76,46,17,84,37,85,40,28,32,34,39,16,64,29,37,67,47,32,53,39,48,53,52,31,28,59,76,64,70,36,75,47,44,43,28,19,31,33,68,67,84,74,87,83,82,52,60,34,40,27,34,29,71,41,58,66,59,47,44,54,49,52,50,51,51,50,51,49,27,22,67,31,71,59,97,47,73,49,48,79,46,64,40,69,60,43,85,41,76,47,75,108,130,78,84,59,55,67,29,55,53,52,39,49,50,53,51,49,36,36,55,73,56,77,45,49,71,65,32,71,55,75,55,69,69,55,48,22,65,75,65,72,48,52,63,69,37,51,50,51,22,50,50,52,37,36,73,66,51,36,32,46,78,39,89,95,73,46,39,28,31,39,66,50,77,48,32,28,77,54,76,75,47,45,37,36,36,35,38,61,80,83,41,76,68,38,57,59,51,50,51,53,39,45,55,51,30,46,77,64,64,21,47,54,32,38,28,60,75,54,89,91,54,56,67,61,61,53,51,48,58,38,41,75,42,69,51,36,35,38,37,34,46,53,76,86,61,83,81,60,62,66,47,43,45,38,42,21,24,74,42,38,35,46,33,26,40,53,36,65,78,50,57,69,55,19,29,17,43,29,68,32,34,44,57,49,38,47,51,51,53,49,52,41,44,74,74,58,39,74,47,50,24,34,36,41,61,60,56,83,89,29,51,57,60,50,41,30,53,51,29,39,49,73,72,66,41,46,71,87,41,51,41,64,29,56,69,95,35,65,69,64,28,27,53,53,47,37,56,52,36,71,76,45,16,83,36,84,39,27,30,35,39,18,63,29,36,67,47,32,52,38,47,50,51,30,27,59,76,65,71,36,75,47,44,44,29,19,32,33,67,65,86,74,87,81,83,51,59,34,40,27,32,30,71,41,59,67,60,46,44,53,47,53,51,50,53,51,50,48,27,23,65,34,88,59,94,46,75,49,50,80,46,63,40,70,58,42,84,41,76,47,74,109

InterPro domains:
  IPR000524 Transcription regulator HTH, GntR [PF00392] (6-69)
  IPR000524 Transcription regulator HTH, GntR [PR00035] (29-43)
  IPR000524 Transcription regulator HTH, GntR [PR00035] (43-59)
  IPR000524 Transcription regulator HTH, GntR [PS50949] (4-72)
  IPR000524 Transcription regulator HTH, GntR [SM00345] (10-69)
  IPR000524 Transcription regulator HTH, GntR [cd07377] (6-70)
  IPR028082 Periplasmic binding protein-like I [SSF53822] (84-275)
  IPR036388 Winged helix-like DNA-binding domain superfamily [G3DSA:1.10.10.10] (2-70)
  IPR036390 Winged helix DNA-binding domain superfamily [SSF46785] (3-73)
  IPR050679 Bacterial HTH-type transcriptional regulator [PTHR44846] (2-82)